Protein 1NTH (pdb70)

CATH classification: 3.20.20.460

Secondary structure (DSSP, 8-state):
--SS---HHHHHHHHHHSEE--HHHIIIIIHHHHHHHHHHHTT---TT-SS---HHHHHHHHHHHHHHHHHH-EEETTTTEEE---HHHHHHHHTT---EEEES-GGG-EEEE---TT-SSPPEEEES-TT-EE-GGGHHHHHHHHHT-TT--EEE--EES-BTTB---TTSHHHHHHHHHHHHHHHHHHHHTT-TT--EEE--S--SHHHHHTTB-TTSB-TTSEEEEE-BTTTEE-HHHHHHHHHHHHTT-EEEEE---EETSSS-SHHHHHHHHHHHHHHHHHHS--SEEEE--EETTT--S-SHHHHHHHHHHHHHHHHH----EEEE---SS-SSSHHHHHHHHHHHHHHHHHT-SEEEE---GGG-STT---HHHHHHHHHHHHHHTT--HHHHHHHHHHHHHTTTT-STT------HHHHEETTTTEE-HHHHHHHHHHHHHHHHHT---

B-factor: mean 23.29, std 8.01, range [12.12, 60.28]

GO terms:
  GO:0043852 monomethylamine methyltransferase activity (F, IDA)

Nearest PDB structures (foldseek):
  1l2q-assembly1_A  TM=1.002E+00  e=5.132E-98  Methanosarcina barkeri
  1tv2-assembly1_A  TM=1.002E+00  e=1.602E-97  Methanosarcina barkeri
  7xcn-assembly1_D  TM=6.284E-01  e=8.706E-10  Methanosarcina barkeri MS
  8ges-assembly1_B  TM=3.963E-01  e=4.116E-01  Roseburia hominis
  7kgz-assembly1_B  TM=3.287E-01  e=6.490E-01  Roseburia hominis

Sequence (457 aa):
TFRKSFDCYDFYDRAKVGEKCTQDDWDLMKIPMKAMELKQKYGLDFKGEFIPTDKDMMEKLFKAGFEMLLECGIYCTDTHRIVKYTEDEIWDAINNVQKEFVLGTGRDAVNVRKRSVGDKAKPIVQGGPTGSPISEDVFMPVHMSYALEKEVDTIVNGVMTSVRGKSPIPKSPYEVLAAKTETRLIKNACAMAGRPGMGVGPETSLSAQGNISADCTGGMTCTDSHEVSQLNELKIDLDAISVIAHYKGNSDIIMDEQMPIFGGYAGGIEETTIVDVATHINAVLMSSASWHLDGPVHIRWGSTNTRETLMIAGWACATISEFTDILSGNQYYPCAGPCTEMCLLEASAQSITDTASGREILSGVASAKGVVTDKTTGMEARMMGEVARATAGVEISEVNVILDKLVSLYEKNYASAPAGKTFQECYDVKTVTPTEEYMQVYDGARKKLEDLGLVF

InterPro domains:
  IPR008031 Monomethylamine methyltransferase MtmB [PF05369] (8-456)
  IPR036655 Monomethylamine methyltransferase MtmB superfamily [G3DSA:3.20.20.460] (1-458)
  IPR036655 Monomethylamine methyltransferase MtmB superfamily [SSF75098] (2-458)

Organism: Methanosarcina barkeri (NCBI:txid2208)

Foldseek 3Di:
DDPDQFELVVVVVCLQPAAAAAVCCVLQPLQQVLLVVLCVVLVADQPLFLADPDVSNLVSLLVSLLVSCQVFAAAAPVSNHGGHDHSVNLVVLQVDAAAWAWAWDDPLIDIFGFFAFLALDFFAQAEELQQFEAEPVQLLLQLLLQLLFPLHRAYEFYAYCFDPRHGLPAPDVRLQVRLQVRQLSNLVSNVVSVHNGGAYEDDRHYDFLVSLLSNDDVSGHAQSHEREAEAEPFSYHYVSSSVSLVSCVVRNHQYEYEYAFEACGSQYHQSSSLSRVLNVQSVCSRYRVHNAYEYAHAYPPLLWCQASRNSSSLLSSLNSCSVPGSHAYEYAGFFQAFALALRLLLSLLLSLLSCLNSTHNYYYDDNHNRSHDYQGGHNLSSSSSSVSSNQNRNDDSVLSSQLSVVSSVVPNVCSVPHHHYDGQVVQAVSVVSGGDVSSVVSSVVNVVVSVVSPGDD

Radius of gyration: 20.59 Å; Cα contacts (8 Å, |Δi|>4): 1132; chains: 1; bounding box: 42×60×52 Å

Solvent-accessible surface area: 16361 Å² total; per-residue (Å²): 152,63,216,82,60,16,25,1,126,12,0,96,85,69,0,99,119,14,102,123,8,72,67,90,54,0,7,121,80,59,0,32,124,41,0,135,88,0,62,143,124,37,38,7,69,2,152,54,46,2,0,5,87,55,124,108,17,10,71,66,0,14,101,0,0,18,33,0,0,36,79,9,0,0,0,0,28,82,24,73,75,4,0,99,9,70,92,68,7,0,89,24,14,9,97,114,15,71,123,84,12,66,1,3,67,68,225,15,36,28,71,0,136,79,7,58,43,21,33,166,54,75,3,24,0,0,0,0,0,1,18,0,29,0,28,59,125,11,2,43,30,0,0,17,2,0,1,84,20,202,33,0,32,0,0,0,0,0,35,1,50,24,5,190,60,112,63,20,103,62,147,22,106,72,0,48,57,0,0,58,25,0,0,92,48,0,35,83,0,0,44,131,19,58,50,85,12,2,0,1,18,0,4,13,7,5,132,7,16,92,0,23,60,18,2,32,26,127,50,3,2,57,55,32,1,0,1,20,5,40,4,59,37,2,0,8,0,36,41,61,9,9,61,4,0,25,36,1,77,67,69,92,13,22,5,0,0,3,0,52,0,50,31,34,20,93,4,26,27,37,20,23,1,0,0,0,0,0,0,0,0,0,0,0,19,2,0,0,35,7,10,0,0,0,0,0,0,31,20,108,174,45,28,0,1,0,0,57,48,0,0,10,0,1,0,2,0,0,0,0,0,10,78,55,8,50,4,2,2,0,0,1,0,50,0,10,0,0,0,10,17,53,20,0,0,8,0,0,0,0,0,0,1,0,0,0,2,0,0,0,4,0,0,0,0,0,0,0,8,69,11,113,58,57,9,27,0,0,0,0,0,0,62,0,0,0,24,0,0,87,11,2,22,19,38,114,28,68,86,2,20,82,13,0,68,106,0,0,57,88,4,41,180,65,19,91,84,27,56,71,20,70,28,0,70,105,1,7,76,46,203,90,13,59,26,31,135,78,0,94,124,34,10,87,29,0,63,115,90,0,72,103,34,45,7,120,56

Structure (mmCIF, N/CA/C/O backbone):
data_1NTH
#
_entry.id   1NTH
#
_cell.length_a   158.464
_cell.length_b   158.464
_cell.length_c   135.797
_cell.angle_alpha   90.00
_cell.angle_beta   90.00
_cell.angle_gamma   120.00
#
_symmetry.space_group_name_H-M   'P 63 2 2'
#
loop_
_entity.id
_entity.type
_entity.pdbx_description
1 polymer 'Monomethylamine methyltransferase mtmB1'
2 water water
#
loop_
_atom_site.group_PDB
_atom_site.id
_atom_site.type_symbol
_atom_site.label_atom_id
_atom_site.label_alt_id
_atom_site.label_comp_id
_atom_site.label_asym_id
_atom_site.label_entity_id
_atom_site.label_seq_id
_atom_site.pdbx_PDB_ins_code
_atom_site.Cartn_x
_atom_site.Cartn_y
_atom_site.Cartn_z
_atom_site.occupancy
_atom_site.B_iso_or_equiv
_atom_site.auth_seq_id
_atom_site.auth_comp_id
_atom_site.auth_asym_id
_atom_site.auth_atom_id
_atom_site.pdbx_PDB_model_num
ATOM 1 N N . THR A 1 2 ? 9.298 58.142 74.664 1.00 26.17 2 THR A N 1
ATOM 2 C CA . THR A 1 2 ? 9.101 59.480 75.284 1.00 25.61 2 THR A CA 1
ATOM 3 C C . THR A 1 2 ? 9.970 59.577 76.534 1.00 26.73 2 THR A C 1
ATOM 4 O O . THR A 1 2 ? 10.664 58.625 76.889 1.00 28.45 2 THR A O 1
ATOM 8 N N . PHE A 1 3 ? 9.938 60.728 77.196 1.00 24.53 3 PHE A N 1
ATOM 9 C CA . PHE A 1 3 ? 10.731 60.938 78.403 1.00 23.89 3 PHE A CA 1
ATOM 10 C C . PHE A 1 3 ? 10.006 60.431 79.649 1.00 24.43 3 PHE A C 1
ATOM 11 O O . PHE A 1 3 ? 8.779 60.328 79.661 1.00 23.74 3 PHE A O 1
ATOM 19 N N . ARG A 1 4 ? 10.758 60.098 80.695 1.00 24.06 4 ARG A N 1
ATOM 20 C CA . ARG A 1 4 ? 10.138 59.613 81.923 1.00 25.51 4 ARG A CA 1
ATOM 21 C C . ARG A 1 4 ? 9.403 60.760 82.608 1.00 25.14 4 ARG A C 1
ATOM 22 O O . ARG A 1 4 ? 8.243 60.630 82.994 1.00 24.37 4 ARG A O 1
ATOM 30 N N . LYS A 1 5 ? 10.087 61.890 82.749 1.00 24.33 5 LYS A N 1
ATOM 31 C CA . LYS A 1 5 ? 9.497 63.070 83.367 1.00 22.98 5 LYS A CA 1
ATOM 32 C C . LYS A 1 5 ? 10.239 64.292 82.854 1.00 21.48 5 LYS A C 1
ATOM 33 O O . LYS A 1 5 ? 11.380 64.180 82.401 1.00 20.35 5 LYS A O 1
ATOM 39 N N . SER A 1 6 ? 9.597 65.455 82.904 1.00 20.11 6 SER A N 1
ATOM 40 C CA . SER A 1 6 ? 10.264 66.668 82.456 1.00 18.83 6 SER A CA 1
ATOM 41 C C . SER A 1 6 ? 11.512 66.804 83.317 1.00 17.85 6 SER A C 1
ATOM 42 O O . SER A 1 6 ? 11.452 66.687 84.541 1.00 18.44 6 SER A O 1
ATOM 45 N N . PHE A 1 7 ? 12.643 67.048 82.671 1.00 17.31 7 PHE A N 1
ATOM 46 C CA . PHE A 1 7 ? 13.911 67.161 83.375 1.00 18.16 7 PHE A CA 1
ATOM 47 C C . PHE A 1 7 ? 14.010 68.385 84.284 1.00 18.10 7 PHE A C 1
ATOM 48 O O . PHE A 1 7 ? 13.553 69.469 83.931 1.00 18.49 7 PHE A O 1
ATOM 56 N N . ASP A 1 8 ? 14.603 68.199 85.460 1.00 18.14 8 ASP A N 1
ATOM 57 C CA . ASP A 1 8 ? 14.807 69.304 86.392 1.00 19.39 8 ASP A CA 1
ATOM 58 C C . ASP A 1 8 ? 16.096 69.117 87.189 1.00 19.73 8 ASP A C 1
ATOM 59 O O . ASP A 1 8 ? 16.790 68.106 87.039 1.00 19.02 8 ASP A O 1
ATOM 64 N N . CYS A 1 9 ? 16.415 70.101 88.024 1.00 18.55 9 CYS A N 1
ATOM 65 C CA . CYS A 1 9 ? 17.629 70.078 88.835 1.00 18.40 9 CYS A CA 1
ATOM 66 C C . CYS A 1 9 ? 17.765 68.829 89.703 1.00 18.22 9 CYS A C 1
ATOM 67 O O . CYS A 1 9 ? 18.879 68.407 90.019 1.00 18.83 9 CYS A O 1
ATOM 70 N N . TYR A 1 10 ? 16.638 68.238 90.090 1.00 17.53 10 TYR A N 1
ATOM 71 C CA . TYR A 1 10 ? 16.673 67.043 90.921 1.00 18.80 10 TYR A CA 1
ATOM 72 C C . TYR A 1 10 ? 17.176 65.860 90.104 1.00 20.04 10 TYR A C 1
ATOM 73 O O . TYR A 1 10 ? 17.961 65.047 90.597 1.00 20.08 10 TYR A O 1
ATOM 82 N N . ASP A 1 11 ? 16.727 65.766 88.856 1.00 20.13 11 ASP A N 1
ATOM 83 C CA . ASP A 1 11 ? 17.177 64.690 87.979 1.00 20.14 11 ASP A CA 1
ATOM 84 C C . ASP A 1 11 ? 18.662 64.891 87.710 1.00 20.48 11 ASP A C 1
ATOM 85 O O . ASP A 1 11 ? 19.420 63.927 87.599 1.00 19.57 11 ASP A O 1
ATOM 90 N N . PHE A 1 12 ? 19.076 66.149 87.597 1.00 18.61 12 PHE A N 1
ATOM 91 C CA . PHE A 1 12 ? 20.477 66.438 87.335 1.00 19.07 12 PHE A CA 1
ATOM 92 C C . PHE A 1 12 ? 21.336 65.889 88.465 1.00 20.29 12 PHE A C 1
ATOM 93 O O . PHE A 1 12 ? 22.332 65.206 88.222 1.00 19.24 12 PHE A O 1
ATOM 101 N N . TYR A 1 13 ? 20.953 66.196 89.701 1.00 18.01 13 TYR A N 1
ATOM 102 C CA . TYR A 1 13 ? 21.698 65.714 90.858 1.00 18.57 13 TYR A CA 1
ATOM 103 C C . TYR A 1 13 ? 21.791 64.190 90.826 1.00 20.05 13 TYR A C 1
ATOM 104 O O . TYR A 1 13 ? 22.871 63.622 91.010 1.00 19.99 13 TYR A O 1
ATOM 113 N N . ASP A 1 14 ? 20.656 63.534 90.594 1.00 19.60 14 ASP A N 1
ATOM 114 C CA . ASP A 1 14 ? 20.605 62.072 90.536 1.00 21.10 14 ASP A CA 1
ATOM 115 C C . ASP A 1 14 ? 21.628 61.523 89.544 1.00 21.89 14 ASP A C 1
ATOM 116 O O . ASP A 1 14 ? 22.424 60.640 89.873 1.00 22.04 14 ASP A O 1
ATOM 121 N N . ARG A 1 15 ? 21.600 62.054 88.328 1.00 20.17 15 ARG A N 1
ATOM 122 C CA . ARG A 1 15 ? 22.504 61.601 87.278 1.00 19.84 15 ARG A CA 1
ATOM 123 C C . ARG A 1 15 ? 23.959 61.978 87.515 1.00 21.15 15 ARG A C 1
ATOM 124 O O . ARG A 1 15 ? 24.865 61.233 87.134 1.00 21.80 15 ARG A O 1
ATOM 132 N N . ALA A 1 16 ? 24.188 63.121 88.152 1.00 19.52 16 ALA A N 1
ATOM 133 C CA . ALA A 1 16 ? 25.548 63.576 88.424 1.00 20.53 16 ALA A CA 1
ATOM 134 C C . ALA A 1 16 ? 26.272 62.663 89.409 1.00 22.81 16 ALA A C 1
ATOM 135 O O . ALA A 1 16 ? 27.505 62.644 89.459 1.00 23.02 16 ALA A O 1
ATOM 137 N N . LYS A 1 17 ? 25.511 61.909 90.194 1.00 22.50 17 LYS A N 1
ATOM 138 C CA . LYS A 1 17 ? 26.108 61.015 91.180 1.00 25.13 17 LYS A CA 1
ATOM 139 C C . LYS A 1 17 ? 26.509 59.664 90.593 1.00 25.52 17 LYS A C 1
ATOM 140 O O . LYS A 1 17 ? 27.391 58.991 91.130 1.00 27.39 17 LYS A O 1
ATOM 146 N N . VAL A 1 18 ? 25.877 59.272 89.492 1.00 25.09 18 VAL A N 1
ATOM 147 C CA . VAL A 1 18 ? 26.170 57.980 88.877 1.00 25.88 18 VAL A CA 1
ATOM 148 C C . VAL A 1 18 ? 26.591 58.046 87.412 1.00 26.00 18 VAL A C 1
ATOM 149 O O . VAL A 1 18 ? 26.740 57.011 86.758 1.00 25.84 18 VAL A O 1
ATOM 153 N N . GLY A 1 19 ? 26.782 59.257 86.899 1.00 25.01 19 GLY A N 1
ATOM 154 C CA . GLY A 1 19 ? 27.172 59.413 85.510 1.00 25.92 19 GLY A CA 1
ATOM 155 C C . GLY A 1 19 ? 28.567 58.901 85.209 1.00 26.50 19 GLY A C 1
ATOM 156 O O . GLY A 1 19 ? 29.292 58.476 86.109 1.00 26.40 19 GLY A O 1
ATOM 157 N N . GLU A 1 20 ? 28.942 58.945 83.935 1.00 27.04 20 GLU A N 1
ATOM 158 C CA . GLU A 1 20 ? 30.259 58.493 83.496 1.00 27.66 20 GLU A CA 1
ATOM 159 C C . GLU A 1 20 ? 31.354 59.315 84.173 1.00 27.47 20 GLU A C 1
ATOM 160 O O . GLU A 1 20 ? 31.333 60.546 84.119 1.00 25.35 20 GLU A O 1
ATOM 166 N N . LYS A 1 21 ? 32.306 58.636 84.811 1.00 27.98 21 LYS A N 1
ATOM 167 C CA . LYS A 1 21 ? 33.408 59.322 85.480 1.00 30.26 21 LYS A CA 1
ATOM 168 C C . LYS A 1 21 ? 34.295 59.923 84.397 1.00 30.28 21 LYS A C 1
ATOM 169 O O . LYS A 1 21 ? 34.495 59.318 83.343 1.00 31.47 21 LYS A O 1
ATOM 179 N N . CYS A 1 22 ? 34.844 61.101 84.665 1.00 29.69 22 CYS A N 1
ATOM 180 C CA . CYS A 1 22 ? 35.666 61.787 83.682 1.00 30.41 22 CYS A CA 1
ATOM 181 C C . CYS A 1 22 ? 36.456 62.906 84.362 1.00 29.56 22 CYS A C 1
ATOM 182 O O . CYS A 1 22 ? 35.932 63.583 85.244 1.00 30.91 22 CYS A O 1
ATOM 185 N N . THR A 1 23 ? 37.719 63.092 83.980 1.00 27.45 23 THR A N 1
ATOM 186 C CA . THR A 1 23 ? 38.518 64.158 84.580 1.00 26.12 23 THR A CA 1
ATOM 187 C C . THR A 1 23 ? 38.127 65.457 83.890 1.00 24.14 23 THR A C 1
ATOM 188 O O . THR A 1 23 ? 37.604 65.435 82.776 1.00 23.54 23 THR A O 1
ATOM 192 N N . GLN A 1 24 ? 38.378 66.587 84.539 1.00 24.25 24 GLN A N 1
ATOM 193 C CA . GLN A 1 24 ? 38.017 67.862 83.940 1.00 25.03 24 GLN A CA 1
ATOM 194 C C . GLN A 1 24 ? 38.856 68.135 82.695 1.00 25.10 24 GLN A C 1
ATOM 195 O O . GLN A 1 24 ? 38.402 68.809 81.771 1.00 23.15 24 GLN A O 1
ATOM 201 N N . ASP A 1 25 ? 40.076 67.608 82.663 1.00 24.14 25 ASP A N 1
ATOM 202 C CA . ASP A 1 25 ? 40.930 67.795 81.494 1.00 24.59 25 ASP A CA 1
ATOM 203 C C . ASP A 1 25 ? 40.385 66.990 80.322 1.00 22.70 25 ASP A C 1
ATOM 204 O O . ASP A 1 25 ? 40.456 67.433 79.173 1.00 22.97 25 ASP A O 1
ATOM 209 N N . ASP A 1 26 ? 39.847 65.804 80.604 1.00 21.84 26 ASP A N 1
ATOM 210 C CA . ASP A 1 26 ? 39.280 64.980 79.539 1.00 23.24 26 ASP A CA 1
ATOM 211 C C . ASP A 1 26 ? 38.107 65.727 78.923 1.00 22.39 26 ASP A C 1
ATOM 212 O O . ASP A 1 26 ? 37.839 65.611 77.729 1.00 21.87 26 ASP A O 1
ATOM 217 N N . TRP A 1 27 ? 37.407 66.494 79.751 1.00 21.54 27 TRP A N 1
ATOM 218 C CA . TRP A 1 27 ? 36.258 67.252 79.281 1.00 21.03 27 TRP A CA 1
ATOM 219 C C . TRP A 1 27 ? 36.677 68.497 78.508 1.00 19.81 27 TRP A C 1
ATOM 220 O O . TRP A 1 27 ? 36.263 68.689 77.363 1.00 20.68 27 TRP A O 1
ATOM 231 N N . ASP A 1 28 ? 37.514 69.325 79.128 1.00 19.86 28 ASP A N 1
ATOM 232 C CA . ASP A 1 28 ? 37.966 70.576 78.524 1.00 20.43 28 ASP A CA 1
ATOM 233 C C . ASP A 1 28 ? 38.915 70.461 77.343 1.00 20.87 28 ASP A C 1
ATOM 234 O O . ASP A 1 28 ? 38.828 71.240 76.397 1.00 21.34 28 ASP A O 1
ATOM 239 N N . LEU A 1 29 ? 39.832 69.505 77.416 1.00 21.65 29 LEU A N 1
ATOM 240 C CA . LEU A 1 29 ? 40.841 69.343 76.378 1.00 22.25 29 LEU A CA 1
ATOM 241 C C . LEU A 1 29 ? 40.567 68.260 75.344 1.00 21.68 29 LEU A C 1
ATOM 242 O O . LEU A 1 29 ? 41.369 68.065 74.426 1.00 23.14 29 LEU A O 1
ATOM 247 N N . MET A 1 30 ? 39.442 67.564 75.476 1.00 21.06 30 MET A N 1
ATOM 248 C CA . MET A 1 30 ? 39.116 66.505 74.535 1.00 21.90 30 MET A CA 1
ATOM 249 C C . MET A 1 30 ? 37.648 66.424 74.116 1.00 22.16 30 MET A C 1
ATOM 250 O O . MET A 1 30 ? 37.313 66.725 72.976 1.00 20.78 30 MET A O 1
ATOM 255 N N . LYS A 1 31 ? 36.771 66.028 75.033 1.00 21.78 31 LYS A N 1
ATOM 256 C CA . LYS A 1 31 ? 35.362 65.878 74.695 1.00 21.07 31 LYS A CA 1
ATOM 257 C C . LYS A 1 31 ? 34.701 67.107 74.071 1.00 20.96 31 LYS A C 1
ATOM 258 O O . LYS A 1 31 ? 34.090 67.011 73.005 1.00 20.91 31 LYS A O 1
ATOM 264 N N . ILE A 1 32 ? 34.829 68.258 74.719 1.00 19.73 32 ILE A N 1
ATOM 265 C CA . ILE A 1 32 ? 34.225 69.480 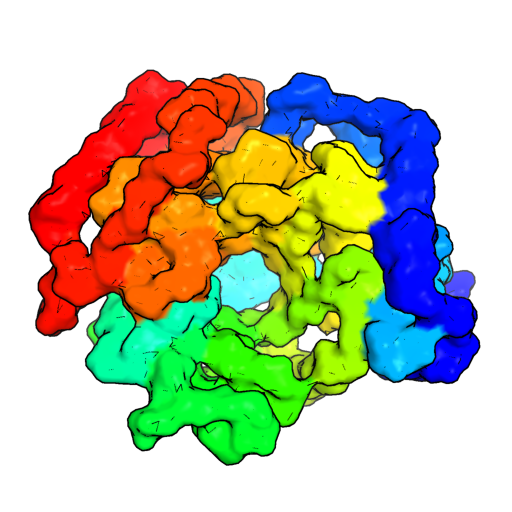74.196 1.00 20.43 32 ILE A CA 1
ATOM 266 C C . ILE A 1 32 ? 34.839 69.947 72.876 1.00 19.77 32 ILE A C 1
ATOM 267 O O . ILE A 1 32 ? 34.131 70.106 71.884 1.00 19.86 32 ILE A O 1
ATOM 272 N N . PRO A 1 33 ? 36.164 70.168 72.838 1.00 18.90 33 PRO A N 1
ATOM 273 C CA . PRO A 1 33 ? 36.756 70.617 71.573 1.00 18.56 33 PRO A CA 1
ATOM 274 C C . PRO A 1 33 ? 36.557 69.646 70.405 1.00 18.38 33 PRO A C 1
ATOM 275 O O . PRO A 1 33 ? 36.365 70.075 69.270 1.00 20.29 33 PRO A O 1
ATOM 279 N N . MET A 1 34 ? 36.593 68.344 70.675 1.00 18.70 34 MET A N 1
ATOM 280 C CA . MET A 1 34 ? 36.397 67.361 69.613 1.00 18.84 34 MET A CA 1
ATOM 281 C C . MET A 1 34 ? 34.995 67.447 69.017 1.00 19.61 34 MET A C 1
ATOM 282 O O . MET A 1 34 ? 34.827 67.465 67.797 1.00 18.61 34 MET A O 1
ATOM 287 N N . LYS A 1 35 ? 33.983 67.502 69.877 1.00 19.75 35 LYS A N 1
ATOM 288 C CA . LYS A 1 35 ? 32.614 67.562 69.386 1.00 19.74 35 LYS A CA 1
ATOM 289 C C . LYS A 1 35 ? 32.302 68.858 68.643 1.00 18.16 35 LYS A C 1
ATOM 290 O O . LYS A 1 35 ? 31.616 68.841 67.620 1.00 20.05 35 LYS A O 1
ATOM 296 N N . ALA A 1 36 ? 32.801 69.979 69.148 1.00 17.95 36 ALA A N 1
ATOM 297 C CA . ALA A 1 36 ? 32.546 71.261 68.495 1.00 19.14 36 ALA A CA 1
ATOM 298 C C . ALA A 1 36 ? 33.186 71.251 67.109 1.00 20.35 36 ALA A C 1
ATOM 299 O O . ALA A 1 36 ? 32.591 71.702 66.131 1.00 19.50 36 ALA A O 1
ATOM 301 N N . MET A 1 37 ? 34.402 70.719 67.038 1.00 21.21 37 MET A N 1
ATOM 302 C CA . MET A 1 37 ? 35.146 70.628 65.786 1.00 22.76 37 MET A CA 1
ATOM 303 C C . MET A 1 37 ? 34.412 69.721 64.800 1.00 21.08 37 MET A C 1
ATOM 304 O O . MET A 1 37 ? 34.280 70.041 63.619 1.00 21.70 37 MET A O 1
ATOM 312 N N . GLU A 1 38 ? 33.945 68.584 65.301 1.00 20.95 38 GLU A N 1
ATOM 313 C CA . GLU A 1 38 ? 33.220 67.610 64.497 1.00 20.83 38 GLU A CA 1
ATOM 314 C C . GLU A 1 38 ? 31.931 68.195 63.921 1.00 21.54 38 GLU A C 1
ATOM 315 O O . GLU A 1 38 ? 31.651 68.070 62.729 1.00 20.37 38 GLU A O 1
ATOM 321 N N . LEU A 1 39 ? 31.147 68.841 64.776 1.00 20.23 39 LEU A N 1
ATOM 322 C CA . LEU A 1 39 ? 29.885 69.423 64.342 1.00 19.99 39 LEU A CA 1
ATOM 323 C C . LEU A 1 39 ? 30.064 70.590 63.377 1.00 19.91 39 LEU A C 1
ATOM 324 O O . LEU A 1 39 ? 29.265 70.762 62.450 1.00 20.73 39 LEU A O 1
ATOM 329 N N . LYS A 1 40 ? 31.107 71.391 63.573 1.00 19.20 40 LYS A N 1
ATOM 330 C CA . LYS A 1 40 ? 31.345 72.512 62.673 1.00 19.14 40 LYS A CA 1
ATOM 331 C C . LYS A 1 40 ? 31.561 71.999 61.252 1.00 20.36 40 LYS A C 1
ATOM 332 O O . LYS A 1 40 ? 30.989 72.519 60.297 1.00 19.95 40 LYS A O 1
ATOM 338 N N . GLN A 1 41 ? 32.385 70.966 61.117 1.00 20.01 41 GLN A N 1
ATOM 339 C CA . GLN A 1 41 ? 32.673 70.410 59.801 1.00 21.25 41 GLN A CA 1
ATOM 340 C C . GLN A 1 41 ? 31.502 69.612 59.232 1.00 21.87 41 GLN A C 1
ATOM 341 O O . GLN A 1 41 ? 31.166 69.753 58.057 1.00 23.12 41 GLN A O 1
ATOM 347 N N . LYS A 1 42 ? 30.875 68.783 60.059 1.00 22.33 42 LYS A N 1
ATOM 348 C CA . LYS A 1 42 ? 29.747 67.984 59.599 1.00 23.60 42 LYS A CA 1
ATOM 349 C C . LYS A 1 42 ? 28.604 68.835 59.059 1.00 24.20 42 LYS A C 1
ATOM 350 O O . LYS A 1 42 ? 27.966 68.463 58.075 1.00 24.03 42 LYS A O 1
ATOM 361 N N . TYR A 1 43 ? 28.350 69.979 59.686 1.00 23.86 43 TYR A N 1
ATOM 362 C CA . TYR A 1 43 ? 27.280 70.859 59.223 1.00 23.89 43 TYR A CA 1
ATOM 363 C C . TYR A 1 43 ? 27.797 71.967 58.312 1.00 25.11 43 TYR A C 1
ATOM 364 O O . TYR A 1 43 ? 27.026 72.799 57.838 1.00 27.26 43 TYR A O 1
ATOM 373 N N . GLY A 1 44 ? 29.104 71.970 58.068 1.00 24.52 44 GLY A N 1
ATOM 374 C CA . GLY A 1 44 ? 29.702 72.975 57.205 1.00 23.89 44 GLY A CA 1
ATOM 375 C C . GLY A 1 44 ? 29.421 74.405 57.621 1.00 24.11 44 GLY A C 1
ATOM 376 O O . GLY A 1 44 ? 29.141 75.261 56.781 1.00 24.13 44 GLY A O 1
ATOM 377 N N . LEU A 1 45 ? 29.508 74.680 58.917 1.00 22.80 45 LEU A N 1
ATOM 378 C CA . LEU A 1 45 ? 29.243 76.025 59.408 1.00 22.89 45 LEU A CA 1
ATOM 379 C C . LEU A 1 45 ? 30.305 77.029 58.974 1.00 23.68 45 LEU A C 1
ATOM 380 O O . LEU A 1 45 ? 31.502 76.804 59.146 1.00 24.44 45 LEU A O 1
ATOM 385 N N . ASP A 1 46 ? 29.845 78.138 58.406 1.00 23.61 46 ASP A N 1
ATOM 386 C CA . ASP A 1 46 ? 30.712 79.211 57.933 1.00 24.48 46 ASP A CA 1
ATOM 387 C C . ASP A 1 46 ? 29.887 80.492 58.023 1.00 24.14 46 ASP A C 1
ATOM 388 O O . ASP A 1 46 ? 28.926 80.668 57.273 1.00 23.89 46 ASP A O 1
ATOM 393 N N . PHE A 1 47 ? 30.255 81.380 58.942 1.00 23.94 47 PHE A N 1
ATOM 394 C CA . PHE A 1 47 ? 29.513 82.625 59.130 1.00 24.29 47 PHE A CA 1
ATOM 395 C C . PHE A 1 47 ? 29.872 83.715 58.126 1.00 25.76 47 PHE A C 1
ATOM 396 O O . PHE A 1 47 ? 29.222 84.760 58.069 1.00 25.82 47 PHE A O 1
ATOM 404 N N . LYS A 1 48 ? 30.916 83.469 57.343 1.00 26.95 48 LYS A N 1
ATOM 405 C CA . LYS A 1 48 ? 31.352 84.399 56.306 1.00 28.00 48 LYS A CA 1
ATOM 406 C C . LYS A 1 48 ? 31.426 85.874 56.709 1.00 27.95 48 LYS A C 1
ATOM 407 O O . LYS A 1 48 ? 30.981 86.751 55.967 1.00 28.64 48 LYS A O 1
ATOM 413 N N . GLY A 1 49 ? 31.989 86.140 57.883 1.00 27.53 49 GLY A N 1
ATOM 414 C CA . GLY A 1 49 ? 32.148 87.509 58.340 1.00 27.61 49 GLY A CA 1
ATOM 415 C C . GLY A 1 49 ? 30.918 88.291 58.767 1.00 27.11 49 GLY A C 1
ATOM 416 O O . GLY A 1 49 ? 31.036 89.464 59.123 1.00 28.53 49 GLY A O 1
ATOM 417 N N . GLU A 1 50 ? 29.744 87.670 58.733 1.00 25.96 50 GLU A N 1
ATOM 418 C CA . GLU A 1 50 ? 28.521 88.364 59.135 1.00 26.43 50 GLU A CA 1
ATOM 419 C C . GLU A 1 50 ? 28.355 88.392 60.647 1.00 23.87 50 GLU A C 1
ATOM 420 O O . GLU A 1 50 ? 28.682 87.422 61.327 1.00 22.86 50 GLU A O 1
ATOM 426 N N . PHE A 1 51 ? 27.845 89.505 61.167 1.00 22.52 51 PHE A N 1
ATOM 427 C CA . PHE A 1 51 ? 27.599 89.629 62.602 1.00 21.43 51 PHE A CA 1
ATOM 428 C C . PHE A 1 51 ? 26.226 89.037 62.900 1.00 21.25 51 PHE A C 1
ATOM 429 O O . PHE A 1 51 ? 26.035 88.347 63.902 1.00 21.00 51 PHE A O 1
ATOM 437 N N . ILE A 1 52 ? 25.274 89.321 62.017 1.00 22.29 52 ILE A N 1
ATOM 438 C CA . ILE A 1 52 ? 23.909 88.822 62.152 1.00 22.92 52 ILE A CA 1
ATOM 439 C C . ILE A 1 52 ? 23.615 88.034 60.881 1.00 22.85 52 ILE A C 1
ATOM 440 O O . ILE A 1 52 ? 23.678 88.579 59.781 1.00 23.80 52 ILE A O 1
ATOM 448 N N . PRO A 1 53 ? 23.274 86.744 61.015 1.00 22.88 53 PRO A N 1
ATOM 449 C CA . PRO A 1 53 ? 22.982 85.898 59.851 1.00 24.40 53 PRO A CA 1
ATOM 450 C C . PRO A 1 53 ? 21.753 86.282 59.040 1.00 26.80 53 PRO A C 1
ATOM 451 O O . PRO A 1 53 ? 20.761 86.771 59.580 1.00 26.50 53 PRO A O 1
ATOM 455 N N . THR A 1 54 ? 21.842 86.045 57.734 1.00 28.88 54 THR A N 1
ATOM 456 C CA . THR A 1 54 ? 20.758 86.317 56.799 1.00 31.68 54 THR A CA 1
ATOM 457 C C . THR A 1 54 ? 20.523 85.046 55.981 1.00 31.99 54 THR A C 1
ATOM 458 O O . THR A 1 54 ? 19.739 85.038 55.034 1.00 34.29 54 THR A O 1
ATOM 462 N N . ASP A 1 55 ? 21.219 83.975 56.357 1.00 30.79 55 ASP A N 1
ATOM 463 C CA . ASP A 1 55 ? 21.102 82.683 55.683 1.00 29.28 55 ASP A CA 1
ATOM 464 C C . ASP A 1 55 ? 20.393 81.716 56.625 1.00 28.49 55 ASP A C 1
ATOM 465 O O . ASP A 1 55 ? 21.020 81.137 57.514 1.00 26.99 55 ASP A O 1
ATOM 470 N N . LYS A 1 56 ? 19.091 81.533 56.432 1.00 27.44 56 LYS A N 1
ATOM 471 C CA . LYS A 1 56 ? 18.331 80.644 57.299 1.00 28.83 56 LYS A CA 1
ATOM 472 C C . LYS A 1 56 ? 18.784 79.190 57.244 1.00 27.46 56 LYS A C 1
ATOM 473 O O . LYS A 1 56 ? 18.656 78.465 58.230 1.00 27.73 56 LYS A O 1
ATOM 483 N N . ASP A 1 57 ? 19.311 78.759 56.102 1.00 27.09 57 ASP A N 1
ATOM 484 C CA . ASP A 1 57 ? 19.783 77.384 55.978 1.00 27.29 57 ASP A CA 1
ATOM 485 C C . ASP A 1 57 ? 20.976 77.160 56.902 1.00 24.68 57 ASP A C 1
ATOM 486 O O . ASP A 1 57 ? 21.067 76.134 57.577 1.00 23.19 57 ASP A O 1
ATOM 495 N N . MET A 1 58 ? 21.889 78.126 56.924 1.00 22.91 58 MET A N 1
ATOM 496 C CA . MET A 1 58 ? 23.073 78.039 57.770 1.00 22.10 58 MET A CA 1
ATOM 497 C C . MET A 1 58 ? 22.646 78.122 59.236 1.00 21.68 58 MET A C 1
ATOM 498 O O . MET A 1 58 ? 23.210 77.446 60.099 1.00 20.79 58 MET A O 1
ATOM 503 N N . MET A 1 59 ? 21.640 78.948 59.512 1.00 20.89 59 MET A N 1
ATOM 504 C CA . MET A 1 59 ? 21.142 79.100 60.875 1.00 20.27 59 MET A CA 1
ATOM 505 C C . MET A 1 59 ? 20.533 77.798 61.374 1.00 19.75 59 MET A C 1
ATOM 506 O O . MET A 1 59 ? 20.740 77.411 62.524 1.00 18.78 59 MET A O 1
ATOM 511 N N . GLU A 1 60 ? 19.783 77.119 60.510 1.00 20.01 60 GLU A N 1
ATOM 512 C CA . GLU A 1 60 ? 19.166 75.858 60.896 1.00 20.90 60 GLU A CA 1
ATOM 513 C C . GLU A 1 60 ? 20.234 74.812 61.198 1.00 19.56 60 GLU A C 1
ATOM 514 O O . GLU A 1 60 ? 20.075 74.002 62.109 1.00 19.51 60 GLU A O 1
ATOM 520 N N . LYS A 1 61 ? 21.324 74.826 60.439 1.00 19.30 61 LYS A N 1
ATOM 521 C CA . LYS A 1 61 ? 22.398 73.870 60.689 1.00 19.22 61 LYS A CA 1
ATOM 522 C C . LYS A 1 61 ? 23.078 74.196 62.017 1.00 19.37 61 LYS A C 1
ATOM 523 O O . LYS A 1 61 ? 23.484 73.296 62.750 1.00 19.67 61 LYS A O 1
ATOM 529 N N . LEU A 1 62 ? 23.191 75.483 62.329 1.00 19.01 62 LEU A N 1
ATOM 530 C CA . LEU A 1 62 ? 23.798 75.897 63.591 1.00 18.45 62 LEU A CA 1
ATOM 531 C C . LEU A 1 62 ? 22.917 75.431 64.748 1.00 17.81 62 LEU A C 1
ATOM 532 O O . LEU A 1 62 ? 23.417 74.992 65.782 1.00 17.66 62 LEU A O 1
ATOM 537 N N . PHE A 1 63 ? 21.602 75.526 64.575 1.00 18.24 63 PHE A N 1
ATOM 538 C CA . PHE A 1 63 ? 20.694 75.092 65.629 1.00 18.49 63 PHE A CA 1
ATOM 539 C C . PHE A 1 63 ? 20.845 73.592 65.849 1.00 19.07 63 PHE A C 1
ATOM 540 O O . PHE A 1 63 ? 20.937 73.126 66.987 1.00 18.13 63 PHE A O 1
ATOM 548 N N . LYS A 1 64 ? 20.864 72.835 64.757 1.00 19.06 64 LYS A N 1
ATOM 549 C CA . LYS A 1 64 ? 21.008 71.388 64.854 1.00 19.41 64 LYS A CA 1
ATOM 550 C C . LYS A 1 64 ? 22.338 71.026 65.505 1.00 18.53 64 LYS A C 1
ATOM 551 O O . LYS A 1 64 ? 22.408 70.094 66.301 1.00 19.09 64 LYS A O 1
ATOM 560 N N . ALA A 1 65 ? 23.385 71.772 65.170 1.00 18.70 65 ALA A N 1
ATOM 561 C CA . ALA A 1 65 ? 24.709 71.532 65.743 1.00 18.08 65 ALA A CA 1
ATOM 562 C C . ALA A 1 65 ? 24.686 71.765 67.255 1.00 18.76 65 ALA A C 1
ATOM 563 O O . ALA A 1 65 ? 25.213 70.962 68.026 1.00 18.52 65 ALA A O 1
ATOM 565 N N . GLY A 1 66 ? 24.077 72.872 67.674 1.00 18.33 66 GLY A N 1
ATOM 566 C CA . GLY A 1 66 ? 23.994 73.176 69.093 1.00 18.01 66 GLY A CA 1
ATOM 567 C C . GLY A 1 66 ? 23.203 72.126 69.854 1.00 17.52 66 GLY A C 1
ATOM 568 O O . GLY A 1 66 ? 23.579 71.728 70.958 1.00 18.36 66 GLY A O 1
ATOM 569 N N . PHE A 1 67 ? 22.097 71.683 69.262 1.00 17.49 67 PHE A N 1
ATOM 570 C CA . PHE A 1 67 ? 21.248 70.665 69.868 1.00 17.98 67 PHE A CA 1
ATOM 571 C C . PHE A 1 67 ? 22.051 69.371 70.009 1.00 18.94 67 PHE A C 1
ATOM 572 O O . PHE A 1 67 ? 22.052 68.737 71.065 1.00 17.43 67 PHE A O 1
ATOM 580 N N . GLU A 1 68 ? 22.743 68.990 68.938 1.00 19.72 68 GLU A N 1
ATOM 581 C CA . GLU A 1 68 ? 23.526 67.758 68.946 1.00 20.04 68 GLU A CA 1
ATOM 582 C C . GLU A 1 68 ? 24.697 67.829 69.918 1.00 19.13 68 GLU A C 1
ATOM 583 O O . GLU A 1 68 ? 25.063 66.827 70.534 1.00 18.68 68 GLU A O 1
ATOM 594 N N . MET A 1 69 ? 25.287 69.010 70.057 1.00 17.43 69 MET A N 1
ATOM 595 C CA . MET A 1 69 ? 26.391 69.190 70.990 1.00 18.50 69 MET A CA 1
ATOM 596 C C . MET A 1 69 ? 25.908 68.845 72.398 1.00 18.88 69 MET A C 1
ATOM 597 O O . MET A 1 69 ? 26.544 68.080 73.124 1.00 19.27 69 MET A O 1
ATOM 606 N N . LEU A 1 70 ? 24.773 69.415 72.787 1.00 17.65 70 LEU A N 1
ATOM 607 C CA . LEU A 1 70 ? 24.230 69.163 74.116 1.00 17.75 70 LEU A CA 1
ATOM 608 C C . LEU A 1 70 ? 23.834 67.702 74.303 1.00 17.10 70 LEU A C 1
ATOM 609 O O . LEU A 1 70 ? 24.126 67.098 75.335 1.00 18.49 70 LEU A O 1
ATOM 614 N N . LEU A 1 71 ? 23.174 67.137 73.299 1.00 17.68 71 LEU A N 1
ATOM 615 C CA . LEU A 1 71 ? 22.724 65.753 73.360 1.00 18.60 71 LEU A CA 1
ATOM 616 C C . LEU A 1 71 ? 23.853 64.724 73.440 1.00 20.03 71 LEU A C 1
ATOM 617 O O . LEU A 1 71 ? 23.785 63.775 74.224 1.00 19.94 71 LEU A O 1
ATOM 622 N N . GLU A 1 72 ? 24.891 64.915 72.634 1.00 21.67 72 GLU A N 1
ATOM 623 C CA . GLU A 1 72 ? 26.005 63.965 72.596 1.00 23.77 72 GLU A CA 1
ATOM 624 C C . GLU A 1 72 ? 27.029 64.117 73.722 1.00 23.82 72 GLU A C 1
ATOM 625 O O . GLU A 1 72 ? 27.563 63.122 74.216 1.00 24.41 72 GLU A O 1
ATOM 636 N N . CYS A 1 73 ? 27.301 65.351 74.132 1.00 22.29 73 CYS A N 1
ATOM 637 C CA . CYS A 1 73 ? 28.273 65.599 75.193 1.00 22.14 73 CYS A CA 1
ATOM 638 C C . CYS A 1 73 ? 27.692 65.491 76.589 1.00 22.39 73 CYS A C 1
ATOM 639 O O . CYS A 1 73 ? 28.218 64.776 77.442 1.00 21.26 73 CYS A O 1
ATOM 642 N N . GLY A 1 74 ? 26.604 66.216 76.816 1.00 21.41 74 GLY A N 1
ATOM 643 C CA . GLY A 1 74 ? 25.994 66.228 78.128 1.00 20.32 74 GLY A CA 1
ATOM 644 C C . GLY A 1 74 ? 26.611 67.371 78.912 1.00 18.25 74 GLY A C 1
ATOM 645 O O . GLY A 1 74 ? 27.217 68.278 78.329 1.00 19.20 74 GLY A O 1
ATOM 646 N N . ILE A 1 75 ? 26.476 67.321 80.232 1.00 18.15 75 ILE A N 1
ATOM 647 C CA . ILE A 1 75 ? 27.006 68.360 81.103 1.00 17.10 75 ILE A CA 1
ATOM 648 C C . ILE A 1 75 ? 27.938 67.765 82.154 1.00 16.03 75 ILE A C 1
ATOM 649 O O . ILE A 1 75 ? 27.598 66.786 82.816 1.00 18.08 75 ILE A O 1
ATOM 654 N N . TYR A 1 76 ? 29.109 68.371 82.308 1.00 17.32 76 TYR A N 1
ATOM 655 C CA . TYR A 1 76 ? 30.090 67.907 83.279 1.00 18.13 76 TYR A CA 1
ATOM 656 C C . TYR A 1 76 ? 29.820 68.534 84.646 1.00 18.26 76 TYR A C 1
ATOM 657 O O . TYR A 1 76 ? 29.681 69.754 84.756 1.00 19.36 76 TYR A O 1
ATOM 666 N N . CYS A 1 77 ? 29.745 67.703 85.681 1.00 19.05 77 CYS A N 1
ATOM 667 C CA . CYS A 1 77 ? 29.533 68.198 87.039 1.00 19.96 77 CYS A CA 1
ATOM 668 C C . CYS A 1 77 ? 30.896 68.232 87.725 1.00 21.31 77 CYS A C 1
ATOM 669 O O . CYS A 1 77 ? 31.514 67.189 87.942 1.00 21.58 77 CYS A O 1
ATOM 672 N N . THR A 1 78 ? 31.356 69.430 88.067 1.00 22.21 78 THR A N 1
ATOM 673 C CA . THR A 1 78 ? 32.663 69.603 88.695 1.00 23.71 78 THR A CA 1
ATOM 674 C C . THR A 1 78 ? 32.839 68.963 90.067 1.00 25.47 78 THR A C 1
ATOM 675 O O . THR A 1 78 ? 33.946 68.558 90.427 1.00 26.34 78 THR A O 1
ATOM 679 N N . ASP A 1 79 ? 31.763 68.861 90.836 1.00 24.71 79 ASP A N 1
ATOM 680 C CA . ASP A 1 79 ? 31.862 68.283 92.171 1.00 25.83 79 ASP A CA 1
ATOM 681 C C . ASP A 1 79 ? 31.925 66.762 92.199 1.00 25.85 79 ASP A C 1
ATOM 682 O O . ASP A 1 79 ? 32.601 66.185 93.050 1.00 27.07 79 ASP A O 1
ATOM 687 N N . THR A 1 80 ? 31.232 66.112 91.272 1.00 23.92 80 THR A N 1
ATOM 688 C CA . THR A 1 80 ? 31.218 64.655 91.223 1.00 24.03 80 THR A CA 1
ATOM 689 C C . THR A 1 80 ? 32.160 64.101 90.160 1.00 23.91 80 THR A C 1
ATOM 690 O O . THR A 1 80 ? 32.426 62.898 90.128 1.00 23.57 80 THR A O 1
ATOM 694 N N . HIS A 1 81 ? 32.658 64.981 89.297 1.00 23.63 81 HIS A N 1
ATOM 695 C CA . HIS A 1 81 ? 33.556 64.579 88.219 1.00 25.11 81 HIS A CA 1
ATOM 696 C C . HIS A 1 81 ? 32.891 63.539 87.328 1.00 24.75 81 HIS A C 1
ATOM 697 O O . HIS A 1 81 ? 33.543 62.621 86.826 1.00 25.80 81 HIS A O 1
ATOM 704 N N . ARG A 1 82 ? 31.583 63.688 87.140 1.00 22.66 82 ARG A N 1
ATOM 705 C CA . ARG A 1 82 ? 30.813 62.779 86.301 1.00 21.59 82 ARG A CA 1
ATOM 706 C C . ARG A 1 82 ? 30.010 63.581 85.282 1.00 21.18 82 ARG A C 1
ATOM 707 O O . ARG A 1 82 ? 29.781 64.782 85.459 1.00 21.43 82 ARG A O 1
ATOM 715 N N . ILE A 1 83 ? 29.586 62.905 84.222 1.00 20.53 83 ILE A N 1
ATOM 716 C CA . ILE A 1 83 ? 28.834 63.537 83.145 1.00 20.52 83 ILE A CA 1
ATOM 717 C C . ILE A 1 83 ? 27.346 63.208 83.182 1.00 19.78 83 ILE A C 1
ATOM 718 O O . ILE A 1 83 ? 26.959 62.050 83.331 1.00 20.21 83 ILE A O 1
ATOM 723 N N . VAL A 1 84 ? 26.515 64.238 83.048 1.00 19.18 84 VAL A N 1
ATOM 724 C CA . VAL A 1 84 ? 25.070 64.052 83.025 1.00 19.05 84 VAL A CA 1
ATOM 725 C C . VAL A 1 84 ? 24.613 64.079 81.572 1.00 18.95 84 VAL A C 1
ATOM 726 O O . VAL A 1 84 ? 24.906 65.024 80.838 1.00 19.41 84 VAL A O 1
ATOM 730 N N . LYS A 1 85 ? 23.897 63.038 81.165 1.00 19.86 85 LYS A N 1
ATOM 731 C CA . LYS A 1 85 ? 23.398 62.913 79.800 1.00 21.81 85 LYS A CA 1
ATOM 732 C C . LYS A 1 85 ? 21.888 63.098 79.717 1.00 21.24 85 LYS A C 1
ATOM 733 O O . LYS A 1 85 ? 21.152 62.643 80.590 1.00 21.78 85 LYS A O 1
ATOM 743 N N . TYR A 1 86 ? 21.443 63.762 78.655 1.00 21.20 86 TYR A N 1
ATOM 744 C CA . TYR A 1 86 ? 20.023 63.987 78.406 1.00 21.05 86 TYR A CA 1
ATOM 745 C C . TYR A 1 86 ? 19.612 63.093 77.243 1.00 21.74 86 TYR A C 1
ATOM 746 O O . TYR A 1 86 ? 20.463 62.598 76.502 1.00 21.97 86 TYR A O 1
ATOM 755 N N . THR A 1 87 ? 18.309 62.885 77.080 1.00 21.23 87 THR A N 1
ATOM 756 C CA . THR A 1 87 ? 17.819 62.115 75.944 1.00 21.83 87 THR A CA 1
ATOM 757 C C . THR A 1 87 ? 17.233 63.163 75.004 1.00 22.02 87 THR A C 1
ATOM 758 O O . THR A 1 87 ? 16.940 64.287 75.426 1.00 20.78 87 THR A O 1
ATOM 762 N N . GLU A 1 88 ? 17.068 62.806 73.738 1.00 21.58 88 GLU A N 1
ATOM 763 C CA . GLU A 1 88 ? 16.524 63.734 72.757 1.00 22.42 88 GLU A CA 1
ATOM 764 C C . GLU A 1 88 ? 15.129 64.210 73.146 1.00 21.47 88 GLU A C 1
ATOM 765 O O . GLU A 1 88 ? 14.811 65.391 73.015 1.00 20.05 88 GLU A O 1
ATOM 771 N N . ASP A 1 89 ? 14.300 63.290 73.624 1.00 21.16 89 ASP A N 1
ATOM 772 C CA . ASP A 1 89 ? 12.942 63.640 74.014 1.00 22.51 89 ASP A CA 1
ATOM 773 C C . ASP A 1 89 ? 12.900 64.592 75.203 1.00 21.11 89 ASP A C 1
ATOM 774 O O . ASP A 1 89 ? 12.004 65.430 75.296 1.00 20.66 89 ASP A O 1
ATOM 779 N N . GLU A 1 90 ? 13.861 64.465 76.114 1.00 19.25 90 GLU A N 1
ATOM 780 C CA . GLU A 1 90 ? 13.902 65.349 77.275 1.00 17.81 90 GLU A CA 1
ATOM 781 C C . GLU A 1 90 ? 14.262 66.760 76.834 1.00 17.70 90 GLU A C 1
ATOM 782 O O . GLU A 1 90 ? 13.705 67.736 77.339 1.00 16.89 90 GLU A O 1
ATOM 788 N N . ILE A 1 91 ? 15.195 66.873 75.892 1.00 16.00 91 ILE A N 1
ATOM 789 C CA . ILE A 1 91 ? 15.592 68.187 75.410 1.00 16.54 91 ILE A CA 1
ATOM 790 C C . ILE A 1 91 ? 14.433 68.875 74.691 1.00 17.60 91 ILE A C 1
ATOM 791 O O . ILE A 1 91 ? 14.197 70.069 74.889 1.00 16.91 91 ILE A O 1
ATOM 796 N N . TRP A 1 92 ? 13.702 68.130 73.866 1.00 16.67 92 TRP A N 1
ATOM 797 C CA . TRP A 1 92 ? 12.575 68.721 73.149 1.00 17.85 92 TRP A CA 1
ATOM 798 C C . TRP A 1 92 ? 11.450 69.142 74.090 1.00 17.85 92 TRP A C 1
ATOM 799 O O . TRP A 1 92 ? 10.789 70.155 73.856 1.00 18.13 92 TRP A O 1
ATOM 810 N N . ASP A 1 93 ? 11.230 68.368 75.148 1.00 17.78 93 ASP A N 1
ATOM 811 C CA . ASP A 1 93 ? 10.192 68.707 76.118 1.00 17.11 93 ASP A CA 1
ATOM 812 C C . ASP A 1 93 ? 10.524 70.066 76.733 1.00 17.59 93 ASP A C 1
ATOM 813 O O . ASP A 1 93 ? 9.640 70.889 76.954 1.00 17.94 93 ASP A O 1
ATOM 818 N N . ALA A 1 94 ? 11.806 70.308 76.991 1.00 16.53 94 ALA A N 1
ATOM 819 C CA . ALA A 1 94 ? 12.229 71.579 77.568 1.00 16.95 94 ALA A CA 1
ATOM 820 C C . ALA A 1 94 ? 12.064 72.716 76.563 1.00 16.89 94 ALA A C 1
ATOM 821 O O . ALA A 1 94 ? 11.483 73.753 76.879 1.00 17.74 94 ALA A O 1
ATOM 823 N N . ILE A 1 95 ? 12.573 72.522 75.350 1.00 16.00 95 ILE A N 1
ATOM 824 C CA . ILE A 1 95 ? 12.474 73.549 74.317 1.00 15.57 95 ILE A CA 1
ATOM 825 C C . ILE A 1 95 ? 11.024 73.861 73.946 1.00 16.99 95 ILE A C 1
ATOM 826 O O . ILE A 1 95 ? 10.671 75.021 73.725 1.00 18.02 95 ILE A O 1
ATOM 831 N N . ASN A 1 96 ? 10.189 72.828 73.892 1.00 16.58 96 ASN A N 1
ATOM 832 C CA . ASN A 1 96 ? 8.786 73.003 73.522 1.00 17.27 96 ASN A CA 1
ATOM 833 C C . ASN A 1 96 ? 7.920 73.646 74.598 1.00 18.80 96 ASN A C 1
ATOM 834 O O . ASN A 1 96 ? 6.757 73.965 74.347 1.00 20.63 96 ASN A O 1
ATOM 839 N N . ASN A 1 97 ? 8.474 73.838 75.788 1.00 16.94 97 ASN A N 1
ATOM 840 C CA . ASN A 1 97 ? 7.701 74.428 76.878 1.00 17.82 97 ASN A CA 1
ATOM 841 C C . ASN A 1 97 ? 8.466 75.495 77.648 1.00 19.67 97 ASN A C 1
ATOM 842 O O . ASN A 1 97 ? 8.592 75.417 78.868 1.00 24.11 97 ASN A O 1
ATOM 847 N N . VAL A 1 98 ? 8.979 76.491 76.936 1.00 19.20 98 VAL A N 1
ATOM 848 C CA . VAL A 1 98 ? 9.721 77.561 77.582 1.00 18.42 98 VAL A CA 1
ATOM 849 C C . VAL A 1 98 ? 8.765 78.672 77.990 1.00 17.86 98 VAL A C 1
ATOM 850 O O . VAL A 1 98 ? 7.650 78.758 77.476 1.00 18.87 98 VAL A O 1
ATOM 854 N N . GLN A 1 99 ? 9.201 79.514 78.921 1.00 17.52 99 GLN A N 1
ATOM 855 C CA . GLN A 1 99 ? 8.377 80.628 79.372 1.00 16.99 99 GLN A CA 1
ATOM 856 C C . GLN A 1 99 ? 8.224 81.589 78.197 1.00 18.29 99 GLN A C 1
ATOM 857 O O . GLN A 1 99 ? 9.208 81.968 77.563 1.00 17.96 99 GLN A O 1
ATOM 863 N N . LYS A 1 100 ? 6.983 81.976 77.910 1.00 18.38 100 LYS A N 1
ATOM 864 C CA . LYS A 1 100 ? 6.690 82.851 76.780 1.00 21.05 100 LYS A CA 1
ATOM 865 C C . LYS A 1 100 ? 6.968 84.323 77.039 1.00 19.15 100 LYS A C 1
ATOM 866 O O . LYS A 1 100 ? 7.470 85.032 76.166 1.00 18.14 100 LYS A O 1
ATOM 877 N N . GLU A 1 101 ? 6.629 84.780 78.238 1.00 18.47 101 GLU A N 1
ATOM 878 C CA . GLU A 1 101 ? 6.828 86.175 78.607 1.00 17.39 101 GLU A CA 1
ATOM 879 C C . GLU A 1 101 ? 6.738 86.291 80.119 1.00 16.81 101 GLU A C 1
ATOM 880 O O . GLU A 1 101 ? 6.346 85.345 80.803 1.00 16.64 101 GLU A O 1
ATOM 886 N N . PHE A 1 102 ? 7.118 87.447 80.646 1.00 15.41 102 PHE A N 1
ATOM 887 C CA . PHE A 1 102 ? 7.037 87.671 82.081 1.00 15.36 102 PHE A CA 1
ATOM 888 C C . PHE A 1 102 ? 7.162 89.151 82.390 1.00 15.49 102 PHE A C 1
ATOM 889 O O . PHE A 1 102 ? 7.503 89.952 81.518 1.00 16.41 102 PHE A O 1
ATOM 897 N N . VAL A 1 103 ? 6.855 89.506 83.631 1.00 15.85 103 VAL A N 1
ATOM 898 C CA . VAL A 1 103 ? 6.920 90.886 84.080 1.00 15.73 103 VAL A CA 1
ATOM 899 C C . VAL A 1 103 ? 8.026 91.053 85.115 1.00 15.74 103 VAL A C 1
ATOM 900 O O . VAL A 1 103 ? 8.198 90.207 85.995 1.00 17.35 103 VAL A O 1
ATOM 904 N N . LEU A 1 104 ? 8.785 92.138 84.992 1.00 14.65 104 LEU A N 1
ATOM 905 C CA . LEU A 1 104 ? 9.851 92.445 85.941 1.00 14.41 104 LEU A CA 1
ATOM 906 C C . LEU A 1 104 ? 9.459 93.732 86.654 1.00 13.41 104 LEU A C 1
ATOM 907 O O . LEU A 1 104 ? 8.903 94.642 86.037 1.00 15.20 104 LEU A O 1
ATOM 912 N N . GLY A 1 105 ? 9.739 93.805 87.949 1.00 13.77 105 GLY A N 1
ATOM 913 C CA . GLY A 1 105 ? 9.393 94.996 88.702 1.00 13.30 105 GLY A CA 1
ATOM 914 C C . GLY A 1 105 ? 7.942 94.976 89.141 1.00 14.71 105 GLY A C 1
ATOM 915 O O . GLY A 1 105 ? 7.218 94.010 88.890 1.00 14.74 105 GLY A O 1
ATOM 916 N N . THR A 1 106 ? 7.510 96.056 89.780 1.00 14.43 106 THR A N 1
ATOM 917 C CA . THR A 1 106 ? 6.147 96.143 90.284 1.00 14.35 106 THR A CA 1
ATOM 918 C C . THR A 1 106 ? 5.602 97.564 90.161 1.00 14.70 106 THR A C 1
ATOM 919 O O . THR A 1 106 ? 6.345 98.504 89.871 1.00 14.36 106 THR A O 1
ATOM 926 N N . GLY A 1 107 ? 4.301 97.712 90.385 1.00 14.23 107 GLY A N 1
ATOM 927 C CA . GLY A 1 107 ? 3.685 99.024 90.309 1.00 14.56 107 GLY A CA 1
ATOM 928 C C . GLY A 1 107 ? 3.840 99.698 88.962 1.00 14.13 107 GLY A C 1
ATOM 929 O O . GLY A 1 107 ? 3.886 99.042 87.922 1.00 13.73 107 GLY A O 1
ATOM 930 N N . ARG A 1 108 ? 3.916 101.025 88.980 1.00 13.45 108 ARG A N 1
ATOM 931 C CA . ARG A 1 108 ? 4.063 101.799 87.751 1.00 14.13 108 ARG A CA 1
ATOM 932 C C . ARG A 1 108 ? 5.365 101.480 87.014 1.00 14.34 108 ARG A C 1
ATOM 933 O O . ARG A 1 108 ? 5.446 101.605 85.792 1.00 14.43 108 ARG A O 1
ATOM 941 N N . ASP A 1 109 ? 6.366 101.040 87.769 1.00 15.08 109 ASP A N 1
ATOM 942 C CA . ASP A 1 109 ? 7.690 100.759 87.229 1.00 15.49 109 ASP A CA 1
ATOM 943 C C . ASP A 1 109 ? 7.902 99.377 86.612 1.00 15.36 109 ASP A C 1
ATOM 944 O O . ASP A 1 109 ? 8.981 99.077 86.101 1.00 16.21 109 ASP A O 1
ATOM 949 N N . ALA A 1 110 ? 6.874 98.541 86.645 1.00 13.56 110 ALA A N 1
ATOM 950 C CA . ALA A 1 110 ? 6.982 97.202 86.081 1.00 14.37 110 ALA A CA 1
ATOM 951 C C . ALA A 1 110 ? 7.104 97.259 84.560 1.00 15.56 110 ALA A C 1
ATOM 952 O O . ALA A 1 110 ? 6.629 98.202 83.922 1.00 15.72 110 ALA A O 1
ATOM 954 N N . VAL A 1 111 ? 7.749 96.254 83.975 1.00 14.94 111 VAL A N 1
ATOM 955 C CA . VAL A 1 111 ? 7.890 96.196 82.524 1.00 15.35 111 VAL A CA 1
ATOM 956 C C . VAL A 1 111 ? 7.631 94.786 82.014 1.00 16.74 111 VAL A C 1
ATOM 957 O O . VAL A 1 111 ? 7.918 93.800 82.697 1.00 16.39 111 VAL A O 1
ATOM 961 N N . ASN A 1 112 ? 7.065 94.699 80.818 1.00 15.96 112 ASN A N 1
ATOM 962 C CA . ASN A 1 112 ? 6.775 93.411 80.210 1.00 16.89 112 ASN A CA 1
ATOM 963 C C . ASN A 1 112 ? 7.923 92.965 79.327 1.00 16.74 112 ASN A C 1
ATOM 964 O O . ASN A 1 112 ? 8.435 93.738 78.517 1.00 17.73 112 ASN A O 1
ATOM 969 N N . VAL A 1 113 ? 8.330 91.714 79.493 1.00 15.47 113 VAL A N 1
ATOM 970 C CA . VAL A 1 113 ? 9.395 91.149 78.679 1.00 15.44 113 VAL A CA 1
ATOM 971 C C . VAL A 1 113 ? 8.743 90.145 77.737 1.00 15.60 113 VAL A C 1
ATOM 972 O O . VAL A 1 113 ? 8.221 89.118 78.178 1.00 16.41 113 VAL A O 1
ATOM 976 N N . ARG A 1 114 ? 8.752 90.463 76.445 1.00 16.83 114 ARG A N 1
ATOM 977 C CA . ARG A 1 114 ? 8.161 89.595 75.433 1.00 16.67 114 ARG A CA 1
ATOM 978 C C . ARG A 1 114 ? 9.185 89.294 74.342 1.00 16.84 114 ARG A C 1
ATOM 979 O O . ARG A 1 114 ? 10.168 90.015 74.187 1.00 18.33 114 ARG A O 1
ATOM 987 N N . LYS A 1 115 ? 8.953 88.228 73.587 1.00 17.35 115 LYS A N 1
ATOM 988 C CA . LYS A 1 115 ? 9.889 87.832 72.540 1.00 17.42 115 LYS A CA 1
ATOM 989 C C . LYS A 1 115 ? 10.112 88.856 71.429 1.00 17.95 115 LYS A C 1
ATOM 990 O O . LYS A 1 115 ? 9.186 89.558 71.008 1.00 18.37 115 LYS A O 1
ATOM 996 N N . ARG A 1 116 ? 11.359 88.935 70.968 1.00 17.92 116 ARG A N 1
ATOM 997 C CA . ARG A 1 116 ? 11.739 89.818 69.867 1.00 17.91 116 ARG A CA 1
ATOM 998 C C . ARG A 1 116 ? 12.331 88.945 68.769 1.00 19.09 116 ARG A C 1
ATOM 999 O O . ARG A 1 116 ? 12.997 87.949 69.047 1.00 19.00 116 ARG A O 1
ATOM 1007 N N . SER A 1 117 ? 12.079 89.312 67.521 1.00 20.46 117 SER A N 1
ATOM 1008 C CA . SER A 1 117 ? 12.617 88.559 66.399 1.00 21.23 117 SER A CA 1
ATOM 1009 C C . SER A 1 117 ? 13.820 89.318 65.863 1.00 21.15 117 SER A C 1
ATOM 1010 O O . SER A 1 117 ? 14.105 90.432 66.296 1.00 19.93 117 SER A O 1
ATOM 1015 N N . VAL A 1 118 ? 14.535 88.706 64.928 1.00 21.87 118 VAL A N 1
ATOM 1016 C CA . VAL A 1 118 ? 15.681 89.360 64.319 1.00 21.19 118 VAL A CA 1
ATOM 1017 C C . VAL A 1 118 ? 15.157 90.616 63.617 1.00 21.52 118 VAL A C 1
ATOM 1018 O O . VAL A 1 118 ? 14.144 90.559 62.920 1.00 21.78 118 VAL A O 1
ATOM 1022 N N . GLY A 1 119 ? 15.834 91.744 63.825 1.00 20.66 119 GLY A N 1
ATOM 1023 C CA . GLY A 1 119 ? 15.431 92.996 63.200 1.00 22.14 119 GLY A CA 1
ATOM 1024 C C . GLY A 1 119 ? 14.113 93.575 63.692 1.00 23.19 119 GLY A C 1
ATOM 1025 O O . GLY A 1 119 ? 13.543 94.465 63.060 1.00 22.90 119 GLY A O 1
ATOM 1026 N N . ASP A 1 120 ? 13.634 93.082 64.829 1.00 21.32 120 ASP A N 1
ATOM 1027 C CA . ASP A 1 120 ? 12.367 93.535 65.401 1.00 22.38 120 ASP A CA 1
ATOM 1028 C C . ASP A 1 120 ? 12.283 95.053 65.573 1.00 22.15 120 ASP A C 1
ATOM 1029 O O . ASP A 1 120 ? 13.255 95.699 65.966 1.00 22.39 120 ASP A O 1
ATOM 1034 N N . LYS A 1 121 ? 11.111 95.613 65.280 1.00 22.98 121 LYS A N 1
ATOM 1035 C CA . LYS A 1 121 ? 10.878 97.051 65.420 1.00 23.43 121 LYS A CA 1
ATOM 1036 C C . LYS A 1 121 ? 10.812 97.430 66.899 1.00 21.97 121 LYS A C 1
ATOM 1037 O O . LYS A 1 121 ? 11.081 98.573 67.272 1.00 22.17 121 LYS A O 1
ATOM 1046 N N . ALA A 1 122 ? 10.437 96.471 67.738 1.00 21.17 122 ALA A N 1
ATOM 1047 C CA . ALA A 1 122 ? 10.339 96.719 69.172 1.00 20.56 122 ALA A CA 1
ATOM 1048 C C . ALA A 1 122 ? 11.726 96.832 69.790 1.00 20.91 122 ALA A C 1
ATOM 1049 O O . ALA A 1 122 ? 12.661 96.150 69.378 1.00 21.46 122 ALA A O 1
ATOM 1051 N N . LYS A 1 123 ? 11.849 97.703 70.782 1.00 20.45 123 LYS A N 1
ATOM 1052 C CA . LYS A 1 123 ? 13.116 97.917 71.469 1.00 20.47 123 LYS A CA 1
ATOM 1053 C C . LYS A 1 123 ? 13.298 96.895 72.591 1.00 18.84 123 LYS A C 1
ATOM 1054 O O . LYS A 1 123 ? 12.342 96.520 73.268 1.00 18.45 123 LYS A O 1
ATOM 1060 N N . PRO A 1 124 ? 14.527 96.406 72.786 1.00 18.11 124 PRO A N 1
ATOM 1061 C CA . PRO A 1 124 ? 14.705 95.438 73.869 1.00 17.65 124 PRO A CA 1
ATOM 1062 C C . PRO A 1 124 ? 14.641 96.147 75.218 1.00 17.06 124 PRO A C 1
ATOM 1063 O O . PRO A 1 124 ? 14.667 97.379 75.289 1.00 17.50 124 PRO A O 1
ATOM 1067 N N . ILE A 1 125 ? 14.535 95.362 76.282 1.00 16.10 125 ILE A N 1
ATOM 1068 C CA . ILE A 1 125 ? 14.499 95.896 77.634 1.00 16.69 125 ILE A CA 1
ATOM 1069 C C . ILE A 1 125 ? 15.922 96.294 78.001 1.00 17.30 125 ILE A C 1
ATOM 1070 O O . ILE A 1 125 ? 16.868 95.542 77.751 1.00 17.10 125 ILE A O 1
ATOM 1075 N N . VAL A 1 126 ? 16.075 97.477 78.585 1.00 15.22 126 VAL A N 1
ATOM 1076 C CA . VAL A 1 126 ? 17.388 97.967 78.985 1.00 15.82 126 VAL A CA 1
ATOM 1077 C C . VAL A 1 126 ? 17.607 97.726 80.475 1.00 14.77 126 VAL A C 1
ATOM 1078 O O . VAL A 1 126 ? 16.988 98.371 81.324 1.00 15.84 126 VAL A O 1
ATOM 1082 N N . GLN A 1 127 ? 18.479 96.773 80.784 1.00 14.22 127 GLN A N 1
ATOM 1083 C CA . GLN A 1 127 ? 18.799 96.443 82.164 1.00 13.72 127 GLN A CA 1
ATOM 1084 C C . GLN A 1 127 ? 20.137 97.102 82.464 1.00 15.78 127 GLN A C 1
ATOM 1085 O O . GLN A 1 127 ? 21.189 96.591 82.088 1.00 15.68 127 GLN A O 1
ATOM 1091 N N . GLY A 1 128 ? 20.087 98.245 83.136 1.00 13.70 128 GLY A N 1
ATOM 1092 C CA . GLY A 1 128 ? 21.304 98.976 83.426 1.00 15.90 128 GLY A CA 1
ATOM 1093 C C . GLY A 1 128 ? 21.791 98.908 84.853 1.00 15.54 128 GLY A C 1
ATOM 1094 O O . GLY A 1 128 ? 21.006 98.858 85.800 1.00 16.08 128 GLY A O 1
ATOM 1095 N N . GLY A 1 129 ? 23.108 98.917 85.007 1.00 15.15 129 GLY A N 1
ATOM 1096 C CA . GLY A 1 129 ? 23.685 98.875 86.333 1.00 15.07 129 GLY A CA 1
ATOM 1097 C C . GLY A 1 129 ? 25.170 98.591 86.266 1.00 15.38 129 GLY A C 1
ATOM 1098 O O . GLY A 1 129 ? 25.723 98.456 85.169 1.00 15.35 129 GLY A O 1
ATOM 1099 N N . PRO A 1 130 ? 25.845 98.509 87.424 1.00 17.14 130 PRO A N 1
ATOM 1100 C CA . PRO A 1 130 ? 27.284 98.235 87.506 1.00 17.30 130 PRO A CA 1
ATOM 1101 C C . PRO A 1 130 ? 27.617 96.888 86.876 1.00 18.81 130 PRO A C 1
ATOM 1102 O O . PRO A 1 130 ? 28.781 96.566 86.633 1.00 18.50 130 PRO A O 1
ATOM 1106 N N . THR A 1 131 ? 26.582 96.091 86.637 1.00 16.26 131 THR A N 1
ATOM 1107 C CA . THR A 1 131 ? 26.751 94.798 85.989 1.00 18.03 131 THR A CA 1
ATOM 1108 C C . THR A 1 131 ? 27.772 93.909 86.702 1.00 18.79 131 THR A C 1
ATOM 1109 O O . THR A 1 131 ? 28.719 93.396 86.093 1.00 19.21 131 THR A O 1
ATOM 1113 N N . GLY A 1 132 ? 27.564 93.734 88.004 1.00 18.57 132 GLY A N 1
ATOM 1114 C CA . GLY A 1 132 ? 28.431 92.883 88.801 1.00 19.87 132 GLY A CA 1
ATOM 1115 C C . GLY A 1 132 ? 29.797 93.434 89.146 1.00 19.94 132 GLY A C 1
ATOM 1116 O O . GLY A 1 132 ? 30.610 92.734 89.751 1.00 21.05 132 GLY A O 1
ATOM 1117 N N . SER A 1 133 ? 30.054 94.682 88.772 1.00 18.46 133 SER A N 1
ATOM 1118 C CA . SER A 1 133 ? 31.341 95.312 89.051 1.00 19.19 133 SER A CA 1
ATOM 1119 C C . SER A 1 133 ? 31.438 95.755 90.510 1.00 19.61 133 SER A C 1
ATOM 1120 O O . SER A 1 133 ? 30.429 96.068 91.144 1.00 19.27 133 SER A O 1
ATOM 1123 N N . PRO A 1 134 ? 32.659 95.779 91.068 1.00 19.34 134 PRO A N 1
ATOM 1124 C CA . PRO A 1 134 ? 32.853 96.191 92.462 1.00 19.02 134 PRO A CA 1
ATOM 1125 C C . PRO A 1 134 ? 32.568 97.676 92.678 1.00 19.23 134 PRO A C 1
ATOM 1126 O O . PRO A 1 134 ? 33.088 98.531 91.957 1.00 19.55 134 PRO A O 1
ATOM 1130 N N . ILE A 1 135 ? 31.735 97.966 93.672 1.00 18.12 135 ILE A N 1
ATOM 1131 C CA . ILE A 1 135 ? 31.356 99.333 94.007 1.00 18.77 135 ILE A CA 1
ATOM 1132 C C . ILE A 1 135 ? 31.623 99.591 95.491 1.00 19.40 135 ILE A C 1
ATOM 1133 O O . ILE A 1 135 ? 31.288 98.763 96.340 1.00 19.25 135 ILE A O 1
ATOM 1138 N N . SER A 1 136 ? 32.230 100.734 95.796 1.00 19.63 136 SER A N 1
ATOM 1139 C CA . SER A 1 136 ? 32.530 101.102 97.178 1.00 20.38 136 SER A CA 1
ATOM 1140 C C . SER A 1 136 ? 31.240 101.262 97.977 1.00 20.89 136 SER A C 1
ATOM 1141 O O . SER A 1 136 ? 30.249 101.794 97.477 1.00 19.59 136 SER A O 1
ATOM 1144 N N . GLU A 1 137 ? 31.266 100.813 99.226 1.00 21.50 137 GLU A N 1
ATOM 1145 C CA . GLU A 1 137 ? 30.088 100.890 100.081 1.00 21.09 137 GLU A CA 1
ATOM 1146 C C . GLU A 1 137 ? 29.522 102.302 100.237 1.00 22.55 137 GLU A C 1
ATOM 1147 O O . GLU A 1 137 ? 28.305 102.492 100.164 1.00 21.10 137 GLU A O 1
ATOM 1153 N N . ASP A 1 138 ? 30.389 103.294 100.432 1.00 22.14 138 ASP A N 1
ATOM 1154 C CA . ASP A 1 138 ? 29.901 104.657 100.630 1.00 24.02 138 ASP A CA 1
ATOM 1155 C C . ASP A 1 138 ? 29.208 105.318 99.441 1.00 23.54 138 ASP A C 1
ATOM 1156 O O . ASP A 1 138 ? 28.623 106.389 99.587 1.00 24.19 138 ASP A O 1
ATOM 1161 N N . VAL A 1 139 ? 29.272 104.699 98.267 1.00 21.47 139 VAL A N 1
ATOM 1162 C CA . VAL A 1 139 ? 28.595 105.261 97.100 1.00 20.03 139 VAL A CA 1
ATOM 1163 C C . VAL A 1 139 ? 27.725 104.207 96.429 1.00 18.65 139 VAL A C 1
ATOM 1164 O O . VAL A 1 139 ? 27.322 104.366 95.276 1.00 18.61 139 VAL A O 1
ATOM 1168 N N . PHE A 1 140 ? 27.416 103.137 97.156 1.00 18.68 140 PHE A N 1
ATOM 1169 C CA . PHE A 1 140 ? 26.607 102.072 96.578 1.00 17.52 140 PHE A CA 1
ATOM 1170 C C . PHE A 1 140 ? 25.257 102.583 96.080 1.00 17.78 140 PHE A C 1
ATOM 1171 O O . PHE A 1 140 ? 24.855 102.284 94.956 1.00 17.49 140 PHE A O 1
ATOM 1179 N N . MET A 1 141 ? 24.555 103.359 96.898 1.00 18.53 141 MET A N 1
ATOM 1180 C CA . MET A 1 141 ? 23.263 103.873 96.460 1.00 18.52 141 MET A CA 1
ATOM 1181 C C . MET A 1 141 ? 23.386 104.907 95.339 1.00 18.96 141 MET A C 1
ATOM 1182 O O . MET A 1 141 ? 22.701 104.803 94.325 1.00 17.77 141 MET A O 1
ATOM 1187 N N . PRO A 1 142 ? 24.272 105.909 95.494 1.00 17.87 142 PRO A N 1
ATOM 1188 C CA . PRO A 1 142 ? 24.423 106.917 94.438 1.00 18.93 142 PRO A CA 1
ATOM 1189 C C . PRO A 1 142 ? 24.743 106.301 93.075 1.00 16.89 142 PRO A C 1
ATOM 1190 O O . PRO A 1 142 ? 24.169 106.687 92.061 1.00 18.74 142 PRO A O 1
ATOM 1194 N N . VAL A 1 143 ? 25.670 105.348 93.048 1.00 16.41 143 VAL A N 1
ATOM 1195 C CA . VAL A 1 143 ? 26.033 104.710 91.791 1.00 16.08 143 VAL A CA 1
ATOM 1196 C C . VAL A 1 143 ? 24.825 104.058 91.127 1.00 15.52 143 VAL A C 1
ATOM 1197 O O . VAL A 1 143 ? 24.602 104.224 89.929 1.00 15.60 143 VAL A O 1
ATOM 1201 N N . HIS A 1 144 ? 24.038 103.315 91.894 1.00 15.73 144 HIS A N 1
ATOM 1202 C CA . HIS A 1 144 ? 22.879 102.677 91.292 1.00 15.91 144 HIS A CA 1
ATOM 1203 C C . HIS A 1 144 ? 21.820 103.701 90.918 1.00 16.07 144 HIS A C 1
ATOM 1204 O O . HIS A 1 144 ? 21.089 103.519 89.942 1.00 16.58 144 HIS A O 1
ATOM 1211 N N . MET A 1 145 ? 21.748 104.790 91.676 1.00 16.79 145 MET A N 1
ATOM 1212 C CA . MET A 1 145 ? 20.783 105.836 91.366 1.00 17.21 145 MET A CA 1
ATOM 1213 C C . MET A 1 145 ? 21.089 106.427 89.995 1.00 17.43 145 MET A C 1
ATOM 1214 O O . MET A 1 145 ? 20.185 106.875 89.293 1.00 16.99 145 MET A O 1
ATOM 1223 N N . SER A 1 146 ? 22.363 106.435 89.610 1.00 17.16 146 SER A N 1
ATOM 1224 C CA . SER A 1 146 ? 22.735 107.002 88.319 1.00 17.77 146 SER A CA 1
ATOM 1225 C C . SER A 1 146 ? 22.101 106.241 87.158 1.00 16.96 146 SER A C 1
ATOM 1226 O O . SER A 1 146 ? 22.025 106.756 86.044 1.00 18.23 146 SER A O 1
ATOM 1229 N N . TY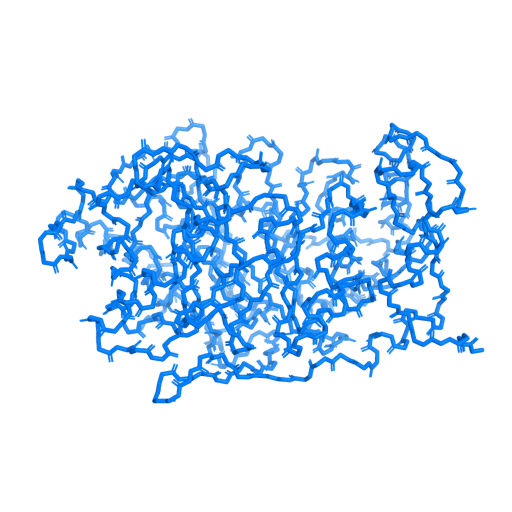R A 1 147 ? 21.646 105.017 87.416 1.00 15.89 147 TYR A N 1
ATOM 1230 C CA . TYR A 1 147 ? 20.991 104.231 86.379 1.00 14.70 147 TYR A CA 1
ATOM 1231 C C . TYR A 1 147 ? 19.484 104.423 86.465 1.00 14.27 147 TYR A C 1
ATOM 1232 O O . TYR A 1 147 ? 18.817 104.595 85.444 1.00 14.86 147 TYR A O 1
ATOM 1241 N N . ALA A 1 148 ? 18.955 104.408 87.687 1.00 14.75 148 ALA A N 1
ATOM 1242 C CA . ALA A 1 148 ? 17.516 104.577 87.886 1.00 15.02 148 ALA A CA 1
ATOM 1243 C C . ALA A 1 148 ? 17.049 105.947 87.409 1.00 15.47 148 ALA A C 1
ATOM 1244 O O . ALA A 1 148 ? 15.913 106.098 86.973 1.00 15.85 148 ALA A O 1
ATOM 1246 N N . LEU A 1 149 ? 17.932 106.939 87.489 1.00 15.45 149 LEU A N 1
ATOM 1247 C CA . LEU A 1 149 ? 17.594 108.293 87.053 1.00 16.35 149 LEU A CA 1
ATOM 1248 C C . LEU A 1 149 ? 17.517 108.421 85.531 1.00 18.20 149 LEU A C 1
ATOM 1249 O O . LEU A 1 149 ? 17.006 109.414 85.015 1.00 20.35 149 LEU A O 1
ATOM 1254 N N . GLU A 1 150 ? 18.030 107.422 84.818 1.00 16.08 150 GLU A N 1
ATOM 1255 C CA . GLU A 1 150 ? 18.000 107.430 83.356 1.00 16.89 150 GLU A CA 1
ATOM 1256 C C . GLU A 1 150 ? 16.699 106.810 82.853 1.00 16.27 150 GLU A C 1
ATOM 1257 O O . GLU A 1 150 ? 16.418 105.646 83.133 1.00 17.23 150 GLU A O 1
ATOM 1263 N N . LYS A 1 151 ? 15.902 107.573 82.110 1.00 16.97 151 LYS A N 1
ATOM 1264 C CA . LYS A 1 151 ? 14.651 107.032 81.579 1.00 15.81 151 LYS A CA 1
ATOM 1265 C C . LYS A 1 151 ? 14.902 105.884 80.605 1.00 16.84 151 LYS A C 1
ATOM 1266 O O . LYS A 1 151 ? 14.013 105.068 80.350 1.00 16.99 151 LYS A O 1
ATOM 1272 N N . GLU A 1 152 ? 16.111 105.826 80.055 1.00 15.97 152 GLU A N 1
ATOM 1273 C CA . GLU A 1 152 ? 16.488 104.766 79.122 1.00 16.54 152 GLU A CA 1
ATOM 1274 C C . GLU A 1 152 ? 16.509 103.402 79.808 1.00 17.27 152 GLU A C 1
ATOM 1275 O O . GLU A 1 152 ? 16.277 102.375 79.170 1.00 18.60 152 GLU A O 1
ATOM 1281 N N . VAL A 1 153 ? 16.797 103.399 81.106 1.00 15.72 153 VAL A N 1
ATOM 1282 C CA . VAL A 1 153 ? 16.895 102.159 81.872 1.00 15.42 153 VAL A CA 1
ATOM 1283 C C . VAL A 1 153 ? 15.542 101.652 82.384 1.00 15.39 153 VAL A C 1
ATOM 1284 O O . VAL A 1 153 ? 14.762 102.408 82.968 1.00 16.27 153 VAL A O 1
ATOM 1288 N N . ASP A 1 154 ? 15.282 100.365 82.156 1.00 14.86 154 ASP A N 1
ATOM 1289 C CA . ASP A 1 154 ? 14.034 99.713 82.567 1.00 14.64 154 ASP A CA 1
ATOM 1290 C C . ASP A 1 154 ? 14.143 98.935 83.878 1.00 15.61 154 ASP A C 1
ATOM 1291 O O . ASP A 1 154 ? 13.230 98.970 84.708 1.00 15.52 154 ASP A O 1
ATOM 1296 N N . THR A 1 155 ? 15.248 98.212 84.040 1.00 14.74 155 THR A N 1
ATOM 1297 C CA . THR A 1 155 ? 15.501 97.418 85.240 1.00 15.58 155 THR A CA 1
ATOM 1298 C C . THR A 1 155 ? 16.956 97.634 85.630 1.00 14.90 155 THR A C 1
ATOM 1299 O O . THR A 1 155 ? 17.732 98.197 84.852 1.00 14.93 155 THR A O 1
ATOM 1303 N N . ILE A 1 156 ? 17.326 97.182 86.823 1.00 14.87 156 ILE A N 1
ATOM 1304 C CA . ILE A 1 156 ? 18.692 97.359 87.309 1.00 15.36 156 ILE A CA 1
ATOM 1305 C C . ILE A 1 156 ? 19.451 96.041 87.419 1.00 15.88 156 ILE A C 1
ATOM 1306 O O . ILE A 1 156 ? 18.890 95.037 87.848 1.00 17.27 156 ILE A O 1
ATOM 1311 N N . VAL A 1 157 ? 20.716 96.038 87.007 1.00 14.75 157 VAL A N 1
ATOM 1312 C CA . VAL A 1 157 ? 21.542 94.851 87.193 1.00 14.85 157 VAL A CA 1
ATOM 1313 C C . VAL A 1 157 ? 22.509 95.273 88.301 1.00 14.84 157 VAL A C 1
ATOM 1314 O O . VAL A 1 157 ? 23.288 96.216 88.149 1.00 17.10 157 VAL A O 1
ATOM 1318 N N . ASN A 1 158 ? 22.432 94.572 89.425 1.00 14.86 158 ASN A N 1
ATOM 1319 C CA . ASN A 1 158 ? 23.220 94.885 90.611 1.00 15.53 158 ASN A CA 1
ATOM 1320 C C . ASN A 1 158 ? 24.740 94.888 90.517 1.00 15.92 158 ASN A C 1
ATOM 1321 O O . ASN A 1 158 ? 25.345 94.100 89.788 1.00 16.78 158 ASN A O 1
ATOM 1326 N N . GLY A 1 159 ? 25.341 95.781 91.294 1.00 16.77 159 GLY A N 1
ATOM 1327 C CA . GLY A 1 159 ? 26.786 95.853 91.378 1.00 16.11 159 GLY A CA 1
ATOM 1328 C C . GLY A 1 159 ? 27.163 94.999 92.581 1.00 17.83 159 GLY A C 1
ATOM 1329 O O . GLY A 1 159 ? 26.285 94.462 93.267 1.00 17.59 159 GLY A O 1
ATOM 1330 N N . VAL A 1 160 ? 28.458 94.868 92.843 1.00 16.44 160 VAL A N 1
ATOM 1331 C CA . VAL A 1 160 ? 28.951 94.079 93.967 1.00 17.23 160 VAL A CA 1
ATOM 1332 C C . VAL A 1 160 ? 29.441 95.006 95.077 1.00 17.71 160 VAL A C 1
ATOM 1333 O O . VAL A 1 160 ? 30.191 95.941 94.814 1.00 19.38 160 VAL A O 1
ATOM 1337 N N . MET A 1 161 ? 29.013 94.750 96.311 1.00 17.51 161 MET A N 1
ATOM 1338 C CA . MET A 1 161 ? 29.441 95.564 97.449 1.00 17.89 161 MET A CA 1
ATOM 1339 C C . MET A 1 161 ? 30.866 95.153 97.821 1.00 17.69 161 MET A C 1
ATOM 1340 O O . MET A 1 161 ? 31.104 93.987 98.130 1.00 18.28 161 MET A O 1
ATOM 1345 N N . THR A 1 162 ? 31.814 96.087 97.789 1.00 18.96 162 THR A N 1
ATOM 1346 C CA . THR A 1 162 ? 33.184 95.731 98.152 1.00 19.77 162 THR A CA 1
ATOM 1347 C C . THR A 1 162 ? 33.266 95.498 99.655 1.00 19.99 162 THR A C 1
ATOM 1348 O O . THR A 1 162 ? 34.175 94.827 100.141 1.00 20.38 162 THR A O 1
ATOM 1352 N N . SER A 1 163 ? 32.310 96.057 100.391 1.00 19.38 163 SER A N 1
ATOM 1353 C CA . SER A 1 163 ? 32.251 95.863 101.833 1.00 19.10 163 SER A CA 1
ATOM 1354 C C . SER A 1 163 ? 30.841 96.135 102.333 1.00 18.88 163 SER A C 1
ATOM 1355 O O . SER A 1 163 ? 30.057 96.824 101.678 1.00 18.96 163 SER A O 1
ATOM 1358 N N . VAL A 1 164 ? 30.513 95.552 103.479 1.00 18.87 164 VAL A N 1
ATOM 1359 C CA . VAL A 1 164 ? 29.223 95.773 104.112 1.00 19.59 164 VAL A CA 1
ATOM 1360 C C . VAL A 1 164 ? 29.578 95.988 105.582 1.00 20.24 164 VAL A C 1
ATOM 1361 O O . VAL A 1 164 ? 30.247 95.156 106.199 1.00 18.92 164 VAL A O 1
ATOM 1365 N N . ARG A 1 165 ? 29.151 97.122 106.131 1.00 19.96 165 ARG A N 1
ATOM 1366 C CA . ARG A 1 165 ? 29.486 97.481 107.503 1.00 21.53 165 ARG A CA 1
ATOM 1367 C C . ARG A 1 165 ? 31.009 97.482 107.660 1.00 21.98 165 ARG A C 1
ATOM 1368 O O . ARG A 1 165 ? 31.553 97.097 108.696 1.00 21.40 165 ARG A O 1
ATOM 1376 N N . GLY A 1 166 ? 31.682 97.917 106.596 1.00 21.47 166 GLY A N 1
ATOM 1377 C CA . GLY A 1 166 ? 33.133 98.014 106.591 1.00 21.29 166 GLY A CA 1
ATOM 1378 C C . GLY A 1 166 ? 33.920 96.719 106.519 1.00 22.89 166 GLY A C 1
ATOM 1379 O O . GLY A 1 166 ? 35.139 96.726 106.704 1.00 23.67 166 GLY A O 1
ATOM 1380 N N . LYS A 1 167 ? 33.242 95.614 106.235 1.00 21.26 167 LYS A N 1
ATOM 1381 C CA . LYS A 1 167 ? 33.902 94.314 106.160 1.00 22.04 167 LYS A CA 1
ATOM 1382 C C . LYS A 1 167 ? 33.674 93.633 104.815 1.00 22.27 167 LYS A C 1
ATOM 1383 O O . LYS A 1 167 ? 32.615 93.780 104.203 1.00 20.93 167 LYS A O 1
ATOM 1392 N N . SER A 1 168 ? 34.668 92.879 104.357 1.00 20.73 168 SER A N 1
ATOM 1393 C CA . SER A 1 168 ? 34.546 92.161 103.092 1.00 21.46 168 SER A CA 1
ATOM 1394 C C . SER A 1 168 ? 33.530 91.034 103.242 1.00 21.13 168 SER A C 1
ATOM 1395 O O . SER A 1 168 ? 33.529 90.320 104.243 1.00 22.44 168 SER A O 1
ATOM 1398 N N . PRO A 1 169 ? 32.649 90.862 102.243 1.00 20.59 169 PRO A N 1
ATOM 1399 C CA . PRO A 1 169 ? 31.621 89.815 102.260 1.00 20.55 169 PRO A CA 1
ATOM 1400 C C . PRO A 1 169 ? 32.204 88.450 101.892 1.00 21.00 169 PRO A C 1
ATOM 1401 O O . PRO A 1 169 ? 31.796 87.830 100.908 1.00 21.94 169 PRO A O 1
ATOM 1405 N N . ILE A 1 170 ? 33.158 87.992 102.697 1.00 20.85 170 ILE A N 1
ATOM 1406 C CA . ILE A 1 170 ? 33.826 86.715 102.470 1.00 21.43 170 ILE A CA 1
ATOM 1407 C C . ILE A 1 170 ? 32.830 85.569 102.308 1.00 21.18 170 ILE A C 1
ATOM 1408 O O . ILE A 1 170 ? 31.928 85.404 103.124 1.00 21.11 170 ILE A O 1
ATOM 1415 N N . PRO A 1 171 ? 32.984 84.760 101.245 1.00 21.40 171 PRO A N 1
ATOM 1416 C CA . PRO A 1 171 ? 32.072 83.636 101.017 1.00 20.43 171 PRO A CA 1
ATOM 1417 C C . PRO A 1 171 ? 31.976 82.720 102.236 1.00 21.48 171 PRO A C 1
ATOM 1418 O O . PRO A 1 171 ? 32.984 82.398 102.868 1.00 21.11 171 PRO A O 1
ATOM 1422 N N . LYS A 1 172 ? 30.748 82.318 102.552 1.00 20.38 172 LYS A N 1
ATOM 1423 C CA . LYS A 1 172 ? 30.442 81.447 103.682 1.00 20.95 172 LYS A CA 1
ATOM 1424 C C . LYS A 1 172 ? 30.639 82.087 105.056 1.00 20.20 172 LYS A C 1
ATOM 1425 O O . LYS A 1 172 ? 30.725 81.395 106.071 1.00 22.27 172 LYS A O 1
ATOM 1431 N N . SER A 1 173 ? 30.701 83.415 105.083 1.00 19.22 173 SER A N 1
ATOM 1432 C CA . SER A 1 173 ? 30.814 84.155 106.335 1.00 19.22 173 SER A CA 1
ATOM 1433 C C . SER A 1 173 ? 29.453 84.834 106.495 1.00 17.26 173 SER A C 1
ATOM 1434 O O . SER A 1 173 ? 28.696 84.947 105.523 1.00 17.20 173 SER A O 1
ATOM 1437 N N . PRO A 1 174 ? 29.116 85.280 107.714 1.00 17.56 174 PRO A N 1
ATOM 1438 C CA . PRO A 1 174 ? 27.820 85.943 107.896 1.00 16.77 174 PRO A CA 1
ATOM 1439 C C . PRO A 1 174 ? 27.745 87.239 107.092 1.00 16.89 174 PRO A C 1
ATOM 1440 O O . PRO A 1 174 ? 26.657 87.706 106.749 1.00 17.23 174 PRO A O 1
ATOM 1444 N N . TYR A 1 175 ? 28.903 87.818 106.785 1.00 16.85 175 TYR A N 1
ATOM 1445 C CA . TYR A 1 175 ? 28.934 89.048 106.003 1.00 16.51 175 TYR A CA 1
ATOM 1446 C C . TYR A 1 175 ? 28.421 88.821 104.585 1.00 16.28 175 TYR A C 1
ATOM 1447 O O . TYR A 1 175 ? 27.881 89.736 103.962 1.00 16.13 175 TYR A O 1
ATOM 1456 N N . GLU A 1 176 ? 28.598 87.607 104.066 1.00 15.99 176 GLU A N 1
ATOM 1457 C CA . GLU A 1 176 ? 28.118 87.298 102.722 1.00 15.25 176 GLU A CA 1
ATOM 1458 C C . GLU A 1 176 ? 26.592 87.306 102.733 1.00 15.79 176 GLU A C 1
ATOM 1459 O O . GLU A 1 176 ? 25.958 87.808 101.803 1.00 15.25 176 GLU A O 1
ATOM 1465 N N . VAL A 1 177 ? 26.008 86.745 103.789 1.00 15.61 177 VAL A N 1
ATOM 1466 C CA . VAL A 1 177 ? 24.551 86.712 103.926 1.00 15.85 177 VAL A CA 1
ATOM 1467 C C . VAL A 1 177 ? 24.039 88.145 104.056 1.00 14.94 177 VAL A C 1
ATOM 1468 O O . VAL A 1 177 ? 23.078 88.537 103.387 1.00 16.10 177 VAL A O 1
ATOM 1472 N N . LEU A 1 178 ? 24.686 88.928 104.916 1.00 14.25 178 LEU A N 1
ATOM 1473 C CA . LEU A 1 178 ? 24.290 90.320 105.116 1.00 15.07 178 LEU A CA 1
ATOM 1474 C C . LEU A 1 178 ? 24.339 91.083 103.792 1.00 16.10 178 LEU A C 1
ATOM 1475 O O . LEU A 1 178 ? 23.412 91.829 103.461 1.00 16.70 178 LEU A O 1
ATOM 1480 N N . ALA A 1 179 ? 25.414 90.894 103.030 1.00 15.58 179 ALA A N 1
ATOM 1481 C CA . ALA A 1 179 ? 25.556 91.580 101.749 1.00 15.36 179 ALA A CA 1
ATOM 1482 C C . ALA A 1 179 ? 24.500 91.137 100.741 1.00 16.26 179 ALA A C 1
ATOM 1483 O O . ALA A 1 179 ? 23.976 91.958 99.987 1.00 16.14 179 ALA A O 1
ATOM 1485 N N . ALA A 1 180 ? 24.183 89.845 100.730 1.00 14.73 180 ALA A N 1
ATOM 1486 C CA . ALA A 1 180 ? 23.192 89.318 99.798 1.00 14.77 180 ALA A CA 1
ATOM 1487 C C . ALA A 1 180 ? 21.830 89.987 99.991 1.00 15.50 180 ALA A C 1
ATOM 1488 O O . ALA A 1 180 ? 21.156 90.328 99.017 1.00 16.47 180 ALA A O 1
ATOM 1490 N N . LYS A 1 181 ? 21.425 90.168 101.243 1.00 15.23 181 LYS A N 1
ATOM 1491 C CA . LYS A 1 181 ? 20.141 90.805 101.523 1.00 14.34 181 LYS A CA 1
ATOM 1492 C C . LYS A 1 181 ? 20.240 92.315 101.336 1.00 15.84 181 LYS A C 1
ATOM 1493 O O . LYS A 1 181 ? 19.381 92.932 100.703 1.00 15.41 181 LYS A O 1
ATOM 1499 N N . THR A 1 182 ? 21.309 92.898 101.874 1.00 15.15 182 THR A N 1
ATOM 1500 C CA . THR A 1 182 ? 21.525 94.344 101.820 1.00 15.11 182 THR A CA 1
ATOM 1501 C C . THR A 1 182 ? 21.661 94.928 100.416 1.00 15.42 182 THR A C 1
ATOM 1502 O O . THR A 1 182 ? 21.130 96.004 100.123 1.00 15.29 182 THR A O 1
ATOM 1506 N N . GLU A 1 183 ? 22.381 94.218 99.556 1.00 14.92 183 GLU A N 1
ATOM 1507 C CA . GLU A 1 183 ? 22.609 94.644 98.182 1.00 15.17 183 GLU A CA 1
ATOM 1508 C C . GLU A 1 183 ? 21.332 95.145 97.505 1.00 15.30 183 GLU A C 1
ATOM 1509 O O . GLU A 1 183 ? 21.252 96.300 97.085 1.00 13.52 183 GLU A O 1
ATOM 1515 N N . THR A 1 184 ? 20.324 94.286 97.406 1.00 14.49 184 THR A N 1
ATOM 1516 C CA . THR A 1 184 ? 19.091 94.696 96.747 1.00 14.41 184 THR A CA 1
ATOM 1517 C C . THR A 1 184 ? 18.265 95.669 97.578 1.00 13.16 184 THR A C 1
ATOM 1518 O O . THR A 1 184 ? 17.580 96.526 97.020 1.00 14.23 184 THR A O 1
ATOM 1522 N N . ARG A 1 185 ? 18.320 95.551 98.902 1.00 13.82 185 ARG A N 1
ATOM 1523 C CA . ARG A 1 185 ? 17.571 96.482 99.745 1.00 13.30 185 ARG A CA 1
ATOM 1524 C C . ARG A 1 185 ? 18.058 97.903 99.464 1.00 13.83 185 ARG A C 1
ATOM 1525 O O . ARG A 1 185 ? 17.255 98.821 99.298 1.00 14.92 185 ARG A O 1
ATOM 1533 N N . LEU A 1 186 ? 19.374 98.084 99.391 1.00 13.87 186 LEU A N 1
ATOM 1534 C CA . LEU A 1 186 ? 19.932 99.404 99.107 1.00 14.51 186 LEU A CA 1
ATOM 1535 C C . LEU A 1 186 ? 19.609 99.863 97.687 1.00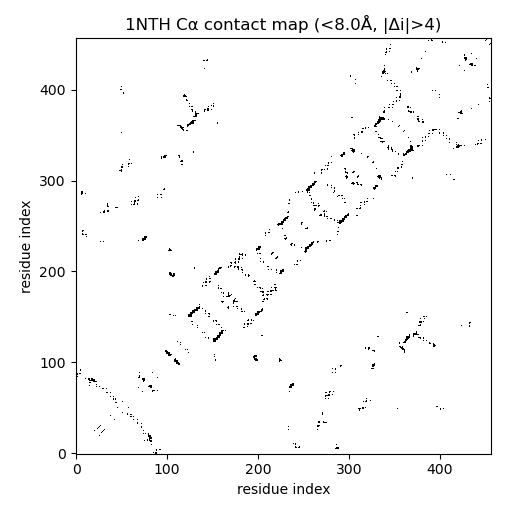 13.93 186 LEU A C 1
ATOM 1536 O O . LEU A 1 186 ? 19.288 101.031 97.459 1.00 14.38 186 LEU A O 1
ATOM 1541 N N . ILE A 1 187 ? 19.704 98.946 96.730 1.00 12.87 187 ILE A N 1
ATOM 1542 C CA . ILE A 1 187 ? 19.435 99.283 95.339 1.00 12.61 187 ILE A CA 1
ATOM 1543 C C . ILE A 1 187 ? 17.986 99.696 95.121 1.00 13.92 187 ILE A C 1
ATOM 1544 O O . ILE A 1 187 ? 17.715 100.666 94.405 1.00 13.84 187 ILE A O 1
ATOM 1549 N N . LYS A 1 188 ? 17.049 98.986 95.742 1.00 14.32 188 LYS A N 1
ATOM 1550 C CA . LYS A 1 188 ? 15.662 99.376 95.578 1.00 14.73 188 LYS A CA 1
ATOM 1551 C C . LYS A 1 188 ? 15.421 100.706 96.278 1.00 14.92 188 LYS A C 1
ATOM 1552 O O . LYS A 1 188 ? 14.546 101.473 95.881 1.00 15.37 188 LYS A O 1
ATOM 1558 N N . ASN A 1 189 ? 16.216 100.999 97.303 1.00 15.00 189 ASN A N 1
ATOM 1559 C CA . ASN A 1 189 ? 16.068 102.277 97.997 1.00 18.11 189 ASN A CA 1
ATOM 1560 C C . ASN A 1 189 ? 16.538 103.402 97.087 1.00 17.06 189 ASN A C 1
ATOM 1561 O O . ASN A 1 189 ? 15.976 104.510 97.065 1.00 16.45 189 ASN A O 1
ATOM 1569 N N . ALA A 1 190 ? 17.551 103.087 96.290 1.00 15.62 190 ALA A N 1
ATOM 1570 C CA . ALA A 1 190 ? 18.121 104.034 95.347 1.00 15.14 190 ALA A CA 1
ATOM 1571 C C . ALA A 1 190 ? 17.101 104.300 94.261 1.00 15.75 190 ALA A C 1
ATOM 1572 O O . ALA A 1 190 ? 16.928 105.446 93.834 1.00 16.41 190 ALA A O 1
ATOM 1574 N N . CYS A 1 191 ? 16.446 103.234 93.800 1.00 14.67 191 CYS A N 1
ATOM 1575 C CA . CYS A 1 191 ? 15.440 103.362 92.764 1.00 16.12 191 CYS A CA 1
ATOM 1576 C C . CYS A 1 191 ? 14.293 104.226 93.283 1.00 16.07 191 CYS A C 1
ATOM 1577 O O . CYS A 1 191 ? 13.762 105.051 92.543 1.00 16.54 191 CYS A O 1
ATOM 1580 N N . ALA A 1 192 ? 13.919 104.040 94.548 1.00 15.79 192 ALA A N 1
ATOM 1581 C CA . ALA A 1 192 ? 12.839 104.825 95.140 1.00 15.08 192 ALA A CA 1
ATOM 1582 C C . ALA A 1 192 ? 13.206 106.306 95.163 1.00 15.46 192 ALA A C 1
ATOM 1583 O O . ALA A 1 192 ? 12.363 107.171 94.900 1.00 15.81 192 ALA A O 1
ATOM 1585 N N . MET A 1 193 ? 14.464 106.602 95.478 1.00 16.33 193 MET A N 1
ATOM 1586 C CA . MET A 1 193 ? 14.920 107.988 95.518 1.00 16.68 193 MET A CA 1
ATOM 1587 C C . MET A 1 193 ? 14.898 108.617 94.131 1.00 18.20 193 MET A C 1
ATOM 1588 O O . MET A 1 193 ? 14.824 109.841 93.996 1.00 17.67 193 MET A O 1
ATOM 1593 N N . ALA A 1 194 ? 14.953 107.777 93.100 1.00 16.68 194 ALA A N 1
ATOM 1594 C CA . ALA A 1 194 ? 14.909 108.252 91.721 1.00 16.95 194 ALA A CA 1
ATOM 1595 C C . ALA A 1 194 ? 13.460 108.314 91.233 1.00 17.84 194 ALA A C 1
ATOM 1596 O O . ALA A 1 194 ? 13.204 108.557 90.055 1.00 18.68 194 ALA A O 1
ATOM 1598 N N . GLY A 1 195 ? 12.521 108.079 92.147 1.00 16.03 195 GLY A N 1
ATOM 1599 C CA . GLY A 1 195 ? 11.109 108.124 91.801 1.00 16.15 195 GLY A CA 1
ATOM 1600 C C . GLY A 1 195 ? 10.580 106.887 91.099 1.00 15.93 195 GLY A C 1
ATOM 1601 O O . GLY A 1 195 ? 9.545 106.937 90.434 1.00 15.87 195 GLY A O 1
ATOM 1602 N N . ARG A 1 196 ? 11.278 105.765 91.256 1.00 14.68 196 ARG A N 1
ATOM 1603 C CA . ARG A 1 196 ? 10.869 104.521 90.609 1.00 15.13 196 ARG A CA 1
ATOM 1604 C C . ARG A 1 196 ? 11.052 103.364 91.594 1.00 15.57 196 ARG A C 1
ATOM 1605 O O . ARG A 1 196 ? 11.850 102.454 91.361 1.00 15.24 196 ARG A O 1
ATOM 1613 N N . PRO A 1 197 ? 10.290 103.376 92.699 1.00 14.48 197 PRO A N 1
ATOM 1614 C CA . PRO A 1 197 ? 10.347 102.355 93.754 1.00 15.19 197 PRO A CA 1
ATOM 1615 C C . PRO A 1 197 ? 10.170 100.906 93.305 1.00 14.86 197 PRO A C 1
ATOM 1616 O O . PRO A 1 197 ? 10.734 99.990 93.912 1.00 17.53 197 PRO A O 1
ATOM 1620 N N . GLY A 1 198 ? 9.389 100.704 92.250 1.00 14.77 198 GLY A N 1
ATOM 1621 C CA . GLY A 1 198 ? 9.111 99.360 91.777 1.00 15.65 198 GLY A CA 1
ATOM 1622 C C . GLY A 1 198 ? 10.004 98.768 90.706 1.00 14.42 198 GLY A C 1
ATOM 1623 O O . GLY A 1 198 ? 9.665 97.727 90.143 1.00 16.28 198 GLY A O 1
ATOM 1624 N N . MET A 1 199 ? 11.139 99.397 90.416 1.00 14.61 199 MET A N 1
ATOM 1625 C CA . MET A 1 199 ? 12.025 98.849 89.391 1.00 13.64 199 MET A CA 1
ATOM 1626 C C . MET A 1 199 ? 12.509 97.448 89.737 1.00 13.74 199 MET A C 1
ATOM 1627 O O . MET A 1 199 ? 12.874 97.169 90.878 1.00 14.84 199 MET A O 1
ATOM 1632 N N . GLY A 1 200 ? 12.508 96.569 88.742 1.00 13.50 200 GLY A N 1
ATOM 1633 C CA . GLY A 1 200 ? 12.981 95.216 88.974 1.00 14.79 200 GLY A CA 1
ATOM 1634 C C . GLY A 1 200 ? 14.498 95.214 88.954 1.00 14.69 200 GLY A C 1
ATOM 1635 O O . GLY A 1 200 ? 15.112 96.111 88.379 1.00 16.00 200 GLY A O 1
ATOM 1636 N N . VAL A 1 201 ? 15.110 94.219 89.585 1.00 14.05 201 VAL A N 1
ATOM 1637 C CA . VAL A 1 201 ? 16.570 94.131 89.601 1.00 14.42 201 VAL A CA 1
ATOM 1638 C C . VAL A 1 201 ? 17.014 92.746 89.151 1.00 15.13 201 VAL A C 1
ATOM 1639 O O . VAL A 1 201 ? 16.185 91.879 88.872 1.00 15.05 201 VAL A O 1
ATOM 1669 C CA . PYL A 1 202 ? 18.877 91.257 88.680 1.00 14.61 202 PYL A CA 1
ATOM 1670 C C . PYL A 1 202 ? 20.051 91.022 89.609 1.00 14.36 202 PYL A C 1
ATOM 1671 O O . PYL A 1 202 ? 20.930 91.876 89.740 1.00 15.23 202 PYL A O 1
ATOM 1672 N N . PYL A 1 202 ? 18.325 92.556 89.052 1.00 14.16 202 PYL A N 1
ATOM 1673 N N . GLY A 1 203 ? 20.040 89.871 90.272 1.00 15.65 203 GLY A N 1
ATOM 1674 C CA . GLY A 1 203 ? 21.094 89.519 91.208 1.00 14.34 203 GLY A CA 1
ATOM 1675 C C . GLY A 1 203 ? 20.812 88.125 91.734 1.00 15.22 203 GLY A C 1
ATOM 1676 O O . GLY A 1 203 ? 20.082 87.378 91.080 1.00 15.09 203 GLY A O 1
ATOM 1677 N N . PRO A 1 204 ? 21.364 87.735 92.895 1.00 16.00 204 PRO A N 1
ATOM 1678 C CA . PRO A 1 204 ? 22.257 88.507 93.769 1.00 16.26 204 PRO A CA 1
ATOM 1679 C C . PRO A 1 204 ? 23.695 88.423 93.261 1.00 17.73 204 PRO A C 1
ATOM 1680 O O . PRO A 1 204 ? 24.157 87.354 92.859 1.00 20.48 204 PRO A O 1
ATOM 1684 N N . GLU A 1 205 ? 24.406 89.542 93.299 1.00 17.40 205 GLU A N 1
ATOM 1685 C CA . GLU A 1 205 ? 25.770 89.588 92.783 1.00 17.98 205 GLU A CA 1
ATOM 1686 C C . GLU A 1 205 ? 26.917 89.463 93.781 1.00 18.00 205 GLU A C 1
ATOM 1687 O O . GLU A 1 205 ? 27.921 88.810 93.491 1.00 17.79 205 GLU A O 1
ATOM 1693 N N . THR A 1 206 ? 26.780 90.089 94.943 1.00 17.03 206 THR A N 1
ATOM 1694 C CA . THR A 1 206 ? 27.846 90.060 95.943 1.00 17.15 206 THR A CA 1
ATOM 1695 C C . THR A 1 206 ? 28.124 88.669 96.511 1.00 17.87 206 THR A C 1
ATOM 1696 O O . THR A 1 206 ? 29.275 88.330 96.805 1.00 18.90 206 THR A O 1
ATOM 1700 N N . SER A 1 207 ? 27.076 87.865 96.664 1.00 17.35 207 SER A N 1
ATOM 1701 C CA . SER A 1 207 ? 27.223 86.514 97.196 1.00 17.68 207 SER A CA 1
ATOM 1702 C C . SER A 1 207 ? 27.766 85.569 96.132 1.00 20.04 207 SER A C 1
ATOM 1703 O O . SER A 1 207 ? 27.424 85.687 94.954 1.00 20.00 207 SER A O 1
ATOM 1706 N N . LEU A 1 208 ? 28.608 84.628 96.552 1.00 20.37 208 LEU A N 1
ATOM 1707 C CA . LEU A 1 208 ? 29.199 83.663 95.628 1.00 21.61 208 LEU A CA 1
ATOM 1708 C C . LEU A 1 208 ? 28.835 82.219 95.969 1.00 21.11 208 LEU A C 1
ATOM 1709 O O . LEU A 1 208 ? 28.791 81.360 95.086 1.00 22.99 208 LEU A O 1
ATOM 1714 N N . SER A 1 209 ? 28.573 81.950 97.245 1.00 19.46 209 SER A N 1
ATOM 1715 C CA . SER A 1 209 ? 28.225 80.599 97.675 1.00 18.35 209 SER A CA 1
ATOM 1716 C C . SER A 1 209 ? 26.732 80.350 97.541 1.00 19.02 209 SER A C 1
ATOM 1717 O O . SER A 1 209 ? 25.946 81.286 97.385 1.00 19.66 209 SER A O 1
ATOM 1720 N N . ALA A 1 210 ? 26.344 79.082 97.612 1.00 18.30 210 ALA A N 1
ATOM 1721 C CA . ALA A 1 210 ? 24.937 78.722 97.518 1.00 17.83 210 ALA A CA 1
ATOM 1722 C C . ALA A 1 210 ? 24.175 79.331 98.691 1.00 18.54 210 ALA A C 1
ATOM 1723 O O . ALA A 1 210 ? 23.103 79.909 98.505 1.00 18.39 210 ALA A O 1
ATOM 1725 N N . GLN A 1 211 ? 24.726 79.217 99.896 1.00 17.01 211 GLN A N 1
ATOM 1726 C CA . GLN A 1 211 ? 24.038 79.761 101.061 1.00 17.29 211 GLN A CA 1
ATOM 1727 C C . GLN A 1 211 ? 23.874 81.270 100.946 1.00 16.68 211 GLN A C 1
ATOM 1728 O O . GLN A 1 211 ? 22.849 81.817 101.353 1.00 17.55 211 GLN A O 1
ATOM 1734 N N . GLY A 1 212 ? 24.871 81.941 100.375 1.00 16.56 212 GLY A N 1
ATOM 1735 C CA . GLY A 1 212 ? 24.776 83.381 100.215 1.00 15.97 212 GLY A CA 1
ATOM 1736 C C . GLY A 1 212 ? 23.690 83.763 99.223 1.00 16.60 212 GLY A C 1
ATOM 1737 O O . GLY A 1 212 ? 22.875 84.651 99.490 1.00 16.53 212 GLY A O 1
ATOM 1738 N N . ASN A 1 213 ? 23.663 83.094 98.075 1.00 15.69 213 ASN A N 1
ATOM 1739 C CA . ASN A 1 213 ? 22.660 83.397 97.061 1.00 16.24 213 ASN A CA 1
ATOM 1740 C C . ASN A 1 213 ? 21.248 83.088 97.544 1.00 16.15 213 ASN A C 1
ATOM 1741 O O . ASN A 1 213 ? 20.311 83.839 97.270 1.00 17.81 213 ASN A O 1
ATOM 1746 N N . ILE A 1 214 ? 21.104 81.989 98.273 1.00 15.56 214 ILE A N 1
ATOM 1747 C CA . ILE A 1 214 ? 19.800 81.574 98.778 1.00 14.36 214 ILE A CA 1
ATOM 1748 C C . ILE A 1 214 ? 19.224 82.535 99.826 1.00 16.30 214 ILE A C 1
ATOM 1749 O O . ILE A 1 214 ? 18.006 82.618 99.991 1.00 16.27 214 ILE A O 1
ATOM 1754 N N . SER A 1 215 ? 20.087 83.284 100.508 1.00 15.98 215 SER A N 1
ATOM 1755 C CA . SER A 1 215 ? 19.624 84.223 101.530 1.00 15.19 215 SER A CA 1
ATOM 1756 C C . SER A 1 215 ? 19.125 85.546 100.948 1.00 16.15 215 SER A C 1
ATOM 1757 O O . SER A 1 215 ? 18.518 86.342 101.662 1.00 16.02 215 SER A O 1
ATOM 1760 N N . ALA A 1 216 ? 19.364 85.769 99.658 1.00 17.01 216 ALA A N 1
ATOM 1761 C CA . ALA A 1 216 ? 18.982 87.023 99.006 1.00 16.92 216 ALA A CA 1
ATOM 1762 C C . ALA A 1 216 ? 17.493 87.364 98.947 1.00 18.48 216 ALA A C 1
ATOM 1763 O O . ALA A 1 216 ? 17.139 88.545 98.951 1.00 19.62 216 ALA A O 1
ATOM 1765 N N . ASP A 1 217 ? 16.620 86.364 98.859 1.00 17.37 217 ASP A N 1
ATOM 1766 C CA . ASP A 1 217 ? 15.183 86.654 98.829 1.00 18.06 217 ASP A CA 1
ATOM 1767 C C . ASP A 1 217 ? 14.775 87.099 100.230 1.00 18.62 217 ASP A C 1
ATOM 1768 O O . ASP A 1 217 ? 14.890 86.335 101.183 1.00 20.87 217 ASP A O 1
ATOM 1773 N N . CYS A 1 218 ? 14.304 88.334 100.358 1.00 17.59 218 CYS A N 1
ATOM 1774 C CA . CYS A 1 218 ? 13.900 88.845 101.663 1.00 17.68 218 CYS A CA 1
ATOM 1775 C C . CYS A 1 218 ? 13.019 90.076 101.527 1.00 18.38 218 CYS A C 1
ATOM 1776 O O . CYS A 1 218 ? 12.957 90.694 100.462 1.00 18.12 218 CYS A O 1
ATOM 1779 N N . THR A 1 219 ? 12.337 90.425 102.613 1.00 18.96 219 THR A N 1
ATOM 1780 C CA . THR A 1 219 ? 11.466 91.592 102.608 1.00 20.52 219 THR A CA 1
ATOM 1781 C C . THR A 1 219 ? 12.295 92.834 102.335 1.00 19.09 219 THR A C 1
ATOM 1782 O O . THR A 1 219 ? 13.304 93.077 103.001 1.00 19.75 219 THR A O 1
ATOM 1786 N N . GLY A 1 220 ? 11.868 93.615 101.348 1.00 18.19 220 GLY A N 1
ATOM 1787 C CA . GLY A 1 220 ? 12.589 94.823 100.995 1.00 17.99 220 GLY A CA 1
ATOM 1788 C C . GLY A 1 220 ? 13.715 94.546 100.020 1.00 16.74 220 GLY A C 1
ATOM 1789 O O . GLY A 1 220 ? 14.270 95.469 99.419 1.00 17.55 220 GLY A O 1
ATOM 1790 N N . GLY A 1 221 ? 14.051 93.269 99.861 1.00 17.04 221 GLY A N 1
ATOM 1791 C CA . GLY A 1 221 ? 15.120 92.890 98.951 1.00 16.56 221 GLY A CA 1
ATOM 1792 C C . GLY A 1 221 ? 14.601 92.207 97.699 1.00 15.51 221 GLY A C 1
ATOM 1793 O O . GLY A 1 221 ? 13.585 92.615 97.138 1.00 16.72 221 GLY A O 1
ATOM 1794 N N . MET A 1 222 ? 15.295 91.164 97.253 1.00 14.73 222 MET A N 1
ATOM 1795 C CA . MET A 1 222 ? 14.868 90.448 96.061 1.00 15.10 222 MET A CA 1
ATOM 1796 C C . MET A 1 222 ? 13.541 89.731 96.278 1.00 15.37 222 MET A C 1
ATOM 1797 O O . MET A 1 222 ? 13.291 89.167 97.347 1.00 16.18 222 MET A O 1
ATOM 1802 N N . THR A 1 223 ? 12.689 89.773 95.261 1.00 15.21 223 THR A N 1
ATOM 1803 C CA . THR A 1 223 ? 11.387 89.117 95.319 1.00 15.61 223 THR A CA 1
ATOM 1804 C C . THR A 1 223 ? 11.149 88.388 93.995 1.00 15.58 223 THR A C 1
ATOM 1805 O O . THR A 1 223 ? 11.987 88.450 93.093 1.00 14.21 223 THR A O 1
ATOM 1812 N N . CYS A 1 224 ? 10.011 87.712 93.861 1.00 15.24 224 CYS A N 1
ATOM 1813 C CA . CYS A 1 224 ? 9.755 86.937 92.649 1.00 16.66 224 CYS A CA 1
ATOM 1814 C C . CYS A 1 224 ? 9.717 87.710 91.334 1.00 16.03 224 CYS A C 1
ATOM 1815 O O . CYS A 1 224 ? 9.862 87.108 90.273 1.00 17.47 224 CYS A O 1
ATOM 1820 N N . THR A 1 225 ? 9.531 89.026 91.399 1.00 14.65 225 THR A N 1
ATOM 1821 C CA . THR A 1 225 ? 9.479 89.857 90.201 1.00 14.73 225 THR A CA 1
ATOM 1822 C C . THR A 1 225 ? 10.852 90.375 89.769 1.00 15.31 225 THR A C 1
ATOM 1823 O O . THR A 1 225 ? 10.956 91.248 88.902 1.00 15.68 225 THR A O 1
ATOM 1827 N N . ASP A 1 226 ? 11.900 89.841 90.391 1.00 13.95 226 ASP A N 1
ATOM 1828 C CA . ASP A 1 226 ? 13.270 90.203 90.046 1.00 14.19 226 ASP A CA 1
ATOM 1829 C C . ASP A 1 226 ? 13.892 88.990 89.363 1.00 14.57 226 ASP A C 1
ATOM 1830 O O . ASP A 1 226 ? 13.440 87.865 89.575 1.00 15.54 226 ASP A O 1
ATOM 1835 N N . SER A 1 227 ? 14.918 89.215 88.544 1.00 13.89 227 SER A N 1
ATOM 1836 C CA . SER A 1 227 ? 15.595 88.107 87.868 1.00 13.49 227 SER A CA 1
ATOM 1837 C C . SER A 1 227 ? 16.622 87.502 88.819 1.00 13.52 227 SER A C 1
ATOM 1838 O O . SER A 1 227 ? 17.481 88.211 89.340 1.00 14.64 227 SER A O 1
ATOM 1841 N N . HIS A 1 228 ? 16.525 86.189 89.029 1.00 13.40 228 HIS A N 1
ATOM 1842 C CA . HIS A 1 228 ? 17.416 85.457 89.928 1.00 14.21 228 HIS A CA 1
ATOM 1843 C C . HIS A 1 228 ? 18.469 84.715 89.135 1.00 13.30 228 HIS A C 1
ATOM 1844 O O . HIS A 1 228 ? 18.174 83.823 88.347 1.00 14.60 228 HIS A O 1
ATOM 1851 N N . GLU A 1 229 ? 19.712 85.092 89.385 1.00 14.37 229 GLU A N 1
ATOM 1852 C CA . GLU A 1 229 ? 20.845 84.564 88.657 1.00 16.75 229 GLU A CA 1
ATOM 1853 C C . GLU A 1 229 ? 21.438 83.233 89.088 1.00 15.94 229 GLU A C 1
ATOM 1854 O O . GLU A 1 229 ? 21.666 82.982 90.271 1.00 17.27 229 GLU A O 1
ATOM 1865 N N . VAL A 1 230 ? 21.673 82.377 88.099 1.00 16.62 230 VAL A N 1
ATOM 1866 C CA . VAL A 1 230 ? 22.331 81.094 88.318 1.00 19.35 230 VAL A CA 1
ATOM 1867 C C . VAL A 1 230 ? 23.357 81.039 87.183 1.00 17.85 230 VAL A C 1
ATOM 1868 O O . VAL A 1 230 ? 23.026 81.293 86.025 1.00 17.11 230 VAL A O 1
ATOM 1872 N N . SER A 1 231 ? 24.604 80.728 87.518 1.00 17.16 231 SER A N 1
ATOM 1873 C CA . SER A 1 231 ? 25.667 80.724 86.519 1.00 18.51 231 SER A CA 1
ATOM 1874 C C . SER A 1 231 ? 26.185 79.367 86.065 1.00 18.28 231 SER A C 1
ATOM 1875 O O . SER A 1 231 ? 26.567 78.532 86.884 1.00 19.46 231 SER A O 1
ATOM 1878 N N . GLN A 1 232 ? 26.197 79.156 84.753 1.00 18.31 232 GLN A N 1
ATOM 1879 C CA . GLN A 1 232 ? 26.736 77.919 84.197 1.00 17.12 232 GLN A CA 1
ATOM 1880 C C . GLN A 1 232 ? 28.240 78.143 84.110 1.00 18.22 232 GLN A C 1
ATOM 1881 O O . GLN A 1 232 ? 28.700 79.284 84.070 1.00 19.36 232 GLN A O 1
ATOM 1887 N N . LEU A 1 233 ? 29.008 77.060 84.072 1.00 17.90 233 LEU A N 1
ATOM 1888 C CA . LEU A 1 233 ? 30.458 77.183 83.976 1.00 19.56 233 LEU A CA 1
ATOM 1889 C C . LEU A 1 233 ? 30.914 76.980 82.527 1.00 20.81 233 LEU A C 1
ATOM 1890 O O . LEU A 1 233 ? 30.089 76.787 81.635 1.00 22.59 233 LEU A O 1
ATOM 1895 N N . ASN A 1 234 ? 32.223 77.027 82.294 1.00 20.45 234 ASN A N 1
ATOM 1896 C CA . ASN A 1 234 ? 32.771 76.869 80.941 1.00 21.14 234 ASN A CA 1
ATOM 1897 C C . ASN A 1 234 ? 33.507 75.544 80.748 1.00 20.60 234 ASN A C 1
ATOM 1898 O O . ASN A 1 234 ? 34.452 75.273 81.483 1.00 21.90 234 ASN A O 1
ATOM 1903 N N . GLU A 1 235 ? 33.086 74.706 79.795 1.00 20.57 235 GLU A N 1
ATOM 1904 C CA . GLU A 1 235 ? 31.937 74.924 78.906 1.00 20.79 235 GLU A CA 1
ATOM 1905 C C . GLU A 1 235 ? 31.053 73.690 79.111 1.00 21.38 235 GLU A C 1
ATOM 1906 O O . GLU A 1 235 ? 31.579 72.589 79.306 1.00 21.57 235 GLU A O 1
ATOM 1912 N N . LEU A 1 236 ? 29.731 73.859 79.041 1.00 19.56 236 LEU A N 1
ATOM 1913 C CA . LEU A 1 236 ? 28.783 72.754 79.266 1.00 18.88 236 LEU A CA 1
ATOM 1914 C C . LEU A 1 236 ? 29.207 72.087 80.564 1.00 19.51 236 LEU A C 1
ATOM 1915 O O . LEU A 1 236 ? 29.489 70.885 80.620 1.00 18.28 236 LEU A O 1
ATOM 1920 N N . LYS A 1 237 ? 29.222 72.893 81.617 1.00 18.88 237 LYS A N 1
ATOM 1921 C CA . LYS A 1 237 ? 29.685 72.454 82.918 1.00 18.45 237 LYS A CA 1
ATOM 1922 C C . LYS A 1 237 ? 28.920 73.170 84.030 1.00 18.54 237 LYS A C 1
ATOM 1923 O O . LYS A 1 237 ? 28.438 74.286 83.839 1.00 17.72 237 LYS A O 1
ATOM 1929 N N . ILE A 1 238 ? 28.819 72.529 85.189 1.00 18.75 238 ILE A N 1
ATOM 1930 C CA . ILE A 1 238 ? 28.106 73.120 86.316 1.00 18.70 238 ILE A CA 1
ATOM 1931 C C . ILE A 1 238 ? 28.594 72.533 87.640 1.00 21.00 238 ILE A C 1
ATOM 1932 O O . ILE A 1 238 ? 29.174 71.445 87.677 1.00 21.18 238 ILE A O 1
ATOM 1937 N N . ASP A 1 239 ? 28.361 73.265 88.724 1.00 19.81 239 ASP A N 1
ATOM 1938 C CA . ASP A 1 239 ? 28.740 72.820 90.062 1.00 20.67 239 ASP A CA 1
ATOM 1939 C C . ASP A 1 239 ? 27.453 72.546 90.839 1.00 20.79 239 ASP A C 1
ATOM 1940 O O . ASP A 1 239 ? 26.392 73.059 90.481 1.00 19.27 239 ASP A O 1
ATOM 1945 N N . LEU A 1 240 ? 27.538 71.743 91.895 1.00 19.81 240 LEU A N 1
ATOM 1946 C CA . LEU A 1 240 ? 26.348 71.416 92.676 1.00 20.65 240 LEU A CA 1
ATOM 1947 C C . LEU A 1 240 ? 25.724 72.601 93.412 1.00 20.60 240 LEU A C 1
ATOM 1948 O O . LEU A 1 240 ? 24.521 72.602 93.671 1.00 20.06 240 LEU A O 1
ATOM 1953 N N . ASP A 1 241 ? 26.526 73.605 93.752 1.00 19.36 241 ASP A N 1
ATOM 1954 C CA . ASP A 1 241 ? 25.989 74.786 94.427 1.00 21.44 241 ASP A CA 1
ATOM 1955 C C . ASP A 1 241 ? 24.884 75.396 93.562 1.00 20.86 241 ASP A C 1
ATOM 1956 O O . ASP A 1 241 ? 23.818 75.763 94.063 1.00 20.45 241 ASP A O 1
ATOM 1961 N N . ALA A 1 242 ? 25.137 75.491 92.260 1.00 19.31 242 ALA A N 1
ATOM 1962 C CA . ALA A 1 242 ? 24.162 76.059 91.334 1.00 18.54 242 ALA A CA 1
ATOM 1963 C C . ALA A 1 242 ? 22.874 75.239 91.304 1.00 18.60 242 ALA A C 1
ATOM 1964 O O . ALA A 1 242 ? 21.775 75.790 91.224 1.00 16.93 242 ALA A O 1
ATOM 1966 N N . ILE A 1 243 ? 23.013 73.920 91.367 1.00 17.37 243 ILE A N 1
ATOM 1967 C CA . ILE A 1 243 ? 21.857 73.030 91.339 1.00 17.05 243 ILE A CA 1
ATOM 1968 C C . ILE A 1 243 ? 20.941 73.254 92.548 1.00 17.01 243 ILE A C 1
ATOM 1969 O O . ILE A 1 243 ? 19.711 73.211 92.422 1.00 17.11 243 ILE A O 1
ATOM 1974 N N . SER A 1 244 ? 21.533 73.492 93.716 1.00 17.39 244 SER A N 1
ATOM 1975 C CA . SER A 1 244 ? 20.740 73.747 94.917 1.00 17.32 244 SER A CA 1
ATOM 1976 C C . SER A 1 244 ? 20.105 75.128 94.841 1.00 16.54 244 SER A C 1
ATOM 1977 O O . SER A 1 244 ? 18.980 75.323 95.296 1.00 16.39 244 SER A O 1
ATOM 1980 N N . VAL A 1 245 ? 20.825 76.088 94.270 1.00 15.27 245 VAL A N 1
ATOM 1981 C CA . VAL A 1 245 ? 20.288 77.440 94.138 1.00 15.44 245 VAL A CA 1
ATOM 1982 C C . VAL A 1 245 ? 19.063 77.412 93.223 1.00 14.94 245 VAL A C 1
ATOM 1983 O O . VAL A 1 245 ? 18.061 78.092 93.481 1.00 15.00 245 VAL A O 1
ATOM 1987 N N . ILE A 1 246 ? 19.136 76.617 92.160 1.00 14.75 246 ILE A N 1
ATOM 1988 C CA . ILE A 1 246 ? 18.019 76.491 91.230 1.00 14.13 246 ILE A CA 1
ATOM 1989 C C . ILE A 1 246 ? 16.784 75.952 91.951 1.00 14.55 246 ILE A C 1
ATOM 1990 O O . ILE A 1 246 ? 15.674 76.443 91.747 1.00 14.88 246 ILE A O 1
ATOM 1995 N N . ALA A 1 247 ? 16.978 74.940 92.793 1.00 13.73 247 ALA A N 1
ATOM 1996 C CA . ALA A 1 247 ? 15.863 74.348 93.533 1.00 13.90 247 ALA A CA 1
ATOM 1997 C C . ALA A 1 247 ? 15.193 75.396 94.412 1.00 14.00 247 ALA A C 1
ATOM 1998 O O . ALA A 1 247 ? 13.974 75.390 94.589 1.00 14.88 247 ALA A O 1
ATOM 2000 N N . HIS A 1 248 ? 16.006 76.281 94.974 1.00 13.67 248 HIS A N 1
ATOM 2001 C CA . HIS A 1 248 ? 15.508 77.346 95.834 1.00 13.39 248 HIS A CA 1
ATOM 2002 C C . HIS A 1 248 ? 14.680 78.359 95.038 1.00 14.19 248 HIS A C 1
ATOM 2003 O O . HIS A 1 248 ? 13.572 78.726 95.449 1.00 13.95 248 HIS A O 1
ATOM 2010 N N . TYR A 1 249 ? 15.209 78.810 93.904 1.00 13.62 249 TYR A N 1
ATOM 2011 C CA . TYR A 1 249 ? 14.490 79.777 93.069 1.00 13.33 249 TYR A CA 1
ATOM 2012 C C . TYR A 1 249 ? 13.141 79.200 92.629 1.00 13.21 249 TYR A C 1
ATOM 2013 O O . TYR A 1 249 ? 12.115 79.882 92.680 1.00 15.25 249 TYR A O 1
ATOM 2022 N N . LYS A 1 250 ? 13.146 77.943 92.192 1.00 13.98 250 LYS A N 1
ATOM 2023 C CA . LYS A 1 250 ? 11.918 77.286 91.751 1.00 14.30 250 LYS A CA 1
ATOM 2024 C C . LYS A 1 250 ? 10.918 77.201 92.894 1.00 14.28 250 LYS A C 1
ATOM 2025 O O . LYS A 1 250 ? 9.728 77.464 92.708 1.00 15.23 250 LYS A O 1
ATOM 2031 N N . GLY A 1 251 ? 11.410 76.842 94.075 1.00 13.98 251 GLY A N 1
ATOM 2032 C CA . GLY A 1 251 ? 10.544 76.708 95.236 1.00 13.70 251 GLY A CA 1
ATOM 2033 C C . GLY A 1 251 ? 9.919 77.998 95.725 1.00 14.06 251 GLY A C 1
ATOM 2034 O O . GLY A 1 251 ? 8.974 77.960 96.517 1.00 15.32 251 GLY A O 1
ATOM 2035 N N . ASN A 1 252 ? 10.443 79.130 95.261 1.00 13.47 252 ASN A N 1
ATOM 2036 C CA . ASN A 1 252 ? 9.936 80.451 95.643 1.00 13.85 252 ASN A CA 1
ATOM 2037 C C . ASN A 1 252 ? 9.173 81.120 94.492 1.00 14.50 252 ASN A C 1
ATOM 2038 O O . ASN A 1 252 ? 8.742 82.268 94.611 1.00 15.91 252 ASN A O 1
ATOM 2043 N N . SER A 1 253 ? 9.017 80.408 93.380 1.00 13.74 253 SER A N 1
ATOM 2044 C CA . SER A 1 253 ? 8.326 80.944 92.205 1.00 13.50 253 SER A CA 1
ATOM 2045 C C . SER A 1 253 ? 9.044 82.194 91.678 1.00 14.49 253 SER A C 1
ATOM 2046 O O . SER A 1 253 ? 8.412 83.143 91.213 1.00 13.28 253 SER A O 1
ATOM 2049 N N . ASP A 1 254 ? 10.373 82.183 91.754 1.00 13.33 254 ASP A N 1
ATOM 2050 C CA . ASP A 1 254 ? 11.189 83.302 91.283 1.00 14.41 254 ASP A CA 1
ATOM 2051 C C . ASP A 1 254 ? 11.459 83.248 89.782 1.00 13.65 254 ASP A C 1
ATOM 2052 O O . ASP A 1 254 ? 11.598 82.168 89.202 1.00 14.14 254 ASP A O 1
ATOM 2057 N N . ILE A 1 255 ? 11.540 84.417 89.150 1.00 12.70 255 ILE A N 1
ATOM 2058 C CA . ILE A 1 255 ? 11.889 84.473 87.734 1.00 13.40 255 ILE A CA 1
ATOM 2059 C C . ILE A 1 255 ? 13.364 84.082 87.731 1.00 12.36 255 ILE A C 1
ATOM 2060 O O . ILE A 1 255 ? 14.167 84.673 88.459 1.00 14.79 255 ILE A O 1
ATOM 2067 N N . ILE A 1 256 ? 13.716 83.086 86.925 1.00 12.75 256 ILE A N 1
ATOM 2068 C CA . ILE A 1 256 ? 15.092 82.601 86.876 1.00 13.41 256 ILE A CA 1
ATOM 2069 C C . ILE A 1 256 ? 15.865 83.018 85.634 1.00 13.34 256 ILE A C 1
ATOM 2070 O O . ILE A 1 256 ? 15.403 82.827 84.507 1.00 13.37 256 ILE A O 1
ATOM 2075 N N . MET A 1 257 ? 17.041 83.599 85.853 1.00 14.47 257 MET A N 1
ATOM 2076 C CA . MET A 1 257 ? 17.912 83.994 84.755 1.00 14.48 257 MET A CA 1
ATOM 2077 C C . MET A 1 257 ? 19.156 83.117 84.809 1.00 15.14 257 MET A C 1
ATOM 2078 O O . MET A 1 257 ? 19.976 83.244 85.718 1.00 14.69 257 MET A O 1
ATOM 2086 N N . ASP A 1 258 ? 19.271 82.208 83.849 1.00 15.44 258 ASP A N 1
ATOM 2087 C CA . ASP A 1 258 ? 20.435 81.337 83.759 1.00 16.42 258 ASP A CA 1
ATOM 2088 C C . ASP A 1 258 ? 21.422 82.086 82.872 1.00 17.08 258 ASP A C 1
ATOM 2089 O O . ASP A 1 258 ? 21.023 82.702 81.886 1.00 18.70 258 ASP A O 1
ATOM 2094 N N . GLU A 1 259 ? 22.702 82.064 83.223 1.00 16.31 259 GLU A N 1
ATOM 2095 C CA . GLU A 1 259 ? 23.689 82.753 82.405 1.00 17.49 259 GLU A CA 1
ATOM 2096 C C . GLU A 1 259 ? 24.871 81.857 82.066 1.00 17.89 259 GLU A C 1
ATOM 2097 O O . GLU A 1 259 ? 25.200 80.939 82.813 1.00 17.32 259 GLU A O 1
ATOM 2107 N N . GLN A 1 260 ? 25.484 82.119 80.918 1.00 17.70 260 GLN A N 1
ATOM 2108 C CA . GLN A 1 260 ? 26.667 81.378 80.497 1.00 19.13 260 GLN A CA 1
ATOM 2109 C C . GLN A 1 260 ? 27.447 82.330 79.610 1.00 20.16 260 GLN A C 1
ATOM 2110 O O . GLN A 1 260 ? 26.871 83.050 78.790 1.00 20.18 260 GLN A O 1
ATOM 2116 N N . MET A 1 261 ? 28.758 82.356 79.800 1.00 20.10 261 MET A N 1
ATOM 2117 C CA . MET A 1 261 ? 29.613 83.243 79.033 1.00 21.20 261 MET A CA 1
ATOM 2118 C C . MET A 1 261 ? 30.670 82.432 78.298 1.00 20.32 261 MET A C 1
ATOM 2119 O O . MET A 1 261 ? 31.786 82.264 78.788 1.00 20.18 261 MET A O 1
ATOM 2126 N N . PRO A 1 262 ? 30.325 81.915 77.109 1.00 20.25 262 PRO A N 1
ATOM 2127 C CA . PRO A 1 262 ? 31.277 81.116 76.331 1.00 19.74 262 PRO A CA 1
AT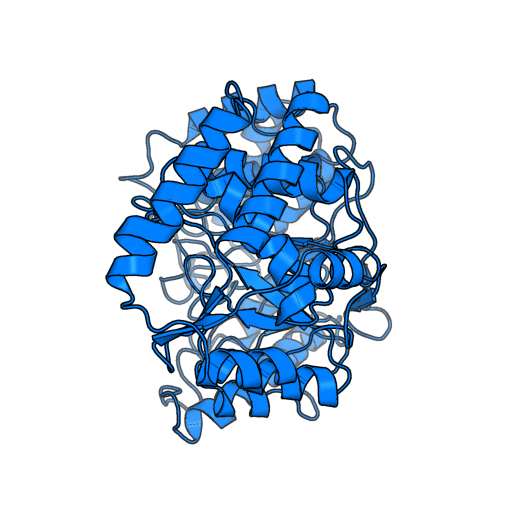OM 2128 C C . PRO A 1 262 ? 32.517 81.923 75.971 1.00 20.20 262 PRO A C 1
ATOM 2129 O O . PRO A 1 262 ? 32.434 83.113 75.672 1.00 19.84 262 PRO A O 1
ATOM 2133 N N . ILE A 1 263 ? 33.669 81.264 76.002 1.00 19.28 263 ILE A N 1
ATOM 2134 C CA . ILE A 1 263 ? 34.928 81.933 75.723 1.00 19.50 263 ILE A CA 1
ATOM 2135 C C . ILE A 1 263 ? 35.469 81.682 74.320 1.00 19.81 263 ILE A C 1
ATOM 2136 O O . ILE A 1 263 ? 35.799 80.548 73.965 1.00 20.43 263 ILE A O 1
ATOM 2141 N N . PHE A 1 264 ? 35.548 82.743 73.524 1.00 20.29 264 PHE A N 1
ATOM 2142 C CA . PHE A 1 264 ? 36.091 82.632 72.177 1.00 20.89 264 PHE A CA 1
ATOM 2143 C C . PHE A 1 264 ? 37.572 82.322 72.342 1.00 21.03 264 PHE A C 1
ATOM 2144 O O . PHE A 1 264 ? 38.277 83.030 73.059 1.00 20.87 264 PHE A O 1
ATOM 2152 N N . GLY A 1 265 ? 38.043 81.275 71.673 1.00 21.30 265 GLY A N 1
ATOM 2153 C CA . GLY A 1 265 ? 39.440 80.905 71.798 1.00 23.58 265 GLY A CA 1
ATOM 2154 C C . GLY A 1 265 ? 39.629 80.028 73.020 1.00 24.54 265 GLY A C 1
ATOM 2155 O O . GLY A 1 265 ? 40.757 79.674 73.382 1.00 24.32 265 GLY A O 1
ATOM 2156 N N . GLY A 1 266 ? 38.512 79.679 73.656 1.00 23.24 266 GLY A N 1
ATOM 2157 C CA . GLY A 1 266 ? 38.542 78.837 74.839 1.00 23.18 266 GLY A CA 1
ATOM 2158 C C . GLY A 1 266 ? 38.552 77.358 74.505 1.00 24.01 266 GLY A C 1
ATOM 2159 O O . GLY A 1 266 ? 39.048 76.962 73.452 1.00 24.08 266 GLY A O 1
ATOM 2160 N N . TYR A 1 267 ? 37.988 76.538 75.387 1.00 23.80 267 TYR A N 1
ATOM 2161 C CA . TYR A 1 267 ? 37.971 75.093 75.177 1.00 24.81 267 TYR A CA 1
ATOM 2162 C C . TYR A 1 267 ? 37.267 74.621 73.908 1.00 25.99 267 TYR A C 1
ATOM 2163 O O . TYR A 1 267 ? 37.634 73.590 73.343 1.00 26.02 267 TYR A O 1
ATOM 2172 N N . ALA A 1 268 ? 36.260 75.361 73.457 1.00 25.54 268 ALA A N 1
ATOM 2173 C CA . ALA A 1 268 ? 35.521 74.971 72.259 1.00 25.41 268 ALA A CA 1
ATOM 2174 C C . ALA A 1 268 ? 36.289 75.252 70.974 1.00 25.57 268 ALA A C 1
ATOM 2175 O O . ALA A 1 268 ? 36.180 74.507 70.000 1.00 25.42 268 ALA A O 1
ATOM 2177 N N . GLY A 1 269 ? 37.060 76.332 70.975 1.00 24.36 269 GLY A N 1
ATOM 2178 C CA . GLY A 1 269 ? 37.816 76.693 69.794 1.00 24.40 269 GLY A CA 1
ATOM 2179 C C . GLY A 1 269 ? 37.461 78.071 69.260 1.00 24.14 269 GLY A C 1
ATOM 2180 O O . GLY A 1 269 ? 37.293 79.022 70.028 1.00 24.39 269 GLY A O 1
ATOM 2181 N N . GLY A 1 270 ? 37.325 78.167 67.939 1.00 23.02 270 GLY A N 1
ATOM 2182 C CA . GLY A 1 270 ? 37.028 79.433 67.290 1.00 22.46 270 GLY A CA 1
ATOM 2183 C C . GLY A 1 270 ? 35.595 79.937 67.291 1.00 22.50 270 GLY A C 1
ATOM 2184 O O . GLY A 1 270 ? 34.776 79.531 68.118 1.00 22.15 270 GLY A O 1
ATOM 2185 N N . ILE A 1 271 ? 35.302 80.823 66.341 1.00 22.01 271 ILE A N 1
ATOM 2186 C CA . ILE A 1 271 ? 33.985 81.440 66.214 1.00 21.41 271 ILE A CA 1
ATOM 2187 C C . ILE A 1 271 ? 32.820 80.464 66.074 1.00 20.99 271 ILE A C 1
ATOM 2188 O O . ILE A 1 271 ? 31.943 80.419 66.936 1.00 19.71 271 ILE A O 1
ATOM 2193 N N . GLU A 1 272 ? 32.796 79.682 64.999 1.00 20.66 272 GLU A N 1
ATOM 2194 C CA . GLU A 1 272 ? 31.695 78.745 64.813 1.00 19.88 272 GLU A CA 1
ATOM 2195 C C . GLU A 1 272 ? 31.613 77.723 65.944 1.00 20.92 272 GLU A C 1
ATOM 2196 O O . GLU A 1 272 ? 30.521 77.375 66.398 1.00 19.64 272 GLU A O 1
ATOM 2202 N N . GLU A 1 273 ? 32.766 77.243 66.400 1.00 20.12 273 GLU A N 1
ATOM 2203 C CA . GLU A 1 273 ? 32.798 76.260 67.478 1.00 20.86 273 GLU A CA 1
ATOM 2204 C C . GLU A 1 273 ? 32.203 76.818 68.768 1.00 19.20 273 GLU A C 1
ATOM 2205 O O . GLU A 1 273 ? 31.420 76.150 69.443 1.00 19.70 273 GLU A O 1
ATOM 2211 N N . THR A 1 274 ? 32.587 78.043 69.109 1.00 19.32 274 THR A N 1
ATOM 2212 C CA . THR A 1 274 ? 32.095 78.675 70.325 1.00 18.56 274 THR A CA 1
ATOM 2213 C C . THR A 1 274 ? 30.601 78.980 70.208 1.00 19.02 274 THR A C 1
ATOM 2214 O O . THR A 1 274 ? 29.881 78.964 71.206 1.00 17.88 274 THR A O 1
ATOM 2218 N N . THR A 1 275 ? 30.136 79.242 68.990 1.00 18.29 275 THR A N 1
ATOM 2219 C CA . THR A 1 275 ? 28.723 79.537 68.776 1.00 18.05 275 THR A CA 1
ATOM 2220 C C . THR A 1 275 ? 27.892 78.267 68.953 1.00 17.84 275 THR A C 1
ATOM 2221 O O . THR A 1 275 ? 26.769 78.312 69.456 1.00 17.34 275 THR A O 1
ATOM 2225 N N . ILE A 1 276 ? 28.445 77.129 68.540 1.00 16.90 276 ILE A N 1
ATOM 2226 C CA . ILE A 1 276 ? 27.757 75.856 68.705 1.00 17.29 276 ILE A CA 1
ATOM 2227 C C . ILE A 1 276 ? 27.547 75.642 70.205 1.00 16.99 276 ILE A C 1
ATOM 2228 O O . ILE A 1 276 ? 26.466 75.249 70.644 1.00 17.57 276 ILE A O 1
ATOM 2233 N N . VAL A 1 277 ? 28.586 75.914 70.988 1.00 17.14 277 VAL A N 1
ATOM 2234 C CA . VAL A 1 277 ? 28.505 75.770 72.438 1.00 18.17 277 VAL A CA 1
ATOM 2235 C C . VAL A 1 277 ? 27.474 76.752 72.992 1.00 17.90 277 VAL A C 1
ATOM 2236 O O . VAL A 1 277 ? 26.684 76.401 73.871 1.00 18.87 277 VAL A O 1
ATOM 2240 N N . ASP A 1 278 ? 27.486 77.974 72.468 1.00 17.87 278 ASP A N 1
ATOM 2241 C CA . ASP A 1 278 ? 26.557 79.010 72.917 1.00 17.99 278 ASP A CA 1
ATOM 2242 C C . ASP A 1 278 ? 25.109 78.562 72.711 1.00 17.45 278 ASP A C 1
ATOM 2243 O O . ASP A 1 278 ? 24.277 78.706 73.608 1.00 18.13 278 ASP A O 1
ATOM 2248 N N . VAL A 1 279 ? 24.803 78.024 71.533 1.00 17.14 279 VAL A N 1
ATOM 2249 C CA . VAL A 1 279 ? 23.447 77.549 71.267 1.00 16.29 279 VAL A CA 1
ATOM 2250 C C . VAL A 1 279 ? 23.121 76.425 72.248 1.00 17.09 279 VAL A C 1
ATOM 2251 O O . VAL A 1 279 ? 22.027 76.372 72.813 1.00 16.65 279 VAL A O 1
ATOM 2255 N N . ALA A 1 280 ? 24.083 75.535 72.469 1.00 15.81 280 ALA A N 1
ATOM 2256 C CA . ALA A 1 280 ? 23.884 74.427 73.390 1.00 16.60 280 ALA A CA 1
ATOM 2257 C C . ALA A 1 280 ? 23.593 74.902 74.814 1.00 16.25 280 ALA A C 1
ATOM 2258 O O . ALA A 1 280 ? 22.774 74.300 75.508 1.00 17.11 280 ALA A O 1
ATOM 2260 N N . THR A 1 281 ? 24.256 75.970 75.254 1.00 16.81 281 THR A N 1
ATOM 2261 C CA . THR A 1 281 ? 24.027 76.457 76.611 1.00 17.84 281 THR A CA 1
ATOM 2262 C C . THR A 1 281 ? 22.728 77.252 76.741 1.00 18.09 281 THR A C 1
ATOM 2263 O O . THR A 1 281 ? 22.170 77.334 77.836 1.00 17.53 281 THR A O 1
ATOM 2267 N N . HIS A 1 282 ? 22.245 77.824 75.637 1.00 16.95 282 HIS A N 1
ATOM 2268 C CA . HIS A 1 282 ? 20.966 78.541 75.660 1.00 16.60 282 HIS A CA 1
ATOM 2269 C C . HIS A 1 282 ? 19.903 77.469 75.905 1.00 16.95 282 HIS A C 1
ATOM 2270 O O . HIS A 1 282 ? 18.966 77.660 76.680 1.00 16.86 282 HIS A O 1
ATOM 2277 N N . ILE A 1 283 ? 20.057 76.330 75.232 1.00 16.03 283 ILE A N 1
ATOM 2278 C CA . ILE A 1 283 ? 19.122 75.223 75.388 1.00 15.18 283 ILE A CA 1
ATOM 2279 C C . ILE A 1 283 ? 19.240 74.605 76.787 1.00 15.75 283 ILE A C 1
ATOM 2280 O O . ILE A 1 283 ? 18.235 74.299 77.429 1.00 16.11 283 ILE A O 1
ATOM 2285 N N . ASN A 1 284 ? 20.467 74.428 77.266 1.00 14.76 284 ASN A N 1
ATOM 2286 C CA . ASN A 1 284 ? 20.672 73.845 78.589 1.00 15.26 284 ASN A CA 1
ATOM 2287 C C . ASN A 1 284 ? 20.018 74.699 79.681 1.00 16.35 284 ASN A C 1
ATOM 2288 O O . ASN A 1 284 ? 19.589 74.180 80.709 1.00 16.74 284 ASN A O 1
ATOM 2293 N N . ALA A 1 285 ? 19.936 76.004 79.446 1.00 15.20 285 ALA A N 1
ATOM 2294 C CA . ALA A 1 285 ? 19.339 76.917 80.414 1.00 16.50 285 ALA A CA 1
ATOM 2295 C C . ALA A 1 285 ? 17.904 76.531 80.770 1.00 15.71 285 ALA A C 1
ATOM 2296 O O . ALA A 1 285 ? 17.528 76.541 81.941 1.00 16.15 285 ALA A O 1
ATOM 2298 N N . VAL A 1 286 ? 17.104 76.185 79.767 1.00 17.44 286 VAL A N 1
ATOM 2299 C CA . VAL A 1 286 ? 15.707 75.838 80.024 1.00 17.69 286 VAL A CA 1
ATOM 2300 C C . VAL A 1 286 ? 15.512 74.382 80.426 1.00 20.31 286 VAL A C 1
ATOM 2301 O O . VAL A 1 286 ? 14.419 73.966 80.808 1.00 22.35 286 VAL A O 1
ATOM 2305 N N . LEU A 1 287 ? 16.592 73.618 80.362 1.00 18.87 287 LEU A N 1
ATOM 2306 C CA . LEU A 1 287 ? 16.559 72.205 80.696 1.00 20.76 287 LEU A CA 1
ATOM 2307 C C . LEU A 1 287 ? 17.055 71.979 82.124 1.00 20.60 287 LEU A C 1
ATOM 2308 O O . LEU A 1 287 ? 16.312 71.523 82.993 1.00 23.83 287 LEU A O 1
ATOM 2313 N N . MET A 1 288 ? 18.312 72.323 82.366 1.00 19.97 288 MET A N 1
ATOM 2314 C CA . MET A 1 288 ? 18.927 72.141 83.671 1.00 19.44 288 MET A CA 1
ATOM 2315 C C . MET A 1 288 ? 18.515 73.178 84.718 1.00 18.99 288 MET A C 1
ATOM 2316 O O . MET A 1 288 ? 18.280 72.840 85.879 1.00 19.88 288 MET A O 1
ATOM 2321 N N . SER A 1 289 ? 18.416 74.437 84.304 1.00 18.17 289 SER A N 1
ATOM 2322 C CA . SER A 1 289 ? 18.098 75.518 85.233 1.00 18.25 289 SER A CA 1
ATOM 2323 C C . SER A 1 289 ? 16.652 75.985 85.300 1.00 17.32 289 SER A C 1
ATOM 2324 O O . SER A 1 289 ? 16.346 76.884 86.081 1.00 18.22 289 SER A O 1
ATOM 2327 N N . SER A 1 290 ? 15.771 75.387 84.502 1.00 16.89 290 SER A N 1
ATOM 2328 C CA . SER A 1 290 ? 14.362 75.791 84.480 1.00 18.57 290 SER A CA 1
ATOM 2329 C C . SER A 1 290 ? 14.287 77.307 84.302 1.00 17.38 290 SER A C 1
ATOM 2330 O O . SER A 1 290 ? 13.401 77.969 84.842 1.00 17.70 290 SER A O 1
ATOM 2333 N N . ALA A 1 291 ? 15.218 77.848 83.526 1.00 15.35 291 ALA A N 1
ATOM 2334 C CA . ALA A 1 291 ? 15.289 79.289 83.306 1.00 14.42 291 ALA A CA 1
ATOM 2335 C C . ALA A 1 291 ? 14.069 79.937 82.663 1.00 14.94 291 ALA A C 1
ATOM 2336 O O . ALA A 1 291 ? 13.402 79.342 81.813 1.00 15.03 291 ALA A O 1
ATOM 2338 N N . SER A 1 292 ? 13.793 81.169 83.091 1.00 14.05 292 SER A N 1
ATOM 2339 C CA . SER A 1 292 ? 12.713 81.968 82.528 1.00 14.06 292 SER A CA 1
ATOM 2340 C C . SER A 1 292 ? 13.349 82.634 81.312 1.00 13.32 292 SER A C 1
ATOM 2341 O O . SER A 1 292 ? 12.705 82.838 80.289 1.00 13.94 292 SER A O 1
ATOM 2344 N N . TRP A 1 293 ? 14.623 82.998 81.452 1.00 13.70 293 TRP A N 1
ATOM 2345 C CA . TRP A 1 293 ? 15.376 83.582 80.351 1.00 12.95 293 TRP A CA 1
ATOM 2346 C C . TRP A 1 293 ? 16.859 83.283 80.533 1.00 13.20 293 TRP A C 1
ATOM 2347 O O . TRP A 1 293 ? 17.303 82.943 81.632 1.00 13.59 293 TRP A O 1
ATOM 2358 N N . HIS A 1 294 ? 17.612 83.381 79.444 1.00 14.21 294 HIS A N 1
ATOM 2359 C CA . HIS A 1 294 ? 19.039 83.089 79.479 1.00 14.00 294 HIS A CA 1
ATOM 2360 C C . HIS A 1 294 ? 19.882 84.291 79.093 1.00 13.42 294 HIS A C 1
ATOM 2361 O O . HIS A 1 294 ? 19.613 84.955 78.090 1.00 14.43 294 HIS A O 1
ATOM 2368 N N . LEU A 1 295 ? 20.910 84.553 79.892 1.00 13.99 295 LEU A N 1
ATOM 2369 C CA . LEU A 1 295 ? 21.814 85.662 79.646 1.00 14.05 295 LEU A CA 1
ATOM 2370 C C . LEU A 1 295 ? 23.117 85.128 79.055 1.00 15.68 295 LEU A C 1
ATOM 2371 O O . LEU A 1 295 ? 23.782 84.285 79.657 1.00 16.04 295 LEU A O 1
ATOM 2376 N N . ASP A 1 296 ? 23.466 85.628 77.876 1.00 16.28 296 ASP A N 1
ATOM 2377 C CA . ASP A 1 296 ? 24.684 85.225 77.178 1.00 17.41 296 ASP A CA 1
ATOM 2378 C C . ASP A 1 296 ? 25.771 86.247 77.506 1.00 19.21 296 ASP A C 1
ATOM 2379 O O . ASP A 1 296 ? 25.535 87.208 78.244 1.00 19.24 296 ASP A O 1
ATOM 2384 N N . GLY A 1 297 ? 26.962 86.036 76.960 1.00 18.28 297 GLY A N 1
ATOM 2385 C CA . GLY A 1 297 ? 28.060 86.954 77.191 1.00 18.94 297 GLY A CA 1
ATOM 2386 C C . GLY A 1 297 ? 29.352 86.386 76.636 1.00 18.21 297 GLY A C 1
ATOM 2387 O O . GLY A 1 297 ? 30.300 86.174 77.389 1.00 19.94 297 GLY A O 1
ATOM 2388 N N . PRO A 1 298 ? 29.423 86.126 75.320 1.00 19.13 298 PRO A N 1
ATOM 2389 C CA . PRO A 1 298 ? 30.651 85.574 74.730 1.00 18.35 298 PRO A CA 1
ATOM 2390 C C . PRO A 1 298 ? 31.810 86.513 75.028 1.00 19.05 298 PRO A C 1
ATOM 2391 O O . PRO A 1 298 ? 31.706 87.715 74.807 1.00 18.39 298 PRO A O 1
ATOM 2395 N N . VAL A 1 299 ? 32.917 85.969 75.522 1.00 19.47 299 VAL A N 1
ATOM 2396 C CA . VAL A 1 299 ? 34.056 86.809 75.859 1.00 19.85 299 VAL A CA 1
ATOM 2397 C C . VAL A 1 299 ? 35.342 86.346 75.175 1.00 19.94 299 VAL A C 1
ATOM 2398 O O . VAL A 1 299 ? 35.560 85.150 74.982 1.00 20.55 299 VAL A O 1
ATOM 2402 N N . HIS A 1 300 ? 36.185 87.308 74.811 1.00 20.23 300 HIS A N 1
ATOM 2403 C CA . HIS A 1 300 ? 37.451 87.023 74.134 1.00 21.33 300 HIS A CA 1
ATOM 2404 C C . HIS A 1 300 ? 38.477 86.512 75.142 1.00 21.58 300 HIS A C 1
ATOM 2405 O O . HIS A 1 300 ? 38.750 87.168 76.144 1.00 21.88 300 HIS A O 1
ATOM 2412 N N . ILE A 1 301 ? 39.044 85.338 74.874 1.00 21.98 301 ILE A N 1
ATOM 2413 C CA . ILE A 1 301 ? 40.014 84.746 75.788 1.00 24.38 301 ILE A CA 1
ATOM 2414 C C . ILE A 1 301 ? 41.171 85.676 76.150 1.00 24.44 301 ILE A C 1
ATOM 2415 O O . ILE A 1 301 ? 41.669 85.641 77.276 1.00 25.56 301 ILE A O 1
ATOM 2420 N N . ARG A 1 302 ? 41.590 86.517 75.211 1.00 24.95 302 ARG A N 1
ATOM 2421 C CA . ARG A 1 302 ? 42.698 87.428 75.477 1.00 26.10 302 ARG A CA 1
ATOM 2422 C C . ARG A 1 302 ? 42.280 88.793 76.009 1.00 26.17 302 ARG A C 1
ATOM 2423 O O . ARG A 1 302 ? 42.794 89.255 77.026 1.00 26.73 302 ARG A O 1
ATOM 2431 N N . TRP A 1 303 ? 41.343 89.433 75.320 1.00 25.41 303 TRP A N 1
ATOM 2432 C CA . TRP A 1 303 ? 40.900 90.766 75.697 1.00 25.24 303 TRP A CA 1
ATOM 2433 C C . TRP A 1 303 ? 39.903 90.825 76.851 1.00 25.13 303 TRP A C 1
ATOM 2434 O O . TRP A 1 303 ? 39.774 91.858 77.507 1.00 26.02 303 TRP A O 1
ATOM 2445 N N . GLY A 1 304 ? 39.202 89.723 77.097 1.00 24.30 304 GLY A N 1
ATOM 2446 C CA . GLY A 1 304 ? 38.237 89.693 78.184 1.00 23.39 304 GLY A CA 1
ATOM 2447 C C . GLY A 1 304 ? 37.047 90.613 77.966 1.00 23.97 304 GLY A C 1
ATOM 2448 O O . GLY A 1 304 ? 36.401 91.039 78.925 1.00 25.79 304 GLY A O 1
ATOM 2449 N N . SER A 1 305 ? 36.759 90.916 76.704 1.00 21.87 305 SER A N 1
ATOM 2450 C CA . SER A 1 305 ? 35.640 91.785 76.349 1.00 21.45 305 SER A CA 1
ATOM 2451 C C . SER A 1 305 ? 34.577 91.028 75.561 1.00 20.29 305 SER A C 1
ATOM 2452 O O . SER A 1 305 ? 34.864 90.025 74.907 1.00 20.99 305 SER A O 1
ATOM 2455 N N . THR A 1 306 ? 33.347 91.527 75.620 1.00 18.77 306 THR A N 1
ATOM 2456 C CA . THR A 1 306 ? 32.228 90.913 74.919 1.00 17.62 306 THR A CA 1
ATOM 2457 C C . THR A 1 306 ? 31.930 91.616 73.593 1.00 17.93 306 THR A C 1
ATOM 2458 O O . THR A 1 306 ? 31.039 91.198 72.856 1.00 19.11 306 THR A O 1
ATOM 2462 N N . ASN A 1 307 ? 32.668 92.677 73.284 1.00 17.90 307 ASN A N 1
ATOM 2463 C CA . ASN A 1 307 ? 32.413 93.403 72.048 1.00 18.75 307 ASN A CA 1
ATOM 2464 C C . ASN A 1 307 ? 33.516 93.358 70.993 1.00 19.93 307 ASN A C 1
ATOM 2465 O O . ASN A 1 307 ? 33.695 94.312 70.234 1.00 20.93 307 ASN A O 1
ATOM 2470 N N . THR A 1 308 ? 34.261 92.260 70.944 1.00 20.48 308 THR A N 1
ATOM 2471 C CA . THR A 1 308 ? 35.288 92.132 69.919 1.00 21.24 308 THR A CA 1
ATOM 2472 C C . THR A 1 308 ? 34.537 91.613 68.699 1.00 21.24 308 THR A C 1
ATOM 2473 O O . THR A 1 308 ? 33.400 91.143 68.816 1.00 20.59 308 THR A O 1
ATOM 2477 N N . ARG A 1 309 ? 35.154 91.703 67.529 1.00 20.56 309 ARG A N 1
ATOM 2478 C CA . ARG A 1 309 ? 34.509 91.237 66.311 1.00 20.50 309 ARG A CA 1
ATOM 2479 C C . ARG A 1 309 ? 34.025 89.795 66.451 1.00 20.73 309 ARG A C 1
ATOM 2480 O O . ARG A 1 309 ? 32.899 89.472 66.070 1.00 20.91 309 ARG A O 1
ATOM 2488 N N . GLU A 1 310 ? 34.867 88.933 67.012 1.00 19.54 310 GLU A N 1
ATOM 2489 C CA . GLU A 1 310 ? 34.512 87.530 67.173 1.00 19.45 310 GLU A CA 1
ATOM 2490 C C . GLU A 1 310 ? 33.357 87.277 68.137 1.00 19.32 310 GLU A C 1
ATOM 2491 O O . GLU A 1 310 ? 32.441 86.520 67.818 1.00 18.74 310 GLU A O 1
ATOM 2497 N N . THR A 1 311 ? 33.398 87.907 69.307 1.00 19.06 311 THR A N 1
ATOM 2498 C CA . THR A 1 311 ? 32.347 87.712 70.302 1.00 19.24 311 THR A CA 1
ATOM 2499 C C . THR A 1 311 ? 31.006 88.300 69.857 1.00 18.66 311 THR A C 1
ATOM 2500 O O . THR A 1 311 ? 29.947 87.775 70.208 1.00 18.65 311 THR A O 1
ATOM 2504 N N . LEU A 1 312 ? 31.042 89.385 69.090 1.00 18.56 312 LEU A N 1
ATOM 2505 C CA . LEU A 1 312 ? 29.804 89.976 68.595 1.00 19.00 312 LEU A CA 1
ATOM 2506 C C . LEU A 1 312 ? 29.180 89.020 67.576 1.00 19.93 312 LEU A C 1
ATOM 2507 O O . LEU A 1 312 ? 27.964 88.833 67.550 1.00 18.46 312 LEU A O 1
ATOM 2512 N N . MET A 1 313 ? 30.016 88.400 66.744 1.00 19.45 313 MET A N 1
ATOM 2513 C CA . MET A 1 313 ? 29.521 87.448 65.752 1.00 19.54 313 MET A CA 1
ATOM 2514 C C . MET A 1 313 ? 28.916 86.227 66.439 1.00 18.27 313 MET A C 1
ATOM 2515 O O . MET A 1 313 ? 27.879 85.716 66.017 1.00 19.28 313 MET A O 1
ATOM 2520 N N . ILE A 1 314 ? 29.569 85.761 67.499 1.00 17.80 314 ILE A N 1
ATOM 2521 C CA . ILE A 1 314 ? 29.075 84.608 68.242 1.00 17.58 314 ILE A CA 1
ATOM 2522 C C . ILE A 1 314 ? 27.699 84.920 68.830 1.00 17.89 314 ILE A C 1
ATOM 2523 O O . ILE A 1 314 ? 26.761 84.135 68.681 1.00 17.51 314 ILE A O 1
ATOM 2528 N N . ALA A 1 315 ? 27.577 86.071 69.482 1.00 17.19 315 ALA A N 1
ATOM 2529 C CA . ALA A 1 315 ? 26.307 86.464 70.088 1.00 17.61 315 ALA A CA 1
ATOM 2530 C C . ALA A 1 315 ? 25.217 86.678 69.035 1.00 17.55 315 ALA A C 1
ATOM 2531 O O . ALA A 1 315 ? 24.079 86.232 69.207 1.00 17.71 315 ALA A O 1
ATOM 2533 N N . GLY A 1 316 ? 25.567 87.362 67.950 1.00 17.90 316 GLY A N 1
ATOM 2534 C CA . GLY A 1 316 ? 24.600 87.625 66.896 1.00 17.65 316 GLY A CA 1
ATOM 2535 C C . GLY A 1 316 ? 24.035 86.366 66.269 1.00 18.55 316 GLY A C 1
ATOM 2536 O O . GLY A 1 316 ? 22.823 86.248 66.082 1.00 17.97 316 GLY A O 1
ATOM 2537 N N . TRP A 1 317 ? 24.907 85.418 65.941 1.00 17.90 317 TRP A N 1
ATOM 2538 C CA . TRP A 1 317 ? 24.459 84.169 65.339 1.00 17.06 317 TRP A CA 1
ATOM 2539 C C . TRP A 1 317 ? 23.687 83.301 66.324 1.00 16.72 317 TRP A C 1
ATOM 2540 O O . TRP A 1 317 ? 22.670 82.709 65.967 1.00 17.35 317 TRP A O 1
ATOM 2551 N N . ALA A 1 318 ? 24.163 83.222 67.561 1.00 17.64 318 ALA A N 1
ATOM 2552 C CA . ALA A 1 318 ? 23.481 82.406 68.559 1.00 16.56 318 ALA A CA 1
ATOM 2553 C C . ALA A 1 318 ? 22.063 82.924 68.809 1.00 17.68 318 ALA A C 1
ATOM 2554 O O . ALA A 1 318 ? 21.101 82.154 68.801 1.00 17.33 318 ALA A O 1
ATOM 2556 N N . CYS A 1 319 ? 21.934 84.229 69.017 1.00 17.45 319 CYS A N 1
ATOM 2557 C CA . CYS A 1 319 ? 20.625 84.815 69.283 1.00 18.98 319 CYS A CA 1
ATOM 2558 C C . CYS A 1 319 ? 19.687 84.772 68.083 1.00 18.48 319 CYS A C 1
ATOM 2559 O O . CYS A 1 319 ? 18.505 84.458 68.228 1.00 18.72 319 CYS A O 1
ATOM 2562 N N . ALA A 1 320 ? 20.198 85.090 66.897 1.00 18.30 320 ALA A N 1
ATOM 2563 C CA . ALA A 1 320 ? 19.354 85.063 65.708 1.00 17.75 320 ALA A CA 1
ATOM 2564 C C . ALA A 1 320 ? 18.812 83.656 65.509 1.00 18.40 320 ALA A C 1
ATOM 2565 O O . ALA A 1 320 ? 17.648 83.465 65.159 1.00 18.62 320 ALA A O 1
ATOM 2567 N N . THR A 1 321 ? 19.668 82.666 65.740 1.00 17.14 321 THR A N 1
ATOM 2568 C CA . THR A 1 321 ? 19.285 81.273 65.579 1.00 16.92 321 THR A CA 1
ATOM 2569 C C . THR A 1 321 ? 18.297 80.838 66.658 1.00 17.63 321 THR A C 1
ATOM 2570 O O . THR A 1 321 ? 17.298 80.182 66.366 1.00 17.31 321 THR A O 1
ATOM 2574 N N . ILE A 1 322 ? 18.575 81.204 67.904 1.00 17.11 322 ILE A N 1
ATOM 2575 C CA . ILE A 1 322 ? 17.679 80.857 69.000 1.00 17.35 322 ILE A CA 1
ATOM 2576 C C . ILE A 1 322 ? 16.325 81.545 68.788 1.00 18.39 322 ILE A C 1
ATOM 2577 O O . ILE A 1 322 ? 15.274 80.962 69.063 1.00 19.58 322 ILE A O 1
ATOM 2582 N N . SER A 1 323 ? 16.351 82.773 68.280 1.00 18.25 323 SER A N 1
ATOM 2583 C CA . SER A 1 323 ? 15.115 83.520 68.037 1.00 20.22 323 SER A CA 1
ATOM 2584 C C . SER A 1 323 ? 14.304 82.912 66.901 1.00 20.78 323 SER A C 1
ATOM 2585 O O . SER A 1 323 ? 13.073 82.912 66.928 1.00 20.71 323 SER A O 1
ATOM 2588 N N . GLU A 1 324 ? 15.003 82.390 65.902 1.00 20.28 324 GLU A N 1
ATOM 2589 C CA . GLU A 1 324 ? 14.351 81.797 64.746 1.00 21.67 324 GLU A CA 1
ATOM 2590 C C . GLU A 1 324 ? 13.706 80.441 65.011 1.00 21.31 324 GLU A C 1
ATOM 2591 O O . GLU A 1 324 ? 12.585 80.188 64.566 1.00 22.20 324 GLU A O 1
ATOM 2597 N N . PHE A 1 325 ? 14.398 79.579 65.751 1.00 20.19 325 PHE A N 1
ATOM 2598 C CA . PHE A 1 325 ? 13.897 78.234 65.994 1.00 20.34 325 PHE A CA 1
ATOM 2599 C C . PHE A 1 325 ? 13.309 77.891 67.355 1.00 20.57 325 PHE A C 1
ATOM 2600 O O . PHE A 1 325 ? 12.840 76.770 67.550 1.00 20.24 325 PHE A O 1
ATOM 2608 N N . THR A 1 326 ? 13.335 78.832 68.294 1.00 18.19 326 THR A N 1
ATOM 2609 C CA . THR A 1 326 ? 12.765 78.585 69.618 1.00 17.98 326 THR A CA 1
ATOM 2610 C C . THR A 1 326 ? 12.095 79.850 70.124 1.00 17.43 326 THR A C 1
ATOM 2611 O O . THR A 1 326 ? 12.178 80.908 69.495 1.00 19.23 326 THR A O 1
ATOM 2615 N N . ASP A 1 327 ? 11.437 79.728 71.271 1.00 17.28 327 ASP A N 1
ATOM 2616 C CA . ASP A 1 327 ? 10.770 80.857 71.896 1.00 18.22 327 ASP A CA 1
ATOM 2617 C C . ASP A 1 327 ? 11.513 81.234 73.175 1.00 17.90 327 ASP A C 1
ATOM 2618 O O . ASP A 1 327 ? 10.980 81.929 74.037 1.00 17.70 327 ASP A O 1
ATOM 2623 N N . ILE A 1 328 ? 12.756 80.773 73.288 1.00 16.56 328 ILE A N 1
ATOM 2624 C CA . ILE A 1 328 ? 13.581 81.062 74.457 1.00 16.83 328 ILE A CA 1
ATOM 2625 C C . ILE A 1 328 ? 13.882 82.554 74.568 1.00 15.62 328 ILE A C 1
ATOM 2626 O O . ILE A 1 328 ? 14.388 83.161 73.627 1.00 17.35 328 ILE A O 1
ATOM 2631 N N . LEU A 1 329 ? 13.569 83.141 75.719 1.00 15.34 329 LEU A N 1
ATOM 2632 C CA . LEU A 1 329 ? 13.834 84.560 75.948 1.00 15.06 329 LEU A CA 1
ATOM 2633 C C . LEU A 1 329 ? 15.296 84.695 76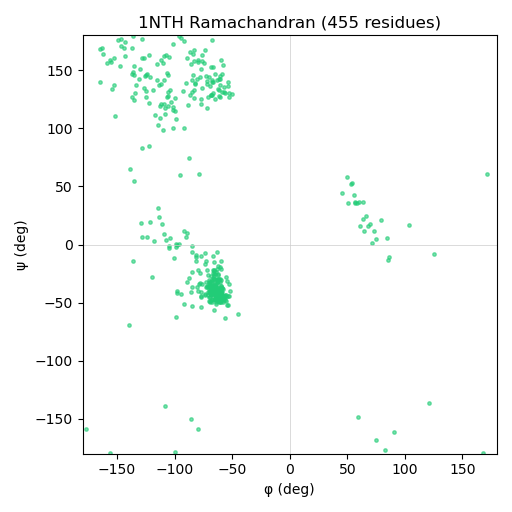.366 1.00 15.40 329 LEU A C 1
ATOM 2634 O O . LEU A 1 329 ? 15.790 83.895 77.162 1.00 15.32 329 LEU A O 1
ATOM 2639 N N . SER A 1 330 ? 15.991 85.699 75.839 1.00 15.53 330 SER A N 1
ATOM 2640 C CA . SER A 1 330 ? 17.405 85.852 76.173 1.00 16.00 330 SER A CA 1
ATOM 2641 C C . SER A 1 330 ? 17.916 87.283 76.243 1.00 16.30 330 SER A C 1
ATOM 2642 O O . SER A 1 330 ? 17.233 88.235 75.869 1.00 16.18 330 SER A O 1
ATOM 2645 N N . GLY A 1 331 ? 19.143 87.419 76.727 1.00 15.86 331 GLY A N 1
ATOM 2646 C CA . GLY A 1 331 ? 19.753 88.727 76.828 1.00 14.65 331 GLY A CA 1
ATOM 2647 C C . GLY A 1 331 ? 21.248 88.570 76.662 1.00 14.97 331 GLY A C 1
ATOM 2648 O O . GLY A 1 331 ? 21.742 87.447 76.536 1.00 15.05 331 GLY A O 1
ATOM 2649 N N . ASN A 1 332 ? 21.968 89.684 76.644 1.00 14.85 332 ASN A N 1
ATOM 2650 C CA . ASN A 1 332 ? 23.422 89.640 76.524 1.00 16.30 332 ASN A CA 1
ATOM 2651 C C . ASN A 1 332 ? 24.003 90.641 77.516 1.00 16.78 332 ASN A C 1
ATOM 2652 O O . ASN A 1 332 ? 23.383 91.669 77.805 1.00 16.32 332 ASN A O 1
ATOM 2657 N N . GLN A 1 333 ? 25.189 90.331 78.040 1.00 16.64 333 GLN A N 1
ATOM 2658 C CA . GLN A 1 333 ? 25.865 91.168 79.028 1.00 18.92 333 GLN A CA 1
ATOM 2659 C C . GLN A 1 333 ? 27.048 91.912 78.409 1.00 18.22 333 GLN A C 1
ATOM 2660 O O . GLN A 1 333 ? 27.708 91.408 77.502 1.00 19.59 333 GLN A O 1
ATOM 2671 N N . TYR A 1 334 ? 27.302 93.112 78.922 1.00 17.78 334 TYR A N 1
ATOM 2672 C CA . TYR A 1 334 ? 28.327 94.018 78.395 1.00 17.61 334 TYR A CA 1
ATOM 2673 C C . TYR A 1 334 ? 29.627 94.202 79.178 1.00 17.91 334 TYR A C 1
ATOM 2674 O O . TYR A 1 334 ? 29.610 94.685 80.310 1.00 17.53 334 TYR A O 1
ATOM 2683 N N . TYR A 1 335 ? 30.748 93.845 78.546 1.00 18.10 335 TYR A N 1
ATOM 2684 C CA . TYR A 1 335 ? 32.087 93.988 79.128 1.00 20.46 335 TYR A CA 1
ATOM 2685 C C . TYR A 1 335 ? 33.038 94.726 78.188 1.00 20.72 335 TYR A C 1
ATOM 2686 O O . TYR A 1 335 ? 33.801 94.095 77.457 1.00 20.73 335 TYR A O 1
ATOM 2703 N N . PRO A 1 336 ? 33.002 96.066 78.185 1.00 20.99 336 PRO A N 1
ATOM 2704 C CA . PRO A 1 336 ? 33.903 96.822 77.307 1.00 21.24 336 PRO A CA 1
ATOM 2705 C C . PRO A 1 336 ? 35.314 96.830 77.898 1.00 22.15 336 PRO A C 1
ATOM 2706 O O . PRO A 1 336 ? 35.488 96.634 79.103 1.00 22.49 336 PRO A O 1
ATOM 2710 N N . CYS A 1 337 ? 36.316 97.060 77.053 1.00 23.14 337 CYS A N 1
ATOM 2711 C CA . CYS A 1 337 ? 37.703 97.119 77.510 1.00 24.52 337 CYS A CA 1
ATOM 2712 C C . CYS A 1 337 ? 37.979 98.454 78.192 1.00 23.84 337 CYS A C 1
ATOM 2713 O O . CYS A 1 337 ? 38.604 98.509 79.254 1.00 25.41 337 CYS A O 1
ATOM 2716 N N . ALA A 1 338 ? 37.509 99.528 77.567 1.00 22.89 338 ALA A N 1
ATOM 2717 C CA . ALA A 1 338 ? 37.721 100.878 78.073 1.00 23.07 338 ALA A CA 1
ATOM 2718 C C . ALA A 1 338 ? 36.856 101.224 79.282 1.00 23.83 338 ALA A C 1
ATOM 2719 O O . ALA A 1 338 ? 35.791 100.637 79.492 1.00 23.05 338 ALA A O 1
ATOM 2721 N N . GLY A 1 339 ? 37.327 102.190 80.066 1.00 22.28 339 GLY A N 1
ATOM 2722 C CA . GLY A 1 339 ? 36.608 102.616 81.252 1.00 21.66 339 GLY A CA 1
ATOM 2723 C C . GLY A 1 339 ? 35.659 103.769 80.986 1.00 21.60 339 GLY A C 1
ATOM 2724 O O . GLY A 1 339 ? 35.634 104.315 79.882 1.00 22.01 339 GLY A O 1
ATOM 2725 N N . PRO A 1 340 ? 34.865 104.169 81.991 1.00 21.31 340 PRO A N 1
ATOM 2726 C CA . PRO A 1 340 ? 33.906 105.267 81.855 1.00 21.19 340 PRO A CA 1
ATOM 2727 C C . PRO A 1 340 ? 34.529 106.592 81.436 1.00 22.36 340 PRO A C 1
ATOM 2728 O O . PRO A 1 340 ? 35.710 106.848 81.679 1.00 23.19 340 PRO A O 1
ATOM 2732 N N . CYS A 1 341 ? 33.706 107.428 80.815 1.00 23.17 341 CYS A N 1
ATOM 2733 C CA . CYS A 1 341 ? 34.102 108.751 80.357 1.00 24.19 341 CYS A CA 1
ATOM 2734 C C . CYS A 1 341 ? 35.180 108.724 79.279 1.00 24.24 341 CYS A C 1
ATOM 2735 O O . CYS A 1 341 ? 36.070 109.575 79.252 1.00 24.66 341 CYS A O 1
ATOM 2738 N N . THR A 1 342 ? 35.099 107.730 78.402 1.00 23.55 342 THR A N 1
ATOM 2739 C CA . THR A 1 342 ? 36.023 107.614 77.281 1.00 22.72 342 THR A CA 1
ATOM 2740 C C . THR A 1 342 ? 35.174 107.275 76.067 1.00 23.75 342 THR A C 1
ATOM 2741 O O . THR A 1 342 ? 34.162 106.574 76.177 1.00 22.58 342 THR A O 1
ATOM 2745 N N . GLU A 1 343 ? 35.575 107.782 74.909 1.00 23.11 343 GLU A N 1
ATOM 2746 C CA . GLU A 1 343 ? 34.831 107.532 73.690 1.00 23.79 343 GLU A CA 1
ATOM 2747 C C . GLU A 1 343 ? 34.830 106.052 73.327 1.00 23.20 343 GLU A C 1
ATOM 2748 O O . GLU A 1 343 ? 33.815 105.520 72.872 1.00 22.63 343 GLU A O 1
ATOM 2754 N N . MET A 1 344 ? 35.956 105.378 73.543 1.00 22.60 344 MET A N 1
ATOM 2755 C CA . MET A 1 344 ? 36.038 103.964 73.205 1.00 22.96 344 MET A CA 1
ATOM 2756 C C . MET A 1 344 ? 35.013 103.128 73.964 1.00 22.45 344 MET A C 1
ATOM 2757 O O . MET A 1 344 ? 34.359 102.266 73.379 1.00 21.82 344 MET A O 1
ATOM 2762 N N . CYS A 1 345 ? 34.878 103.376 75.263 1.00 21.67 345 CYS A N 1
ATOM 2763 C CA . CYS A 1 345 ? 33.921 102.626 76.070 1.00 20.98 345 CYS A CA 1
ATOM 2764 C C . CYS A 1 345 ? 32.524 102.731 75.465 1.00 20.02 345 CYS A C 1
ATOM 2765 O O . CYS A 1 345 ? 31.832 101.728 75.288 1.00 19.53 345 CYS A O 1
ATOM 2768 N N . LEU A 1 346 ? 32.114 103.952 75.141 1.00 19.42 346 LEU A N 1
ATOM 2769 C CA . LEU A 1 346 ? 30.798 104.175 74.560 1.00 20.58 346 LEU A CA 1
ATOM 2770 C C . LEU A 1 346 ? 30.645 103.505 73.198 1.00 20.56 346 LEU A C 1
ATOM 2771 O O . LEU A 1 346 ? 29.592 102.949 72.893 1.00 21.60 346 LEU A O 1
ATOM 2776 N N . LEU A 1 347 ? 31.692 103.552 72.378 1.00 20.25 347 LEU A N 1
ATOM 2777 C CA . LEU A 1 347 ? 31.629 102.932 71.060 1.00 19.73 347 LEU A CA 1
ATOM 2778 C C . LEU A 1 347 ? 31.603 101.410 71.164 1.00 19.64 347 LEU A C 1
ATOM 2779 O O . LEU A 1 347 ? 30.938 100.740 70.373 1.00 18.87 347 LEU A O 1
ATOM 2784 N N . GLU A 1 348 ? 32.329 100.866 72.137 1.00 20.14 348 GLU A N 1
ATOM 2785 C CA . GLU A 1 348 ? 32.361 99.420 72.338 1.00 20.12 348 GLU A 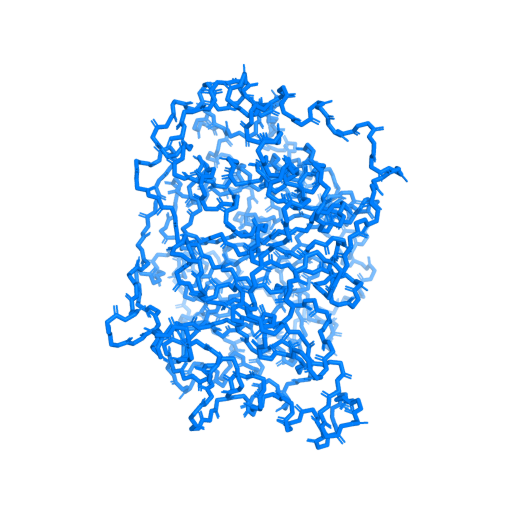CA 1
ATOM 2786 C C . GLU A 1 348 ? 30.968 98.935 72.731 1.00 19.71 348 GLU A C 1
ATOM 2787 O O . GLU A 1 348 ? 30.444 97.977 72.160 1.00 19.75 348 GLU A O 1
ATOM 2793 N N . ALA A 1 349 ? 30.372 99.606 73.710 1.00 19.31 349 ALA A N 1
ATOM 2794 C CA . ALA A 1 349 ? 29.041 99.235 74.173 1.00 18.30 349 ALA A CA 1
ATOM 2795 C C . ALA A 1 349 ? 28.023 99.425 73.053 1.00 18.72 349 ALA A C 1
ATOM 2796 O O . ALA A 1 349 ? 27.081 98.643 72.923 1.00 18.92 349 ALA A O 1
ATOM 2798 N N . SER A 1 350 ? 28.212 100.464 72.245 1.00 18.51 350 SER A N 1
ATOM 2799 C CA . SER A 1 350 ? 27.300 100.737 71.140 1.00 18.54 350 SER A CA 1
ATOM 2800 C C . SER A 1 350 ? 27.315 99.604 70.120 1.00 18.28 350 SER A C 1
ATOM 2801 O O . SER A 1 350 ? 26.266 99.178 69.638 1.00 18.67 350 SER A O 1
ATOM 2804 N N . ALA A 1 351 ? 28.507 99.122 69.783 1.00 18.80 351 ALA A N 1
ATOM 2805 C CA . ALA A 1 351 ? 28.617 98.034 68.821 1.00 17.97 351 ALA A CA 1
ATOM 2806 C C . ALA A 1 351 ? 27.843 96.822 69.328 1.00 17.63 351 ALA A C 1
ATOM 2807 O O . ALA A 1 351 ? 27.159 96.149 68.556 1.00 18.46 351 ALA A O 1
ATOM 2809 N N . GLN A 1 352 ? 27.938 96.546 70.625 1.00 17.71 352 GLN A N 1
ATOM 2810 C CA . GLN A 1 352 ? 27.227 95.398 71.167 1.00 16.85 352 GLN A CA 1
ATOM 2811 C C . GLN A 1 352 ? 25.721 95.635 71.211 1.00 17.27 352 GLN A C 1
ATOM 2812 O O . GLN A 1 352 ? 24.941 94.714 70.983 1.00 17.18 352 GLN A O 1
ATOM 2818 N N . SER A 1 353 ? 25.312 96.866 71.503 1.00 17.64 353 SER A N 1
ATOM 2819 C CA . SER A 1 353 ? 23.888 97.182 71.546 1.00 17.47 353 SER A CA 1
ATOM 2820 C C . SER A 1 353 ? 23.283 97.023 70.150 1.00 17.68 353 SER A C 1
ATOM 2821 O O . SER A 1 353 ? 22.161 96.541 69.997 1.00 16.17 353 SER A O 1
ATOM 2824 N N . ILE A 1 354 ? 24.031 97.421 69.126 1.00 16.81 354 ILE A N 1
ATOM 2825 C CA . ILE A 1 354 ? 23.549 97.285 67.757 1.00 17.43 354 ILE A CA 1
ATOM 2826 C C . ILE A 1 354 ? 23.380 95.798 67.440 1.00 17.89 354 ILE A C 1
ATOM 2827 O O . ILE A 1 354 ? 22.344 95.371 66.931 1.00 17.90 354 ILE A O 1
ATOM 2832 N N . THR A 1 355 ? 24.402 95.014 67.765 1.00 18.50 355 THR A N 1
ATOM 2833 C CA . THR A 1 355 ? 24.383 93.578 67.516 1.00 17.87 355 THR A CA 1
ATOM 2834 C C . THR A 1 355 ? 23.256 92.870 68.266 1.00 18.48 355 THR A C 1
ATOM 2835 O O . THR A 1 355 ? 22.504 92.091 67.677 1.00 18.12 355 THR A O 1
ATOM 2839 N N . ASP A 1 356 ? 23.144 93.142 69.563 1.00 17.86 356 ASP A N 1
ATOM 2840 C CA . ASP A 1 356 ? 22.115 92.513 70.387 1.00 17.90 356 ASP A CA 1
ATOM 2841 C C . ASP A 1 356 ? 20.698 92.886 69.963 1.00 17.79 356 ASP A C 1
ATOM 2842 O O . ASP A 1 356 ? 19.811 92.035 69.902 1.00 17.87 356 ASP A O 1
ATOM 2847 N N . THR A 1 357 ? 20.483 94.163 69.678 1.00 16.95 357 THR A N 1
ATOM 2848 C CA . THR A 1 357 ? 19.166 94.626 69.262 1.00 17.15 357 THR A CA 1
ATOM 2849 C C . THR A 1 357 ? 18.753 94.004 67.930 1.00 17.24 357 THR A C 1
ATOM 2850 O O . THR A 1 357 ? 17.665 93.437 67.806 1.00 18.29 357 THR A O 1
ATOM 2854 N N . ALA A 1 358 ? 19.626 94.088 66.932 1.00 17.47 358 ALA A N 1
ATOM 2855 C CA . ALA A 1 358 ? 19.307 93.537 65.621 1.00 17.44 358 ALA A CA 1
ATOM 2856 C C . ALA A 1 358 ? 19.204 92.015 65.602 1.00 17.33 358 ALA A C 1
ATOM 2857 O O . ALA A 1 358 ? 18.418 91.460 64.837 1.00 17.20 358 ALA A O 1
ATOM 2859 N N . SER A 1 359 ? 19.981 91.338 66.444 1.00 16.67 359 SER A N 1
ATOM 2860 C CA . SER A 1 359 ? 19.953 89.876 66.466 1.00 17.83 359 SER A CA 1
ATOM 2861 C C . SER A 1 359 ? 18.743 89.297 67.194 1.00 18.36 359 SER A C 1
ATOM 2862 O O . SER A 1 359 ? 18.508 88.091 67.143 1.00 19.69 359 SER A O 1
ATOM 2865 N N . GLY A 1 360 ? 17.986 90.147 67.883 1.00 17.07 360 GLY A N 1
ATOM 2866 C CA . GLY A 1 360 ? 16.793 89.672 68.567 1.00 16.67 360 GLY A CA 1
ATOM 2867 C C . GLY A 1 360 ? 16.814 89.483 70.075 1.00 15.92 360 GLY A C 1
ATOM 2868 O O . GLY A 1 360 ? 15.937 88.811 70.611 1.00 17.10 360 GLY A O 1
ATOM 2869 N N . ARG A 1 361 ? 17.789 90.059 70.772 1.00 15.58 361 ARG A N 1
ATOM 2870 C CA . ARG A 1 361 ? 17.848 89.912 72.228 1.00 15.87 361 ARG A CA 1
ATOM 2871 C C . ARG A 1 361 ? 16.674 90.638 72.872 1.00 15.78 361 ARG A C 1
ATOM 2872 O O . ARG A 1 361 ? 16.285 91.715 72.423 1.00 15.06 361 ARG A O 1
ATOM 2880 N N . GLU A 1 362 ? 16.112 90.050 73.923 1.00 15.04 362 GLU A N 1
ATOM 2881 C CA . GLU A 1 362 ? 14.997 90.681 74.618 1.00 16.06 362 GLU A CA 1
ATOM 2882 C C . GLU A 1 362 ? 15.495 91.629 75.702 1.00 15.92 362 GLU A C 1
ATOM 2883 O O . GLU A 1 362 ? 14.828 92.610 76.028 1.00 17.23 362 GLU A O 1
ATOM 2889 N N . ILE A 1 363 ? 16.666 91.333 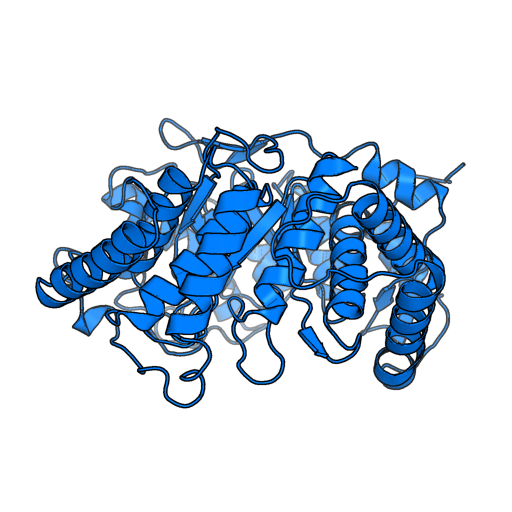76.259 1.00 15.20 363 ILE A N 1
ATOM 2890 C CA . ILE A 1 363 ? 17.232 92.149 77.326 1.00 14.67 363 ILE A CA 1
ATOM 2891 C C . ILE A 1 363 ? 18.712 92.473 77.114 1.00 15.79 363 ILE A C 1
ATOM 2892 O O . ILE A 1 363 ? 19.493 91.612 76.708 1.00 16.86 363 ILE A O 1
ATOM 2897 N N . LEU A 1 364 ? 19.083 93.722 77.380 1.00 14.88 364 LEU A N 1
ATOM 2898 C CA . LEU A 1 364 ? 20.473 94.168 77.277 1.00 14.95 364 LEU A CA 1
ATOM 2899 C C . LEU A 1 364 ? 20.891 94.463 78.716 1.00 16.22 364 LEU A C 1
ATOM 2900 O O . LEU A 1 364 ? 20.296 95.320 79.370 1.00 17.22 364 LEU A O 1
ATOM 2905 N N . SER A 1 365 ? 21.907 93.760 79.211 1.00 14.78 365 SER A N 1
ATOM 2906 C CA . SER A 1 365 ? 22.359 93.941 80.591 1.00 15.52 365 SER A CA 1
ATOM 2907 C C . SER A 1 365 ? 23.775 94.529 80.635 1.00 16.52 365 SER A C 1
ATOM 2908 O O . SER A 1 365 ? 24.756 93.820 80.409 1.00 16.61 365 SER A O 1
ATOM 2911 N N . GLY A 1 366 ? 23.870 95.825 80.928 1.00 15.15 366 GLY A N 1
ATOM 2912 C CA . GLY A 1 366 ? 25.167 96.488 80.979 1.00 15.19 366 GLY A CA 1
ATOM 2913 C C . GLY A 1 366 ? 25.159 97.727 81.857 1.00 16.15 366 GLY A C 1
ATOM 2914 O O . GLY A 1 366 ? 24.116 98.091 82.391 1.00 16.68 366 GLY A O 1
ATOM 2915 N N . VAL A 1 367 ? 26.290 98.422 81.976 1.00 15.22 367 VAL A N 1
ATOM 2916 C CA . VAL A 1 367 ? 27.531 98.082 81.284 1.00 15.73 367 VAL A CA 1
ATOM 2917 C C . VAL A 1 367 ? 28.677 97.914 82.283 1.00 16.34 367 VAL A C 1
ATOM 2918 O O . VAL A 1 367 ? 28.930 98.800 83.097 1.00 17.78 367 VAL A O 1
ATOM 2922 N N . ALA A 1 368 ? 29.367 96.779 82.227 1.00 16.63 368 ALA A N 1
ATOM 2923 C CA . ALA A 1 368 ? 30.484 96.549 83.134 1.00 17.14 368 ALA A CA 1
ATOM 2924 C C . ALA A 1 368 ? 31.748 97.124 82.498 1.00 18.83 368 ALA A C 1
ATOM 2925 O O . ALA A 1 368 ? 32.601 96.391 81.998 1.00 18.57 368 ALA A O 1
ATOM 2927 N N . SER A 1 369 ? 31.845 98.447 82.515 1.00 18.76 369 SER A N 1
ATOM 2928 C CA . SER A 1 369 ? 32.983 99.149 81.938 1.00 20.07 369 SER A CA 1
ATOM 2929 C C . SER A 1 369 ? 34.294 98.734 82.596 1.00 20.15 369 SER A C 1
ATOM 2930 O O . SER A 1 369 ? 34.303 98.220 83.715 1.00 18.96 369 SER A O 1
ATOM 2933 N N . ALA A 1 370 ? 35.401 98.963 81.892 1.00 20.78 370 ALA A N 1
ATOM 2934 C CA . ALA A 1 370 ? 36.721 98.596 82.395 1.00 20.87 370 ALA A CA 1
ATOM 2935 C C . ALA A 1 370 ? 36.753 97.104 82.710 1.00 20.97 370 ALA A C 1
ATOM 2936 O O . ALA A 1 370 ? 37.397 96.671 83.670 1.00 21.30 370 ALA A O 1
ATOM 2938 N N . LYS A 1 371 ? 36.047 96.329 81.890 1.00 20.95 371 LYS A N 1
ATOM 2939 C CA . LYS A 1 371 ? 35.966 94.878 82.034 1.00 21.79 371 LYS A CA 1
ATOM 2940 C C . LYS A 1 371 ? 35.354 94.431 83.360 1.00 21.12 371 LYS A C 1
ATOM 2941 O O . LYS A 1 371 ? 35.489 93.273 83.755 1.00 20.45 371 LYS A O 1
ATOM 2947 N N . GLY A 1 372 ? 34.691 95.361 84.040 1.00 21.07 372 GLY A N 1
ATOM 2948 C CA . GLY A 1 372 ? 34.036 95.058 85.301 1.00 21.34 372 GLY A CA 1
ATOM 2949 C C . GLY A 1 372 ? 34.912 94.624 86.460 1.00 22.68 372 GLY A C 1
ATOM 2950 O O . GLY A 1 372 ? 34.423 94.000 87.401 1.00 23.12 372 GLY A O 1
ATOM 2951 N N . VAL A 1 373 ? 36.197 94.963 86.418 1.00 23.09 373 VAL A N 1
ATOM 2952 C CA . VAL A 1 373 ? 37.105 94.570 87.488 1.00 24.90 373 VAL A CA 1
ATOM 2953 C C . VAL A 1 373 ? 37.739 95.738 88.233 1.00 24.68 373 VAL A C 1
ATOM 2954 O O . VAL A 1 373 ? 38.573 95.531 89.116 1.00 26.11 373 VAL A O 1
ATOM 2958 N N . VAL A 1 374 ? 37.354 96.962 87.886 1.00 23.22 374 VAL A N 1
ATOM 2959 C CA . VAL A 1 374 ? 37.916 98.130 88.552 1.00 22.60 374 VAL A CA 1
ATOM 2960 C C . VAL A 1 374 ? 36.850 98.819 89.394 1.00 22.79 374 VAL A C 1
ATOM 2961 O O . VAL A 1 374 ? 35.813 99.246 88.885 1.00 21.66 374 VAL A O 1
ATOM 2965 N N . THR A 1 375 ? 37.122 98.924 90.689 1.00 22.54 375 THR A N 1
ATOM 2966 C CA . THR A 1 375 ? 36.192 99.534 91.628 1.00 22.59 375 THR A CA 1
ATOM 2967 C C . THR A 1 375 ? 35.663 100.900 91.203 1.00 21.71 375 THR A C 1
ATOM 2968 O O . THR A 1 375 ? 36.424 101.800 90.840 1.00 22.01 375 THR A O 1
ATOM 2972 N N . ASP A 1 376 ? 34.339 101.022 91.246 1.00 20.29 376 ASP A N 1
ATOM 2973 C CA . ASP A 1 376 ? 33.616 102.245 90.910 1.00 19.71 376 ASP A CA 1
ATOM 2974 C C . ASP A 1 376 ? 33.698 102.738 89.468 1.00 19.77 376 ASP A C 1
ATOM 2975 O O . ASP A 1 376 ? 33.274 103.857 89.177 1.00 19.49 376 ASP A O 1
ATOM 2980 N N . LYS A 1 377 ? 34.215 101.919 88.557 1.00 19.48 377 LYS A N 1
ATOM 2981 C CA . LYS A 1 377 ? 34.298 102.353 87.168 1.00 19.77 377 LYS A CA 1
ATOM 2982 C C . LYS A 1 377 ? 33.133 101.904 86.288 1.00 19.42 377 LYS A C 1
ATOM 2983 O O . LYS A 1 377 ? 33.317 101.202 85.293 1.00 19.51 377 LYS A O 1
ATOM 2989 N N . THR A 1 378 ? 31.931 102.325 86.676 1.00 19.04 378 THR A N 1
ATOM 2990 C CA . THR A 1 378 ? 30.701 102.041 85.942 1.00 19.21 378 THR A CA 1
ATOM 2991 C C . THR A 1 378 ? 29.724 103.160 86.286 1.00 19.43 378 THR A C 1
ATOM 2992 O O . THR A 1 378 ? 29.586 103.521 87.456 1.00 20.94 378 THR A O 1
ATOM 2996 N N . THR A 1 379 ? 29.062 103.725 85.281 1.00 18.79 379 THR A N 1
ATOM 2997 C CA . THR A 1 379 ? 28.086 104.784 85.538 1.00 18.73 379 THR A CA 1
ATOM 2998 C C . THR A 1 379 ? 26.891 104.662 84.601 1.00 17.69 379 THR A C 1
ATOM 2999 O O . THR A 1 379 ? 26.964 104.005 83.561 1.00 17.08 379 THR A O 1
ATOM 3003 N N . GLY A 1 380 ? 25.796 105.316 84.975 1.00 18.29 380 GLY A N 1
ATOM 3004 C CA . GLY A 1 380 ? 24.587 105.278 84.172 1.00 17.32 380 GLY A CA 1
ATOM 3005 C C . GLY A 1 380 ? 24.733 105.816 82.761 1.00 17.39 380 GLY A C 1
ATOM 3006 O O . GLY A 1 380 ? 23.923 105.497 81.896 1.00 17.86 380 GLY A O 1
ATOM 3007 N N . MET A 1 381 ? 25.753 106.634 82.515 1.00 17.07 381 MET A N 1
ATOM 3008 C CA . MET A 1 381 ? 25.959 107.185 81.176 1.00 18.28 381 MET A CA 1
ATOM 3009 C C . MET A 1 381 ? 26.174 106.090 80.136 1.00 17.44 381 MET A C 1
ATOM 3010 O O . MET A 1 381 ? 25.707 106.208 79.007 1.00 18.78 381 MET A O 1
ATOM 3015 N N . GLU A 1 382 ? 26.881 105.028 80.510 1.00 17.10 382 GLU A N 1
ATOM 3016 C CA . GLU A 1 382 ? 27.119 103.939 79.570 1.00 17.23 382 GLU A CA 1
ATOM 3017 C C . GLU A 1 382 ? 25.809 103.223 79.239 1.00 16.26 382 GLU A C 1
ATOM 3018 O O . GLU A 1 382 ? 25.597 102.794 78.103 1.00 17.63 382 GLU A O 1
ATOM 3024 N N . ALA A 1 383 ? 24.933 103.099 80.231 1.00 17.01 383 ALA A N 1
ATOM 3025 C CA . ALA A 1 383 ? 23.642 102.453 80.022 1.00 16.61 383 ALA A CA 1
ATOM 3026 C C . ALA A 1 383 ? 22.752 103.340 79.155 1.00 16.70 383 ALA A C 1
ATOM 3027 O O . ALA A 1 383 ? 21.929 102.845 78.384 1.00 16.15 383 ALA A O 1
ATOM 3029 N N . ARG A 1 384 ? 22.906 104.655 79.287 1.00 17.27 384 ARG A N 1
ATOM 3030 C CA . ARG A 1 384 ? 22.112 105.571 78.480 1.00 17.57 384 ARG A CA 1
ATOM 3031 C C . ARG A 1 384 ? 22.456 105.363 77.004 1.00 17.85 384 ARG A C 1
ATOM 3032 O O . ARG A 1 384 ? 21.571 105.310 76.153 1.00 17.33 384 ARG A O 1
ATOM 3040 N N . MET A 1 385 ? 23.748 105.242 76.704 1.00 17.74 385 MET A N 1
ATOM 3041 C CA . MET A 1 385 ? 24.170 105.039 75.324 1.00 18.75 385 MET A CA 1
ATOM 3042 C C . MET A 1 385 ? 23.654 103.696 74.821 1.00 18.49 385 MET A C 1
ATOM 3043 O O . MET A 1 385 ? 23.167 103.587 73.694 1.00 17.12 385 MET A O 1
ATOM 3048 N N . MET A 1 386 ? 23.762 102.674 75.666 1.00 17.93 386 MET A N 1
ATOM 3049 C CA . MET A 1 386 ? 23.299 101.337 75.315 1.00 18.52 386 MET A CA 1
ATOM 3050 C C . MET A 1 386 ? 21.827 101.412 74.907 1.00 17.71 386 MET A C 1
ATOM 3051 O O . MET A 1 386 ? 21.418 100.824 73.904 1.00 18.05 386 MET A O 1
ATOM 3056 N N . GLY A 1 387 ? 21.044 102.165 75.676 1.00 17.20 387 GLY A N 1
ATOM 3057 C CA . GLY A 1 387 ? 19.628 102.308 75.386 1.00 16.41 387 GLY A CA 1
ATOM 3058 C C . GLY A 1 387 ? 19.311 103.128 74.147 1.00 17.65 387 GLY A C 1
ATOM 3059 O O . GLY A 1 387 ? 18.449 102.748 73.356 1.00 18.59 387 GLY A O 1
ATOM 3060 N N . GLU A 1 388 ? 19.994 104.257 73.970 1.00 17.21 388 GLU A N 1
ATOM 3061 C CA . GLU A 1 388 ? 19.747 105.100 72.800 1.00 17.62 388 GLU A CA 1
ATOM 3062 C C . GLU A 1 388 ? 20.102 104.368 71.513 1.00 17.00 388 GLU A C 1
ATOM 3063 O O . GLU A 1 388 ? 19.399 104.474 70.507 1.00 17.37 388 GLU A O 1
ATOM 3069 N N . VAL A 1 389 ? 21.201 103.625 71.553 1.00 17.61 389 VAL A N 1
ATOM 3070 C CA . VAL A 1 389 ? 21.646 102.875 70.391 1.00 17.63 389 VAL A CA 1
ATOM 3071 C C . VAL A 1 389 ? 20.657 101.758 70.068 1.00 16.66 389 VAL A C 1
ATOM 3072 O O . VAL A 1 389 ? 20.410 101.458 68.899 1.00 17.10 389 VAL A O 1
ATOM 3076 N N . ALA A 1 390 ? 20.080 101.149 71.102 1.00 16.64 390 ALA A N 1
ATOM 3077 C CA . ALA A 1 390 ? 19.105 100.085 70.885 1.00 16.93 390 ALA A CA 1
ATOM 3078 C C . ALA A 1 390 ? 17.886 100.658 70.163 1.00 16.92 390 ALA A C 1
ATOM 3079 O O . ALA A 1 390 ? 17.347 100.040 69.245 1.00 17.61 390 ALA A O 1
ATOM 3081 N N . ARG A 1 391 ? 17.451 101.843 70.581 1.00 16.69 391 ARG A N 1
ATOM 3082 C CA . ARG A 1 391 ? 16.304 102.485 69.951 1.00 18.13 391 ARG A CA 1
ATOM 3083 C C . ARG A 1 391 ? 16.609 102.770 68.482 1.00 17.65 391 ARG A C 1
ATOM 3084 O O . ARG A 1 391 ? 15.782 102.520 67.606 1.00 18.85 391 ARG A O 1
ATOM 3092 N N . ALA A 1 392 ? 17.804 103.292 68.222 1.00 18.44 392 ALA A N 1
ATOM 3093 C CA . ALA A 1 392 ? 18.220 103.620 66.863 1.00 19.54 392 ALA A CA 1
ATOM 3094 C C . ALA A 1 392 ? 18.339 102.392 65.961 1.00 20.19 392 ALA A C 1
ATOM 3095 O O . ALA A 1 392 ? 18.040 102.455 64.769 1.00 22.06 392 ALA A O 1
ATOM 3097 N N . THR A 1 393 ? 18.771 101.274 66.537 1.00 19.17 393 THR A N 1
ATOM 3098 C CA . THR A 1 393 ? 18.954 100.033 65.788 1.00 18.81 393 THR A CA 1
ATOM 3099 C C . THR A 1 393 ? 17.660 99.276 65.489 1.00 19.32 393 THR A C 1
ATOM 3100 O O . THR A 1 393 ? 17.540 98.627 64.450 1.00 19.85 393 THR A O 1
ATOM 3104 N N . ALA A 1 394 ? 16.696 99.355 66.399 1.00 19.30 394 ALA A N 1
ATOM 3105 C CA . ALA A 1 394 ? 15.431 98.651 66.220 1.00 20.74 394 ALA A CA 1
ATOM 3106 C C . ALA A 1 394 ? 14.776 98.950 64.872 1.00 21.95 394 ALA A C 1
ATOM 3107 O O . ALA A 1 394 ? 14.595 100.108 64.502 1.00 23.02 394 ALA A O 1
ATOM 3109 N N . GLY A 1 395 ? 14.437 97.894 64.139 1.00 22.59 395 GLY A N 1
ATOM 3110 C CA . GLY A 1 395 ? 13.785 98.059 62.853 1.00 24.12 395 GLY A CA 1
ATOM 3111 C C . GLY A 1 395 ? 14.684 98.259 61.645 1.00 24.40 395 GLY A C 1
ATOM 3112 O O . GLY A 1 395 ? 14.208 98.210 60.509 1.00 25.02 395 GLY A O 1
ATOM 3113 N N . VAL A 1 396 ? 15.973 98.486 61.868 1.00 23.81 396 VAL A N 1
ATOM 3114 C CA . VAL A 1 396 ? 16.896 98.693 60.755 1.00 23.41 396 VAL A CA 1
ATOM 3115 C C . VAL A 1 396 ? 17.154 97.387 60.003 1.00 24.29 396 VAL A C 1
ATOM 3116 O O . VAL A 1 396 ? 17.263 96.320 60.607 1.00 24.33 396 VAL A O 1
ATOM 3120 N N . GLU A 1 397 ? 17.235 97.480 58.678 1.00 25.02 397 GLU A N 1
ATOM 3121 C CA . GLU A 1 397 ? 17.492 96.316 57.835 1.00 26.42 397 GLU A CA 1
ATOM 3122 C C . GLU A 1 397 ? 18.795 95.648 58.257 1.00 23.78 397 GLU A C 1
ATOM 3123 O O . GLU A 1 397 ? 19.801 96.319 58.479 1.00 23.37 397 GLU A O 1
ATOM 3132 N N . ILE A 1 398 ? 18.775 94.324 58.355 1.00 23.58 398 ILE A N 1
ATOM 3133 C CA . ILE A 1 398 ? 19.953 93.574 58.771 1.00 23.83 398 ILE A CA 1
ATOM 3134 C C . ILE A 1 398 ? 21.175 93.793 57.878 1.00 24.56 398 ILE A C 1
ATOM 3135 O O . ILE A 1 398 ? 22.301 93.858 58.371 1.00 23.85 398 ILE A O 1
ATOM 3140 N N . SER A 1 399 ? 20.962 93.907 56.571 1.00 26.00 399 SER A N 1
ATOM 3141 C CA . SER A 1 399 ? 22.083 94.124 55.661 1.00 27.04 399 SER A CA 1
ATOM 3142 C C . SER A 1 399 ? 22.798 95.418 56.041 1.00 26.67 399 SER A C 1
ATOM 3143 O O . SER A 1 399 ? 24.027 95.487 56.033 1.00 26.27 399 SER A O 1
ATOM 3146 N N . GLU A 1 400 ? 22.020 96.440 56.381 1.00 25.53 400 GLU A N 1
ATOM 3147 C CA . GLU A 1 400 ? 22.581 97.728 56.773 1.00 25.84 400 GLU A CA 1
ATOM 3148 C C . GLU A 1 400 ? 23.294 97.635 58.119 1.00 24.54 400 GLU A C 1
ATOM 3149 O O . GLU A 1 400 ? 24.325 98.273 58.332 1.00 23.63 400 GLU A O 1
ATOM 3159 N N . VAL A 1 401 ? 22.741 96.837 59.026 1.00 22.77 401 VAL A N 1
ATOM 3160 C CA . VAL A 1 401 ? 23.340 96.665 60.342 1.00 22.43 401 VAL A CA 1
ATOM 3161 C C . VAL A 1 401 ? 24.722 96.026 60.222 1.00 22.73 401 VAL A C 1
ATOM 3162 O O . VAL A 1 401 ? 25.677 96.477 60.856 1.00 22.49 401 VAL A O 1
ATOM 3166 N N . ASN A 1 402 ? 24.830 94.980 59.407 1.00 22.98 402 ASN A N 1
ATOM 3167 C CA . ASN A 1 402 ? 26.113 94.309 59.228 1.00 23.34 402 ASN A CA 1
ATOM 3168 C C . ASN A 1 402 ? 27.175 95.260 58.685 1.00 23.85 402 ASN A C 1
ATOM 3169 O O . ASN A 1 402 ? 28.346 95.172 59.059 1.00 22.87 402 ASN A O 1
ATOM 3174 N N . VAL A 1 403 ? 26.767 96.177 57.812 1.00 23.77 403 VAL A N 1
ATOM 3175 C CA . VAL A 1 403 ? 27.704 97.144 57.250 1.00 24.53 403 VAL A CA 1
ATOM 3176 C C . VAL A 1 403 ? 28.154 98.123 58.331 1.00 23.92 403 VAL A C 1
ATOM 3177 O O . VAL A 1 403 ? 29.342 98.418 58.458 1.00 23.67 403 VAL A O 1
ATOM 3181 N N . ILE A 1 404 ? 27.202 98.621 59.113 1.00 23.35 404 ILE A N 1
ATOM 3182 C CA . ILE A 1 404 ? 27.514 99.559 60.184 1.00 23.17 404 ILE A CA 1
ATOM 3183 C C . ILE A 1 404 ? 28.448 98.931 61.219 1.00 22.63 404 ILE A C 1
ATOM 3184 O O . ILE A 1 404 ? 29.406 99.564 61.668 1.00 22.51 404 ILE A O 1
ATOM 3189 N N . LEU A 1 405 ? 28.175 97.683 61.589 1.00 22.90 405 LEU A N 1
ATOM 3190 C CA . LEU A 1 405 ? 29.000 96.993 62.577 1.00 22.72 405 LEU A CA 1
ATOM 3191 C C . LEU A 1 405 ? 30.435 96.809 62.109 1.00 23.77 405 LEU A C 1
ATOM 3192 O O . LEU A 1 405 ? 31.375 96.983 62.887 1.00 23.65 405 LEU A O 1
ATOM 3197 N N . ASP A 1 406 ? 30.610 96.457 60.842 1.00 24.89 406 ASP A N 1
ATOM 3198 C CA . ASP A 1 406 ? 31.955 96.265 60.316 1.00 26.11 406 ASP A CA 1
ATOM 3199 C C . ASP A 1 406 ? 32.753 97.561 60.424 1.00 25.64 406 ASP A C 1
ATOM 3200 O O . ASP A 1 406 ? 33.925 97.548 60.802 1.00 26.39 406 ASP A O 1
ATOM 3205 N N . LYS A 1 407 ? 32.113 98.681 60.103 1.00 25.39 407 LYS A N 1
ATOM 3206 C CA . LYS A 1 407 ? 32.778 99.979 60.171 1.00 25.60 407 LYS A CA 1
ATOM 3207 C C . LYS A 1 407 ? 33.041 100.417 61.606 1.00 25.80 407 LYS A C 1
ATOM 3208 O O . LYS A 1 407 ? 34.101 100.966 61.914 1.00 26.00 407 LYS A O 1
ATOM 3214 N N . LEU A 1 408 ? 32.069 100.179 62.481 1.00 23.60 408 LEU A N 1
ATOM 3215 C CA . LEU A 1 408 ? 32.192 100.572 63.879 1.00 22.84 408 LEU A CA 1
ATOM 3216 C C . LEU A 1 408 ? 33.264 99.789 64.622 1.00 21.70 408 LEU A C 1
ATOM 3217 O O . LEU A 1 408 ? 34.115 100.373 65.293 1.00 22.59 408 LEU A O 1
ATOM 3222 N N . VAL A 1 409 ? 33.229 98.467 64.506 1.00 22.46 409 VAL A N 1
ATOM 3223 C CA . VAL A 1 409 ? 34.210 97.642 65.192 1.00 23.05 409 VAL A CA 1
ATOM 3224 C C . VAL A 1 409 ? 35.622 97.986 64.720 1.00 24.27 409 VAL A C 1
ATOM 3225 O O . VAL A 1 409 ? 36.577 97.911 65.492 1.00 24.64 409 VAL A O 1
ATOM 3229 N N . SER A 1 410 ? 35.747 98.380 63.456 1.00 25.77 410 SER A N 1
ATOM 3230 C CA . SER A 1 410 ? 37.047 98.747 62.900 1.00 27.46 410 SER A CA 1
ATOM 3231 C C . SER A 1 410 ? 37.607 100.003 63.559 1.00 28.63 410 SER A C 1
ATOM 3232 O O . SER A 1 410 ? 38.816 100.240 63.537 1.00 29.54 410 SER A O 1
ATOM 3235 N N . LEU A 1 411 ? 36.730 100.807 64.152 1.00 28.89 411 LEU A N 1
ATOM 3236 C CA . LEU A 1 411 ? 37.158 102.038 64.804 1.00 28.77 411 LEU A CA 1
ATOM 3237 C C . LEU A 1 411 ? 37.884 101.821 66.129 1.00 28.87 411 LEU A C 1
ATOM 3238 O O . LEU A 1 411 ? 38.556 102.729 66.617 1.00 30.32 411 LEU A O 1
ATOM 3243 N N . TYR A 1 412 ? 37.765 100.632 66.714 1.00 26.79 412 TYR A N 1
ATOM 3244 C CA . TYR A 1 412 ? 38.424 100.383 67.992 1.00 25.72 412 TYR A CA 1
ATOM 3245 C C . TYR A 1 412 ? 39.147 99.046 68.142 1.00 25.44 412 TYR A C 1
ATOM 3246 O O . TYR A 1 412 ? 39.938 98.877 69.069 1.00 26.42 412 TYR A O 1
ATOM 3255 N N . GLU A 1 413 ? 38.900 98.103 67.239 1.00 26.52 413 GLU A N 1
ATOM 3256 C CA . GLU A 1 413 ? 39.511 96.781 67.363 1.00 27.58 413 GLU A CA 1
ATOM 3257 C C . GLU A 1 413 ? 41.034 96.705 67.280 1.00 29.12 413 GLU A C 1
ATOM 3258 O O . GLU A 1 413 ? 41.616 95.646 67.506 1.00 28.71 413 GLU A O 1
ATOM 3264 N N . LYS A 1 414 ? 41.685 97.820 66.976 1.00 30.67 414 LYS A N 1
ATOM 3265 C CA . LYS A 1 414 ? 43.141 97.830 66.897 1.00 33.07 414 LYS A CA 1
ATOM 3266 C C . LYS A 1 414 ? 43.734 98.499 68.132 1.00 32.91 414 LYS A C 1
ATOM 3267 O O . LYS A 1 414 ? 44.949 98.673 68.234 1.00 33.76 414 LYS A O 1
ATOM 3277 N N . ASN A 1 415 ? 42.870 98.845 69.084 1.00 30.83 415 ASN A N 1
ATOM 3278 C CA . ASN A 1 415 ? 43.304 99.526 70.299 1.00 29.91 415 ASN A CA 1
ATOM 3279 C C . ASN A 1 415 ? 42.985 98.790 71.600 1.00 29.09 415 ASN A C 1
ATOM 3280 O O . ASN A 1 415 ? 42.981 99.402 72.667 1.00 28.53 415 ASN A O 1
ATOM 3285 N N . TYR A 1 416 ? 42.726 97.489 71.523 1.00 28.19 416 TYR A N 1
ATOM 3286 C CA . TYR A 1 416 ? 42.402 96.720 72.723 1.00 28.23 416 TYR A CA 1
ATOM 3287 C C . TYR A 1 416 ? 43.502 96.801 73.779 1.00 29.18 416 TYR A C 1
ATOM 3288 O O . TYR A 1 416 ? 43.224 97.016 74.959 1.00 28.98 416 TYR A O 1
ATOM 3297 N N . ALA A 1 417 ? 44.749 96.635 73.351 1.00 28.74 417 ALA A N 1
ATOM 3298 C CA . ALA A 1 417 ? 45.881 96.679 74.269 1.00 29.84 417 ALA A CA 1
ATOM 3299 C C . ALA A 1 417 ? 46.084 98.056 74.893 1.00 30.30 417 ALA A C 1
ATOM 3300 O O . ALA A 1 417 ? 46.645 98.169 75.983 1.00 32.19 417 ALA A O 1
ATOM 3302 N N . SER A 1 418 ? 45.627 99.099 74.210 1.00 29.27 418 SER A N 1
ATOM 3303 C CA . SER A 1 418 ? 45.787 100.456 74.715 1.00 30.47 418 SER A CA 1
ATOM 3304 C C . SER A 1 418 ? 44.465 101.122 75.091 1.00 29.81 418 SER A C 1
ATOM 3305 O O . SER A 1 418 ? 44.365 102.347 75.112 1.00 29.56 418 SER A O 1
ATOM 3308 N N . ALA A 1 419 ? 43.453 100.315 75.391 1.00 28.93 419 ALA A N 1
ATOM 3309 C CA . ALA A 1 419 ? 42.151 100.853 75.767 1.00 27.79 419 ALA A CA 1
ATOM 3310 C C . ALA A 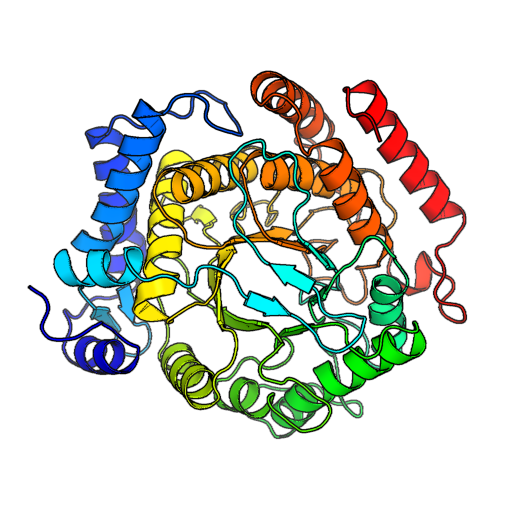1 419 ? 42.309 101.788 76.963 1.00 26.24 419 ALA A C 1
ATOM 3311 O O . ALA A 1 419 ? 42.938 101.432 77.957 1.00 27.10 419 ALA A O 1
ATOM 3313 N N . PRO A 1 420 ? 41.738 103.001 76.879 1.00 26.25 420 PRO A N 1
ATOM 3314 C CA . PRO A 1 420 ? 41.828 103.980 77.969 1.00 26.73 420 PRO A CA 1
ATOM 3315 C C . PRO A 1 420 ? 41.166 103.489 79.258 1.00 27.45 420 PRO A C 1
ATOM 3316 O O . PRO A 1 420 ? 40.050 102.971 79.233 1.00 27.42 420 PRO A O 1
ATOM 3320 N N . ALA A 1 421 ? 41.866 103.665 80.375 1.00 26.86 421 ALA A N 1
ATOM 3321 C CA . ALA A 1 421 ? 41.389 103.230 81.687 1.00 26.48 421 ALA A CA 1
ATOM 3322 C C . ALA A 1 421 ? 40.096 103.905 82.125 1.00 26.21 421 ALA A C 1
ATOM 3323 O O . ALA A 1 421 ? 39.311 103.329 82.877 1.00 26.48 421 ALA A O 1
ATOM 3325 N N . GLY A 1 422 ? 39.880 105.131 81.669 1.00 25.29 422 GLY A N 1
ATOM 3326 C CA . GLY A 1 422 ? 38.666 105.835 82.037 1.00 25.71 422 GLY A CA 1
ATOM 3327 C C . GLY A 1 422 ? 38.677 106.349 83.462 1.00 25.90 422 GLY A C 1
ATOM 3328 O O . GLY A 1 422 ? 39.708 106.331 84.137 1.00 25.58 422 GLY A O 1
ATOM 3329 N N . LYS A 1 423 ? 37.513 106.789 83.928 1.00 25.54 423 LYS A N 1
ATOM 3330 C CA . LYS A 1 423 ? 37.387 107.340 85.269 1.00 25.48 423 LYS A CA 1
ATOM 3331 C C . LYS A 1 423 ? 36.367 106.625 86.137 1.00 24.43 423 LYS A C 1
ATOM 3332 O O . LYS A 1 423 ? 35.515 105.888 85.641 1.00 23.11 423 LYS A O 1
ATOM 3338 N N . THR A 1 424 ? 36.466 106.848 87.443 1.00 23.16 424 THR A N 1
ATOM 3339 C CA . THR A 1 424 ? 35.532 106.254 88.388 1.00 22.83 424 THR A CA 1
ATOM 3340 C C . THR A 1 424 ? 34.300 107.144 88.427 1.00 22.74 424 THR A C 1
ATOM 3341 O O . THR A 1 424 ? 34.314 108.268 87.921 1.00 22.08 424 THR A O 1
ATOM 3345 N N . PHE A 1 425 ? 33.237 106.629 89.033 1.00 21.25 425 PHE A N 1
ATOM 3346 C CA . PHE A 1 425 ? 31.987 107.360 89.176 1.00 21.57 425 PHE A CA 1
ATOM 3347 C C . PHE A 1 425 ? 32.249 108.714 89.838 1.00 21.41 425 PHE A C 1
ATOM 3348 O O . PHE A 1 425 ? 31.732 109.744 89.403 1.00 21.67 425 PHE A O 1
ATOM 3356 N N . GLN A 1 426 ? 33.063 108.700 90.888 1.00 21.10 426 GLN A N 1
ATOM 3357 C CA . GLN A 1 426 ? 33.379 109.912 91.634 1.00 22.28 426 GLN A CA 1
ATOM 3358 C C . GLN A 1 426 ? 34.102 110.966 90.799 1.00 23.99 426 GLN A C 1
ATOM 3359 O O . GLN A 1 426 ? 34.022 112.157 91.097 1.00 23.62 426 GLN A O 1
ATOM 3365 N N . GLU A 1 427 ? 34.797 110.527 89.755 1.00 24.20 427 GLU A N 1
ATOM 3366 C CA . GLU A 1 427 ? 35.549 111.441 88.903 1.00 26.11 427 GLU A CA 1
ATOM 3367 C C . GLU A 1 427 ? 34.771 112.033 87.731 1.00 26.14 427 GLU A C 1
ATOM 3368 O O . GLU A 1 427 ? 35.037 113.164 87.327 1.00 28.21 427 GLU A O 1
ATOM 3374 N N . CYS A 1 428 ? 33.817 111.288 87.177 1.00 24.49 428 CYS A N 1
ATOM 3375 C CA . CYS A 1 428 ? 33.061 111.807 86.039 1.00 24.00 428 CYS A CA 1
ATOM 3376 C C . CYS A 1 428 ? 31.609 112.162 86.346 1.00 23.26 428 CYS A C 1
ATOM 3377 O O . CYS A 1 428 ? 30.827 112.455 85.440 1.00 23.44 428 CYS A O 1
ATOM 3380 N N . TYR A 1 429 ? 31.259 112.135 87.627 1.00 23.19 429 TYR A N 1
ATOM 3381 C CA . TYR A 1 429 ? 29.919 112.497 88.082 1.00 22.92 429 TYR A CA 1
ATOM 3382 C C . TYR A 1 429 ? 30.044 113.398 89.299 1.00 24.16 429 TYR A C 1
ATOM 3383 O O . TYR A 1 429 ? 31.041 113.348 90.022 1.00 24.07 429 TYR A O 1
ATOM 3392 N N . ASP A 1 430 ? 29.034 114.231 89.511 1.00 25.92 430 ASP A N 1
ATOM 3393 C CA . ASP A 1 430 ? 28.974 115.072 90.697 1.00 27.56 430 ASP A CA 1
ATOM 3394 C C . ASP A 1 430 ? 28.185 114.151 91.623 1.00 27.52 430 ASP A C 1
ATOM 3395 O O . ASP A 1 430 ? 26.965 114.042 91.510 1.00 27.82 430 ASP A O 1
ATOM 3404 N N . VAL A 1 431 ? 28.894 113.465 92.514 1.00 27.19 431 VAL A N 1
ATOM 3405 C CA . VAL A 1 431 ? 28.280 112.505 93.430 1.00 28.15 431 VAL A CA 1
ATOM 3406 C C . VAL A 1 431 ? 27.091 113.005 94.247 1.00 29.10 431 VAL A C 1
ATOM 3407 O O . VAL A 1 431 ? 26.119 112.275 94.436 1.00 29.77 431 VAL A O 1
ATOM 3411 N N . LYS A 1 432 ? 27.164 114.238 94.731 1.00 29.26 432 LYS A N 1
ATOM 3412 C CA . LYS A 1 432 ? 26.087 114.791 95.545 1.00 29.94 432 LYS A CA 1
ATOM 3413 C C . LYS A 1 432 ? 24.730 114.849 94.850 1.00 28.92 432 LYS A C 1
ATOM 3414 O O . LYS A 1 432 ? 23.703 114.548 95.461 1.00 29.92 432 LYS A O 1
ATOM 3420 N N . THR A 1 433 ? 24.720 115.222 93.576 1.00 26.50 433 THR A N 1
ATOM 3421 C CA . THR A 1 433 ? 23.472 115.319 92.826 1.00 24.98 433 THR A CA 1
ATOM 3422 C C . THR A 1 433 ? 23.286 114.160 91.851 1.00 23.87 433 THR A C 1
ATOM 3423 O O . THR A 1 433 ? 22.273 114.077 91.155 1.00 23.78 433 THR A O 1
ATOM 3427 N N . VAL A 1 434 ? 24.270 113.268 91.814 1.00 21.90 434 VAL A N 1
ATOM 3428 C CA . VAL A 1 434 ? 24.241 112.107 90.930 1.00 22.23 434 VAL A CA 1
ATOM 3429 C C . VAL A 1 434 ? 23.999 112.520 89.481 1.00 22.18 434 VAL A C 1
ATOM 3430 O O . VAL A 1 434 ? 23.103 112.007 88.814 1.00 22.90 434 VAL A O 1
ATOM 3434 N N . THR A 1 435 ? 24.806 113.459 88.999 1.00 21.19 435 THR A N 1
ATOM 3435 C CA . THR A 1 435 ? 24.692 113.929 87.625 1.00 22.47 435 THR A CA 1
ATOM 3436 C C . THR A 1 435 ? 26.065 113.916 86.955 1.00 22.74 435 THR A C 1
ATOM 3437 O O . THR A 1 435 ? 27.079 114.209 87.591 1.00 23.29 435 THR A O 1
ATOM 3441 N N . PRO A 1 436 ? 26.115 113.564 85.661 1.00 22.16 436 PRO A N 1
ATOM 3442 C CA . PRO A 1 436 ? 27.393 113.525 84.945 1.00 22.26 436 PRO A CA 1
ATOM 3443 C C . PRO A 1 436 ? 28.025 114.903 84.784 1.00 22.22 436 PRO A C 1
ATOM 3444 O O . PRO A 1 436 ? 27.328 115.919 84.757 1.00 22.21 436 PRO A O 1
ATOM 3448 N N . THR A 1 437 ? 29.349 114.926 84.686 1.00 22.14 437 THR A N 1
ATOM 3449 C CA . THR A 1 437 ? 30.085 116.173 84.509 1.00 23.92 437 THR A CA 1
ATOM 3450 C C . THR A 1 437 ? 29.942 116.621 83.061 1.00 24.56 437 THR A C 1
ATOM 3451 O O . THR A 1 437 ? 29.564 115.833 82.194 1.00 24.70 437 THR A O 1
ATOM 3455 N N . GLU A 1 438 ? 30.241 117.887 82.799 1.00 26.05 438 GLU A N 1
ATOM 3456 C CA . GLU A 1 438 ? 30.158 118.403 81.440 1.00 27.69 438 GLU A CA 1
ATOM 3457 C C . GLU A 1 438 ? 31.157 117.646 80.573 1.00 26.54 438 GLU A C 1
ATOM 3458 O O . GLU A 1 438 ? 30.925 117.429 79.384 1.00 26.93 438 GLU A O 1
ATOM 3468 N N . GLU A 1 439 ? 32.266 117.240 81.181 1.00 26.02 439 GLU A N 1
ATOM 3469 C CA . GLU A 1 439 ? 33.293 116.492 80.469 1.00 27.25 439 GLU A CA 1
ATOM 3470 C C . GLU A 1 439 ? 32.696 115.215 79.884 1.00 26.75 439 GLU A C 1
ATOM 3471 O O . GLU A 1 439 ? 32.885 114.912 78.707 1.00 26.02 439 GLU A O 1
ATOM 3477 N N . TYR A 1 440 ? 31.973 114.465 80.710 1.00 25.40 440 TYR A N 1
ATOM 3478 C CA . TYR A 1 440 ? 31.370 113.221 80.246 1.00 23.40 440 TYR A CA 1
ATOM 3479 C C . TYR A 1 440 ? 30.338 113.502 79.159 1.00 22.06 440 TYR A C 1
ATOM 3480 O O . TYR A 1 440 ? 30.261 112.789 78.160 1.00 21.95 440 TYR A O 1
ATOM 3489 N N . MET A 1 441 ? 29.538 114.542 79.355 1.00 22.82 441 MET A N 1
ATOM 3490 C CA . MET A 1 441 ? 28.521 114.894 78.377 1.00 23.32 441 MET A CA 1
ATOM 3491 C C . MET A 1 441 ? 29.148 115.191 77.017 1.00 24.21 441 MET A C 1
ATOM 3492 O O . MET A 1 441 ? 28.590 114.839 75.978 1.00 22.59 441 MET A O 1
ATOM 3497 N N . GLN A 1 442 ? 30.317 115.826 77.029 1.00 24.47 442 GLN A N 1
ATOM 3498 C CA . GLN A 1 442 ? 31.014 116.152 75.788 1.00 26.40 442 GLN A CA 1
ATOM 3499 C C . GLN A 1 442 ? 31.532 114.881 75.122 1.00 25.35 442 GLN A C 1
ATOM 3500 O O . GLN A 1 442 ? 31.468 114.742 73.900 1.00 25.21 442 GLN A O 1
ATOM 3509 N N . VAL A 1 443 ? 32.045 113.957 75.929 1.00 23.82 443 VAL A N 1
ATOM 3510 C CA . VAL A 1 443 ? 32.554 112.690 75.416 1.00 22.95 443 VAL A CA 1
ATOM 3511 C C . VAL A 1 443 ? 31.395 111.922 74.783 1.00 22.55 443 VAL A C 1
ATOM 3512 O O . VAL A 1 443 ? 31.531 111.338 73.708 1.00 22.35 443 VAL A O 1
ATOM 3516 N N . TYR A 1 444 ? 30.252 111.936 75.461 1.00 21.76 444 TYR A N 1
ATOM 3517 C CA . TYR A 1 444 ? 29.054 111.254 74.983 1.00 21.55 444 TYR A CA 1
ATOM 3518 C C . TYR A 1 444 ? 28.652 111.819 73.620 1.00 22.11 444 TYR A C 1
ATOM 3519 O O . TYR A 1 444 ? 28.375 111.070 72.684 1.00 20.83 444 TYR A O 1
ATOM 3528 N N . ASP A 1 445 ? 28.622 113.145 73.509 1.00 23.34 445 ASP A N 1
ATOM 3529 C CA . ASP A 1 445 ? 28.251 113.783 72.251 1.00 25.19 445 ASP A CA 1
ATOM 3530 C C . ASP A 1 445 ? 29.188 113.378 71.121 1.00 25.11 445 ASP A C 1
ATOM 3531 O O . ASP A 1 445 ? 28.746 113.121 70.002 1.00 25.67 445 ASP A O 1
ATOM 3536 N N . GLY A 1 446 ? 30.481 113.326 71.419 1.00 25.24 446 GLY A N 1
ATOM 3537 C CA . GLY A 1 446 ? 31.451 112.952 70.409 1.00 25.35 446 GLY A CA 1
ATOM 3538 C C . GLY A 1 446 ? 31.211 111.556 69.873 1.00 26.47 446 GLY A C 1
ATOM 3539 O O . GLY A 1 446 ? 31.276 111.324 68.665 1.00 26.45 446 GLY A O 1
ATOM 3540 N N . ALA A 1 447 ? 30.931 110.622 70.776 1.00 25.08 447 ALA A N 1
ATOM 3541 C CA . ALA A 1 447 ? 30.684 109.239 70.386 1.00 24.39 447 ALA A CA 1
ATOM 3542 C C . ALA A 1 447 ? 29.397 109.130 69.574 1.00 23.33 447 ALA A C 1
ATOM 3543 O O . ALA A 1 447 ? 29.343 108.425 68.566 1.00 23.87 447 ALA A O 1
ATOM 3545 N N . ARG A 1 448 ? 28.364 109.838 70.017 1.00 24.42 448 ARG A N 1
ATOM 3546 C CA . ARG A 1 448 ? 27.076 109.818 69.338 1.00 25.21 448 ARG A CA 1
ATOM 3547 C C . ARG A 1 448 ? 27.229 110.339 67.913 1.00 25.82 448 ARG A C 1
ATOM 3548 O O . ARG A 1 448 ? 26.644 109.795 66.976 1.00 25.47 448 ARG A O 1
ATOM 3556 N N . LYS A 1 449 ? 28.023 111.394 67.759 1.00 25.83 449 LYS A N 1
ATOM 3557 C CA . LYS A 1 449 ? 28.251 111.988 66.447 1.00 26.80 449 LYS A CA 1
ATOM 3558 C C . LYS A 1 449 ? 28.883 110.984 65.489 1.00 25.91 449 LYS A C 1
ATOM 3559 O O . LYS A 1 449 ? 28.498 110.903 64.324 1.00 26.79 449 LYS A O 1
ATOM 3565 N N . LYS A 1 450 ? 29.851 110.217 65.981 1.00 25.45 450 LYS A N 1
ATOM 3566 C CA . LYS A 1 450 ? 30.513 109.222 65.148 1.00 25.58 450 LYS A CA 1
ATOM 3567 C C . LYS A 1 450 ? 29.540 108.133 64.719 1.00 25.71 450 LYS A C 1
ATOM 3568 O O . LYS A 1 450 ? 29.619 107.625 63.601 1.00 25.22 450 LYS A O 1
ATOM 3574 N N . LEU A 1 451 ? 28.619 107.776 65.607 1.00 24.63 451 LEU A N 1
ATOM 3575 C CA . LEU A 1 451 ? 27.634 106.751 65.286 1.00 24.69 451 LEU A CA 1
ATOM 3576 C C . LEU A 1 451 ? 26.675 107.266 64.218 1.00 25.21 451 LEU A C 1
ATOM 3577 O O . LEU A 1 451 ? 26.252 106.519 63.338 1.00 25.16 451 LEU A O 1
ATOM 3582 N N . GLU A 1 452 ? 26.333 108.547 64.293 1.00 26.58 452 GLU A N 1
ATOM 3583 C CA . GLU A 1 452 ? 25.435 109.136 63.308 1.00 28.04 452 GLU A CA 1
ATOM 3584 C C . GLU A 1 452 ? 26.113 109.159 61.942 1.00 29.00 452 GLU A C 1
ATOM 3585 O O . GLU A 1 452 ? 25.475 108.913 60.919 1.00 28.30 452 GLU A O 1
ATOM 3591 N N . ASP A 1 453 ? 27.410 109.448 61.927 1.00 29.76 453 ASP A N 1
ATOM 3592 C CA . ASP A 1 453 ? 28.147 109.487 60.671 1.00 31.63 453 ASP A CA 1
ATOM 3593 C C . ASP A 1 453 ? 28.190 108.105 60.030 1.00 32.13 453 ASP A C 1
ATOM 3594 O O . ASP A 1 453 ? 28.325 107.987 58.813 1.00 32.19 453 ASP A O 1
ATOM 3599 N N . LEU A 1 454 ? 28.072 107.061 60.846 1.00 31.43 454 LEU A N 1
ATOM 3600 C CA . LEU A 1 454 ? 28.087 105.697 60.325 1.00 31.43 454 LEU A CA 1
ATOM 3601 C C . LEU A 1 454 ? 26.724 105.292 59.774 1.00 30.88 454 LEU A C 1
ATOM 3602 O O . LEU A 1 454 ? 26.606 104.289 59.071 1.00 32.37 454 LEU A O 1
ATOM 3607 N N . GLY A 1 455 ? 25.692 106.068 60.095 1.00 30.21 455 GLY A N 1
ATOM 3608 C CA . GLY A 1 455 ? 24.368 105.754 59.588 1.00 29.05 455 GLY A CA 1
ATOM 3609 C C . GLY A 1 455 ? 23.258 105.598 60.611 1.00 28.43 455 GLY A C 1
ATOM 3610 O O . GLY A 1 455 ? 22.092 105.472 60.237 1.00 29.08 455 GLY A O 1
ATOM 3611 N N . LEU A 1 456 ? 23.597 105.593 61.896 1.00 28.38 456 LEU A N 1
ATOM 3612 C CA . LEU A 1 456 ? 22.570 105.458 62.924 1.00 28.11 456 LEU A CA 1
ATOM 3613 C C . LEU A 1 456 ? 21.740 106.730 63.039 1.00 28.19 456 LEU A C 1
ATOM 3614 O O . LEU A 1 456 ? 22.274 107.838 62.989 1.00 27.86 456 LEU A O 1
ATOM 3619 N N . VAL A 1 457 ? 20.431 106.565 63.188 1.00 27.53 457 VAL A N 1
ATOM 3620 C CA . VAL A 1 457 ? 19.527 107.698 63.333 1.00 28.20 457 VAL A CA 1
ATOM 3621 C C . VAL A 1 457 ? 18.877 107.616 64.712 1.00 28.54 457 VAL A C 1
ATOM 3622 O O . VAL A 1 457 ? 18.079 106.718 64.981 1.00 28.66 457 VAL A O 1
ATOM 3626 N N . PHE A 1 458 ? 19.231 108.560 65.578 1.00 28.54 458 PHE A N 1
ATOM 3627 C CA . PHE A 1 458 ? 18.712 108.607 66.940 1.00 30.46 458 PHE A CA 1
ATOM 3628 C C . PHE A 1 458 ? 17.362 109.303 67.061 1.00 32.78 458 PHE A C 1
ATOM 3629 O O . PHE A 1 458 ? 16.713 109.135 68.118 1.00 33.67 458 PHE A O 1
#